Protein AF-0000000080181811 (afdb_homodimer)

Secondary structure (DSSP, 8-state):
-HHHHHHHHHHH-TTT--HHHHHHHHTS-HHHHHHHH-SHHHHHHHHHHHHHHHHHHHHHHT--TTS-HHHHHHHHHHHHHHHHHHTHHHHIIIIIIHHT-GGGHHHHHHHHHHHHHHHHHHHHHH--S---HHHHHHHHHHHHHHHHHHHHHHHTT-S-HHHHHHHHHHHHHHHHH-S---STT-------------/-HHHHHHHHHHH-TTT--HHHHHHHHTS-HHHHHHHH-SHHHHHHHHHHHHHHHHHHHHHHT--TTS-HHHHHHHHHHHHHHHHHHTHHHHIIIIIIHHT-GGGHHHHHHHHHHHHHHHHHHHHHH--S---HHHHHHHHHHHHHHHHHHHHHHHTT-S-HHHHHHHHHHHHHHHHH-S----TT-------------

Foldseek 3Di:
DLVLVLQQCLPQNLVRDDLVNSCVSVVHDSVVVCVVQVHSVSSLVVSQVVLLVVLLVQLVVQQDLVDALLVNLLSSLLSNLVVLLVVLSSLSSNPVRQCVDPVRVVVSVVSLVSQLVVQLVSLVSNAPDDDDSVVSSVLSVVLSVVSSVLSNCSSVPNDDSVVSSVVSSVVSVDVSHDPPPPVPPPVPPPPPPPPVDD/DLVLVLQQCLPQNLVRDDLCNSCVSVVHDSVVVCVVQVHSVSSLVVSQVVLLVVLLVQLVVQQDLVDALLVNLLSSLLSNLVVLLVVLSSLSSNPVRQCVDPSRVVVSVVSLVSQLVVQLVSLVSNAPDDDDSVVSSVLSVVLSVVSSVLSNCSSVPNDDSVVSSVVSSVVSVDVSHDPPPPVPPPVPPPPPPPPPDD

Solvent-accessible surface area (backbone atoms only — not comparable to full-atom values): 21153 Å² total; per-residue (Å²): 97,57,66,36,39,38,48,42,35,40,74,55,29,70,84,72,45,50,66,62,60,33,17,57,69,48,70,48,53,51,68,58,50,35,70,75,36,62,44,70,68,49,40,49,49,50,40,32,52,50,44,46,50,54,48,53,49,54,54,54,71,50,64,48,88,88,48,54,57,67,56,35,53,43,47,39,47,44,52,48,46,50,49,38,64,77,34,27,42,47,46,36,38,44,44,64,50,29,51,24,28,74,91,39,36,63,60,46,50,53,53,49,50,54,51,32,52,53,43,18,53,52,48,57,72,53,43,87,63,91,68,54,71,68,54,31,45,51,51,16,39,26,51,48,21,15,48,50,39,47,47,54,39,36,46,74,63,76,49,56,64,68,61,50,37,56,50,49,42,47,30,50,50,27,15,64,62,42,73,72,74,72,73,67,71,65,61,72,74,71,77,73,70,76,74,74,78,122,97,56,67,35,39,37,48,43,34,40,74,55,29,69,86,72,44,48,67,61,59,34,18,59,68,47,70,48,53,51,68,57,50,35,71,77,36,64,44,70,67,48,40,49,49,51,40,34,53,51,42,47,50,54,48,54,50,56,55,55,71,51,63,50,88,87,49,55,56,67,55,36,52,44,46,39,48,45,52,49,47,50,48,38,63,75,34,27,42,46,46,37,38,43,43,65,50,28,50,24,28,75,90,39,36,62,61,48,49,55,54,49,51,53,51,32,52,53,42,18,53,52,48,57,72,52,43,87,63,93,68,53,71,67,52,33,44,52,50,15,39,26,52,49,21,15,49,51,40,47,47,54,39,36,46,74,64,76,49,56,65,67,62,50,36,55,50,48,42,46,30,50,51,26,16,66,62,43,73,73,75,73,73,67,72,66,63,72,75,72,76,73,70,76,74,76,74,126

Structure (mmCIF, N/CA/C/O backbone):
data_AF-0000000080181811-model_v1
#
loop_
_entity.id
_entity.type
_entity.pdbx_description
1 polymer 'TetR family transcriptional regulator'
#
loop_
_atom_site.group_PDB
_atom_site.id
_atom_site.type_symbol
_atom_site.label_atom_id
_atom_site.label_alt_id
_atom_site.label_comp_id
_atom_site.label_asym_id
_atom_site.label_entity_id
_atom_site.label_seq_id
_atom_site.pdbx_PDB_ins_code
_atom_site.Cartn_x
_atom_site.Cartn_y
_atom_site.Cartn_z
_atom_site.occupancy
_atom_site.B_iso_or_equiv
_atom_site.auth_seq_id
_atom_site.auth_comp_id
_atom_site.auth_asym_id
_atom_site.auth_atom_id
_atom_site.pdbx_PDB_model_num
ATOM 1 N N . MET A 1 1 ? 26.547 -9.977 -10.211 1 91.5 1 MET A N 1
ATOM 2 C CA . MET A 1 1 ? 25.5 -10.969 -10.445 1 91.5 1 MET A CA 1
ATOM 3 C C . MET A 1 1 ? 24.156 -10.477 -9.906 1 91.5 1 MET A C 1
ATOM 5 O O . MET A 1 1 ? 23.172 -10.375 -10.648 1 91.5 1 MET A O 1
ATOM 9 N N . LEU A 1 2 ? 24.156 -10 -8.727 1 95.69 2 LEU A N 1
ATOM 10 C CA . LEU A 1 2 ? 22.891 -9.617 -8.125 1 95.69 2 LEU A CA 1
ATOM 11 C C . LEU A 1 2 ? 22.359 -8.328 -8.742 1 95.69 2 LEU A C 1
ATOM 13 O O . LEU A 1 2 ? 21.141 -8.156 -8.891 1 95.69 2 LEU A O 1
ATOM 17 N N . ASP A 1 3 ? 23.312 -7.461 -9.156 1 96.56 3 ASP A N 1
ATOM 18 C CA . ASP A 1 3 ? 22.875 -6.23 -9.82 1 96.56 3 ASP A CA 1
ATOM 19 C C . ASP A 1 3 ? 22.141 -6.539 -11.125 1 96.56 3 ASP A C 1
ATOM 21 O O . ASP A 1 3 ? 21.094 -5.957 -11.414 1 96.56 3 ASP A O 1
ATOM 25 N N . ALA A 1 4 ? 22.719 -7.406 -11.852 1 96.38 4 ALA A N 1
ATOM 26 C CA . ALA A 1 4 ? 22.094 -7.816 -13.117 1 96.38 4 ALA A CA 1
ATOM 27 C C . ALA A 1 4 ? 20.75 -8.477 -12.883 1 96.38 4 ALA A C 1
ATOM 29 O O . ALA A 1 4 ? 19.797 -8.242 -13.625 1 96.38 4 ALA A O 1
ATOM 30 N N . ALA A 1 5 ? 20.734 -9.312 -11.867 1 96.94 5 ALA A N 1
ATOM 31 C CA . ALA A 1 5 ? 19.484 -10 -11.531 1 96.94 5 ALA A CA 1
ATOM 32 C C . ALA A 1 5 ? 18.391 -9 -11.141 1 96.94 5 ALA A C 1
ATOM 34 O O . ALA A 1 5 ? 17.266 -9.086 -11.625 1 96.94 5 ALA A O 1
ATOM 35 N N . VAL A 1 6 ? 18.781 -8.047 -10.312 1 96.5 6 VAL A N 1
ATOM 36 C CA . VAL A 1 6 ? 17.828 -7.023 -9.875 1 96.5 6 VAL A CA 1
ATOM 37 C C . VAL A 1 6 ? 17.297 -6.258 -11.078 1 96.5 6 VAL A C 1
ATOM 39 O O . VAL A 1 6 ? 16.094 -6.02 -11.188 1 96.5 6 VAL A O 1
ATOM 42 N N . GLN A 1 7 ? 18.156 -5.957 -11.961 1 96.44 7 GLN A N 1
ATOM 43 C CA . GLN A 1 7 ? 17.75 -5.223 -13.156 1 96.44 7 GLN A CA 1
ATOM 44 C C . GLN A 1 7 ? 16.797 -6.051 -14.016 1 96.44 7 GLN A C 1
ATOM 46 O O . GLN A 1 7 ? 15.773 -5.551 -14.469 1 96.44 7 GLN A O 1
ATOM 51 N N . MET A 1 8 ? 17.062 -7.316 -14.227 1 95.56 8 MET A N 1
ATOM 52 C CA . MET A 1 8 ? 16.25 -8.172 -15.07 1 95.56 8 MET A CA 1
ATOM 53 C C . MET A 1 8 ? 14.891 -8.438 -14.43 1 95.56 8 MET A C 1
ATOM 55 O O . MET A 1 8 ? 13.859 -8.383 -15.102 1 95.56 8 MET A O 1
ATOM 59 N N . PHE A 1 9 ? 14.922 -8.695 -13.133 1 93.19 9 PHE A N 1
ATOM 60 C CA . PHE A 1 9 ? 13.672 -8.914 -12.414 1 93.19 9 PHE A CA 1
ATOM 61 C C . PHE A 1 9 ? 12.812 -7.656 -12.438 1 93.19 9 PHE A C 1
ATOM 63 O O . PHE A 1 9 ? 11.586 -7.742 -12.508 1 93.19 9 PHE A O 1
ATOM 70 N N . SER A 1 10 ? 13.469 -6.543 -12.352 1 92.81 10 SER A N 1
ATOM 71 C CA . SER A 1 10 ? 12.719 -5.289 -12.297 1 92.81 10 SER A CA 1
ATOM 72 C C . SER A 1 10 ? 12.07 -4.973 -13.633 1 92.81 10 SER A C 1
ATOM 74 O O . SER A 1 10 ? 10.953 -4.453 -13.688 1 92.81 10 SER A O 1
ATOM 76 N N . VAL A 1 11 ? 12.688 -5.312 -14.766 1 91.25 11 VAL A N 1
ATOM 77 C CA . VAL A 1 11 ? 12.234 -4.949 -16.094 1 91.25 11 VAL A CA 1
ATOM 78 C C . VAL A 1 11 ? 11.242 -5.988 -16.609 1 91.25 11 VAL A C 1
ATOM 80 O O . VAL A 1 11 ? 10.172 -5.637 -17.109 1 91.25 11 VAL A O 1
ATOM 83 N N . ASN A 1 12 ? 11.539 -7.289 -16.359 1 89.56 12 ASN A N 1
ATOM 84 C CA . ASN A 1 12 ? 10.766 -8.359 -16.969 1 89.56 12 ASN A CA 1
ATOM 85 C C . ASN A 1 12 ? 9.742 -8.945 -16 1 89.56 12 ASN A C 1
ATOM 87 O O . ASN A 1 12 ? 8.789 -9.602 -16.422 1 89.56 12 ASN A O 1
ATOM 91 N N . GLY A 1 13 ? 10.039 -8.68 -14.773 1 87.75 13 GLY A N 1
ATOM 92 C CA . GLY A 1 13 ? 9.258 -9.391 -13.773 1 87.75 13 GLY A CA 1
ATOM 93 C C . GLY A 1 13 ? 9.844 -10.742 -13.406 1 87.75 13 GLY A C 1
ATOM 94 O O . GLY A 1 13 ? 10.68 -11.281 -14.141 1 87.75 13 GLY A O 1
ATOM 95 N N . TYR A 1 14 ? 9.383 -11.266 -12.312 1 87.31 14 TYR A N 1
ATOM 96 C CA . TYR A 1 14 ? 9.914 -12.516 -11.781 1 87.31 14 TYR A CA 1
ATOM 97 C C . TYR A 1 14 ? 9.594 -13.68 -12.719 1 87.31 14 TYR A C 1
ATOM 99 O O . TYR A 1 14 ? 10.477 -14.477 -13.055 1 87.31 14 TYR A O 1
ATOM 107 N N . HIS A 1 15 ? 8.359 -13.773 -13.125 1 84.12 15 HIS A N 1
ATOM 108 C CA . HIS A 1 15 ? 7.891 -14.938 -13.867 1 84.12 15 HIS A CA 1
ATOM 109 C C . HIS A 1 15 ? 8.5 -14.984 -15.266 1 84.12 15 HIS A C 1
ATOM 111 O O . HIS A 1 15 ? 8.891 -16.047 -15.742 1 84.12 15 HIS A O 1
ATOM 117 N N . GLU A 1 16 ? 8.703 -13.836 -15.852 1 87.44 16 GLU A N 1
ATOM 118 C CA . GLU A 1 16 ? 9.141 -13.789 -17.25 1 87.44 16 GLU A CA 1
ATOM 119 C C . GLU A 1 16 ? 10.664 -13.781 -17.344 1 87.44 16 GLU A C 1
ATOM 121 O O . GLU A 1 16 ? 11.219 -13.852 -18.438 1 87.44 16 GLU A O 1
ATOM 126 N N . THR A 1 17 ? 11.281 -13.734 -16.219 1 93 17 THR A N 1
ATOM 127 C CA . THR A 1 17 ? 12.742 -13.727 -16.219 1 93 17 THR A CA 1
ATOM 128 C C . THR A 1 17 ? 13.289 -15.141 -16.062 1 93 17 THR A C 1
ATOM 130 O O . THR A 1 17 ? 12.797 -15.906 -15.227 1 93 17 THR A O 1
ATOM 133 N N . SER A 1 18 ? 14.273 -15.5 -16.875 1 95.88 18 SER A N 1
ATOM 134 C CA . SER A 1 18 ? 14.883 -16.828 -16.797 1 95.88 18 SER A CA 1
ATOM 135 C C . SER A 1 18 ? 16.328 -16.734 -16.297 1 95.88 18 SER A C 1
ATOM 137 O O . SER A 1 18 ? 16.938 -15.664 -16.328 1 95.88 18 SER A O 1
ATOM 139 N N . MET A 1 19 ? 16.781 -17.875 -15.891 1 96.69 19 MET A N 1
ATOM 140 C CA . MET A 1 19 ? 18.188 -17.969 -15.477 1 96.69 19 MET A CA 1
ATOM 141 C C . MET A 1 19 ? 19.109 -17.672 -16.656 1 96.69 19 MET A C 1
ATOM 143 O O . MET A 1 19 ? 20.188 -17.094 -16.469 1 96.69 19 MET A O 1
ATOM 147 N N . ASP A 1 20 ? 18.688 -17.969 -17.828 1 96.88 20 ASP A N 1
ATOM 148 C CA . ASP A 1 20 ? 19.453 -17.672 -19.047 1 96.88 20 ASP A CA 1
ATOM 149 C C . ASP A 1 20 ? 19.609 -16.172 -19.25 1 96.88 20 ASP A C 1
ATOM 151 O O . ASP A 1 20 ? 20.703 -15.688 -19.531 1 96.88 20 ASP A O 1
ATOM 155 N N . THR A 1 21 ? 18.547 -15.5 -19.125 1 96.44 21 THR A N 1
ATOM 156 C CA . THR A 1 21 ? 18.516 -14.055 -19.312 1 96.44 21 THR A CA 1
ATOM 157 C C . THR A 1 21 ? 19.438 -13.359 -18.328 1 96.44 21 THR A C 1
ATOM 159 O O . THR A 1 21 ? 20.156 -12.422 -18.688 1 96.44 21 THR A O 1
ATOM 162 N N . ILE A 1 22 ? 19.391 -13.812 -17.094 1 97.38 22 ILE A N 1
ATOM 163 C CA . ILE A 1 22 ? 20.203 -13.195 -16.031 1 97.38 22 ILE A CA 1
ATOM 164 C C . ILE A 1 22 ? 21.672 -13.5 -16.266 1 97.38 22 ILE A C 1
ATOM 166 O O . ILE A 1 22 ? 22.531 -12.617 -16.125 1 97.38 22 ILE A O 1
ATOM 170 N N . ALA A 1 23 ? 21.984 -14.695 -16.594 1 97.56 23 ALA A N 1
ATOM 171 C CA . ALA A 1 23 ? 23.359 -15.078 -16.875 1 97.56 23 ALA A CA 1
ATOM 172 C C . ALA A 1 23 ? 23.953 -14.219 -18 1 97.56 23 ALA A C 1
ATOM 174 O O . ALA A 1 23 ? 25.078 -13.742 -17.891 1 97.56 23 ALA A O 1
ATOM 175 N N . ALA A 1 24 ? 23.203 -14.023 -19.016 1 97.44 24 ALA A N 1
ATOM 176 C CA . ALA A 1 24 ? 23.625 -13.203 -20.156 1 97.44 24 ALA A CA 1
ATOM 177 C C . ALA A 1 24 ? 23.875 -11.758 -19.719 1 97.44 24 ALA A C 1
ATOM 179 O O . ALA A 1 24 ? 24.906 -11.164 -20.078 1 97.44 24 ALA A O 1
ATOM 180 N N . ALA A 1 25 ? 23 -11.234 -18.969 1 96.5 25 ALA A N 1
ATOM 181 C CA . ALA A 1 25 ? 23.109 -9.852 -18.5 1 96.5 25 ALA A CA 1
ATOM 182 C C . ALA A 1 25 ? 24.312 -9.672 -17.594 1 96.5 25 ALA A C 1
ATOM 184 O O . ALA A 1 25 ? 24.953 -8.617 -17.594 1 96.5 25 ALA A O 1
ATOM 185 N N . ALA A 1 26 ? 24.594 -10.711 -16.812 1 96.88 26 ALA A N 1
ATOM 186 C CA . ALA A 1 26 ? 25.703 -10.672 -15.859 1 96.88 26 ALA A CA 1
ATOM 187 C C . ALA A 1 26 ? 27.016 -11.07 -16.531 1 96.88 26 ALA A C 1
ATOM 189 O O . ALA A 1 26 ? 28.078 -11.008 -15.922 1 96.88 26 ALA A O 1
ATOM 190 N N . GLU A 1 27 ? 26.875 -11.484 -17.75 1 97.31 27 GLU A N 1
ATOM 191 C CA . GLU A 1 27 ? 28.031 -11.914 -18.531 1 97.31 27 GLU A CA 1
ATOM 192 C C . GLU A 1 27 ? 28.75 -13.07 -17.844 1 97.31 27 GLU A C 1
ATOM 194 O O . GLU A 1 27 ? 29.984 -13.031 -17.672 1 97.31 27 GLU A O 1
ATOM 199 N N . ILE A 1 28 ? 28.016 -14.047 -17.406 1 96.44 28 ILE A N 1
ATOM 200 C CA . ILE A 1 28 ? 28.531 -15.289 -16.859 1 96.44 28 ILE A CA 1
ATOM 201 C C . ILE A 1 28 ? 27.797 -16.469 -17.469 1 96.44 28 ILE A C 1
ATOM 203 O O . ILE A 1 28 ? 26.781 -16.297 -18.156 1 96.44 28 ILE A O 1
ATOM 207 N N . SER A 1 29 ? 28.359 -17.656 -17.203 1 95.69 29 SER A N 1
ATOM 208 C CA . SER A 1 29 ? 27.688 -18.828 -17.719 1 95.69 29 SER A CA 1
ATOM 209 C C . SER A 1 29 ? 26.5 -19.219 -16.844 1 95.69 29 SER A C 1
ATOM 211 O O . SER A 1 29 ? 26.5 -18.938 -15.641 1 95.69 29 SER A O 1
ATOM 213 N N . LYS A 1 30 ? 25.547 -19.812 -17.406 1 95.62 30 LYS A N 1
ATOM 214 C CA . LYS A 1 30 ? 24.375 -20.281 -16.672 1 95.62 30 LYS A CA 1
ATOM 215 C C . LYS A 1 30 ? 24.766 -21.297 -15.6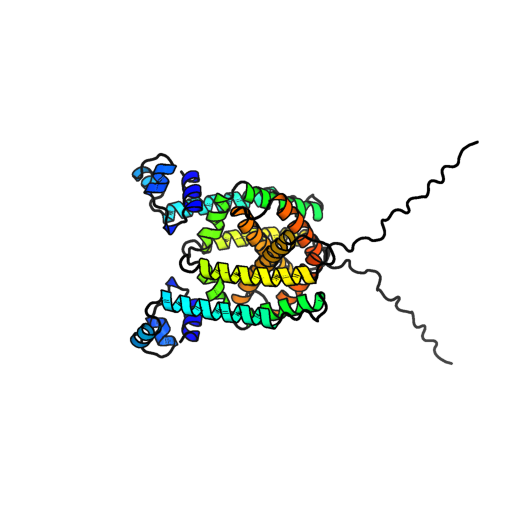02 1 95.62 30 LYS A C 1
ATOM 217 O O . LYS A 1 30 ? 24.297 -21.219 -14.469 1 95.62 30 LYS A O 1
ATOM 222 N N . PRO A 1 31 ? 25.719 -22.203 -15.859 1 95.81 31 PRO A N 1
ATOM 223 C CA . PRO A 1 31 ? 26.156 -23.125 -14.812 1 95.81 31 PRO A CA 1
ATOM 224 C C . PRO A 1 31 ? 26.797 -22.422 -13.625 1 95.81 31 PRO A C 1
ATOM 226 O O . PRO A 1 31 ? 26.594 -22.82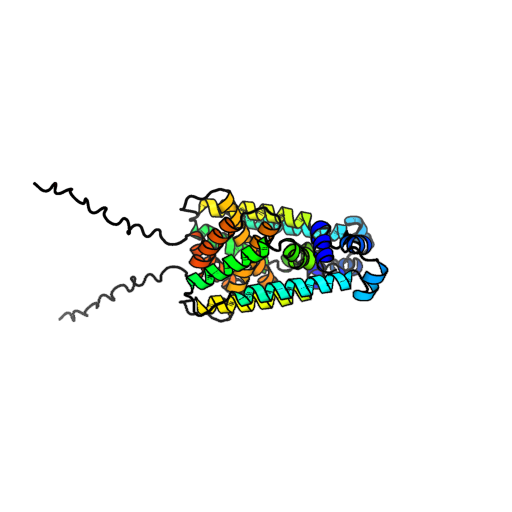8 -12.477 1 95.81 31 PRO A O 1
ATOM 229 N N . MET A 1 32 ? 27.469 -21.438 -13.891 1 95.38 32 MET A N 1
ATOM 230 C CA . MET A 1 32 ? 28.078 -20.672 -12.812 1 95.38 32 MET A CA 1
ATOM 231 C C . MET A 1 32 ? 27.016 -19.984 -11.961 1 95.38 32 MET A C 1
ATOM 233 O O . MET A 1 32 ? 27.141 -19.922 -10.734 1 95.38 32 MET A O 1
ATOM 237 N N . LEU A 1 33 ? 25.984 -19.5 -12.609 1 96.06 33 LEU A N 1
ATOM 238 C CA . LEU A 1 33 ? 24.875 -18.875 -11.891 1 96.06 33 LEU A CA 1
ATOM 239 C C . LEU A 1 33 ? 24.203 -19.875 -10.961 1 96.06 33 LEU A C 1
ATOM 241 O O . LEU A 1 33 ? 23.891 -19.547 -9.812 1 96.06 33 LEU A O 1
ATOM 245 N N . TYR A 1 34 ? 24.078 -21.078 -11.438 1 95.81 34 TYR A N 1
ATOM 246 C CA . TYR A 1 34 ? 23.438 -22.125 -10.648 1 95.81 34 TYR A CA 1
ATOM 247 C C . TYR A 1 34 ? 24.328 -22.562 -9.492 1 95.81 34 TYR A C 1
ATOM 249 O O . TYR A 1 34 ? 23.844 -22.938 -8.43 1 95.81 34 TYR A O 1
ATOM 257 N N . LEU A 1 35 ? 25.609 -22.516 -9.773 1 95.56 35 LEU A N 1
ATOM 258 C CA . LEU A 1 35 ? 26.562 -22.875 -8.727 1 95.56 35 LEU A CA 1
ATOM 259 C C . LEU A 1 35 ? 26.453 -21.922 -7.543 1 95.56 35 LEU A C 1
ATOM 261 O O . LEU A 1 35 ? 26.531 -22.344 -6.387 1 95.56 35 LEU A O 1
ATOM 265 N N . TYR A 1 36 ? 26.188 -20.719 -7.789 1 94.62 36 TYR A N 1
ATOM 266 C CA . TYR A 1 36 ? 26.172 -19.703 -6.734 1 94.62 36 TYR A CA 1
ATOM 267 C C . TYR A 1 36 ? 24.797 -19.641 -6.062 1 94.62 36 TYR A C 1
ATOM 269 O O . TYR A 1 36 ? 24.703 -19.469 -4.848 1 94.62 36 TYR A O 1
ATOM 277 N N . TYR A 1 37 ? 23.609 -19.781 -6.883 1 94.94 37 TYR A N 1
ATOM 278 C CA . TYR A 1 37 ? 22.312 -19.469 -6.301 1 94.94 37 TYR A CA 1
ATOM 279 C C . TYR A 1 37 ? 21.328 -20.609 -6.5 1 94.94 37 TYR A C 1
ATOM 281 O O . TYR A 1 37 ? 20.203 -20.578 -6.004 1 94.94 37 TYR A O 1
ATOM 289 N N . GLY A 1 38 ? 21.734 -21.578 -7.148 1 93.12 38 GLY A N 1
ATOM 290 C CA . GLY A 1 38 ? 20.938 -22.797 -7.238 1 93.12 38 GLY A CA 1
ATOM 291 C C . GLY A 1 38 ? 19.734 -22.656 -8.148 1 93.12 38 GLY A C 1
ATOM 292 O O . GLY A 1 38 ? 19.719 -23.234 -9.242 1 93.12 38 GLY A O 1
ATOM 293 N N . SER A 1 39 ? 18.703 -21.891 -7.727 1 94.75 39 SER A N 1
ATOM 294 C CA . SER A 1 39 ? 17.469 -21.734 -8.469 1 94.75 39 SER A CA 1
ATOM 295 C C . SER A 1 39 ? 17.094 -20.266 -8.641 1 94.75 39 SER A C 1
ATOM 297 O O . SER A 1 39 ? 17.703 -19.391 -8.023 1 94.75 39 SER A O 1
ATOM 299 N N . LYS A 1 40 ? 16.141 -20.062 -9.484 1 94 40 LYS A N 1
ATOM 300 C CA . LYS A 1 40 ? 15.625 -18.703 -9.664 1 94 40 LYS A CA 1
ATOM 301 C C . LYS A 1 40 ? 15.062 -18.156 -8.359 1 94 40 LYS A C 1
ATOM 303 O O . LYS A 1 40 ? 15.242 -16.969 -8.039 1 94 40 LYS A O 1
ATOM 308 N N . GLU A 1 41 ? 14.398 -19.031 -7.633 1 93.06 41 GLU A N 1
ATOM 309 C CA . GLU A 1 41 ? 13.805 -18.625 -6.359 1 93.06 41 GLU A CA 1
ATOM 310 C C . GLU A 1 41 ? 14.883 -18.219 -5.355 1 93.06 41 GLU A C 1
ATOM 312 O O . GLU A 1 41 ? 14.742 -17.219 -4.664 1 93.06 41 GLU A O 1
ATOM 317 N N . ASP A 1 42 ? 15.883 -18.984 -5.32 1 94.94 42 ASP A N 1
ATOM 318 C CA . ASP A 1 42 ? 16.984 -18.672 -4.418 1 94.94 42 ASP A CA 1
ATOM 319 C C . ASP A 1 42 ? 17.672 -17.359 -4.816 1 94.94 42 ASP A C 1
ATOM 321 O O . ASP A 1 42 ? 18.047 -16.562 -3.955 1 94.94 42 ASP A O 1
ATOM 325 N N . LEU A 1 43 ? 17.859 -17.25 -6.105 1 96.12 43 LEU A N 1
ATOM 326 C CA . LEU A 1 43 ? 18.469 -16.031 -6.621 1 96.12 43 LEU A CA 1
ATOM 327 C C . LEU A 1 43 ? 17.609 -14.82 -6.312 1 96.12 43 LEU A C 1
ATOM 329 O O . LEU A 1 43 ? 18.125 -13.789 -5.867 1 96.12 43 LEU A O 1
ATOM 333 N N . PHE A 1 44 ? 16.375 -14.922 -6.523 1 94.81 44 PHE A N 1
ATOM 334 C CA . PHE A 1 44 ? 15.461 -13.82 -6.238 1 94.81 44 PHE A CA 1
ATOM 335 C C . PHE A 1 44 ? 15.469 -13.484 -4.75 1 94.81 44 PHE A C 1
ATOM 337 O O . PHE A 1 44 ? 15.453 -12.312 -4.375 1 94.81 44 PHE A O 1
ATOM 344 N N . GLY A 1 45 ? 15.43 -14.508 -3.945 1 94.19 45 GLY A N 1
ATOM 345 C CA . GLY A 1 45 ? 15.516 -14.297 -2.51 1 94.19 45 GLY A CA 1
ATOM 346 C C . GLY A 1 45 ? 16.766 -13.539 -2.092 1 94.19 45 GLY A C 1
ATOM 347 O O . GLY A 1 45 ? 16.703 -12.656 -1.229 1 94.19 45 GLY A O 1
ATOM 348 N N . ALA A 1 46 ? 17.797 -13.867 -2.676 1 95.56 46 ALA A N 1
ATOM 349 C CA . ALA A 1 46 ? 19.047 -13.164 -2.395 1 95.56 46 ALA A CA 1
ATOM 350 C C . ALA A 1 46 ? 18.969 -11.695 -2.809 1 95.56 46 ALA A C 1
ATOM 352 O O . ALA A 1 46 ? 19.422 -10.812 -2.08 1 95.56 46 ALA A O 1
ATOM 353 N N . CYS A 1 47 ? 18.453 -11.422 -4.016 1 96.19 47 CYS A N 1
ATOM 354 C CA . CYS A 1 47 ? 18.234 -10.055 -4.477 1 96.19 47 CYS A CA 1
ATOM 355 C C . CYS A 1 47 ? 17.344 -9.289 -3.5 1 96.19 47 CYS A C 1
ATOM 357 O O . CYS A 1 47 ? 17.672 -8.164 -3.111 1 96.19 47 CYS A O 1
ATOM 359 N N . LEU A 1 48 ? 16.297 -9.938 -3.066 1 95.25 48 LEU A N 1
ATOM 360 C CA . LEU A 1 48 ? 15.328 -9.32 -2.156 1 95.25 48 LEU A CA 1
ATOM 361 C C . LEU A 1 48 ? 15.992 -8.969 -0.826 1 95.25 48 LEU A C 1
ATOM 363 O O . LEU A 1 48 ? 15.867 -7.84 -0.348 1 95.25 48 LEU A O 1
ATOM 367 N N . ASN A 1 49 ? 16.625 -9.898 -0.282 1 94.88 49 ASN A N 1
ATOM 368 C CA . ASN A 1 49 ? 17.297 -9.688 0.999 1 94.88 49 ASN A CA 1
ATOM 369 C C . ASN A 1 49 ? 18.312 -8.547 0.919 1 94.88 49 ASN A C 1
ATOM 371 O O . ASN A 1 49 ? 18.359 -7.695 1.808 1 94.88 49 ASN A O 1
ATOM 375 N N . ARG A 1 50 ? 19.047 -8.555 -0.091 1 96.25 50 ARG A N 1
ATOM 376 C CA . ARG A 1 50 ? 20.047 -7.508 -0.248 1 96.25 50 ARG A CA 1
ATOM 377 C C . ARG A 1 50 ? 19.391 -6.141 -0.384 1 96.25 50 ARG A C 1
ATOM 379 O O . ARG A 1 50 ? 19.766 -5.191 0.303 1 96.25 50 ARG A O 1
ATOM 386 N N . GLU A 1 51 ? 18.453 -6.02 -1.314 1 96.31 51 GLU A N 1
ATOM 387 C CA . GLU A 1 51 ? 17.797 -4.738 -1.584 1 96.31 51 GLU A CA 1
ATOM 388 C C . GLU A 1 51 ? 17.062 -4.227 -0.355 1 96.31 51 GLU A C 1
ATOM 390 O O . GLU A 1 51 ? 17.094 -3.031 -0.057 1 96.31 51 GLU A O 1
ATOM 395 N N . LEU A 1 52 ? 16.422 -5.129 0.364 1 95 52 LEU A N 1
ATOM 396 C CA . LEU A 1 52 ? 15.703 -4.75 1.572 1 95 52 LEU A CA 1
ATOM 397 C C . LEU A 1 52 ? 16.656 -4.266 2.654 1 95 52 LEU A C 1
ATOM 399 O O . LEU A 1 52 ? 16.406 -3.256 3.311 1 95 52 LEU A O 1
ATOM 403 N N . THR A 1 53 ? 17.703 -4.984 2.814 1 95.38 53 THR A N 1
ATOM 404 C CA . THR A 1 53 ? 18.703 -4.609 3.811 1 95.38 53 THR A CA 1
ATOM 405 C C . THR A 1 53 ? 19.297 -3.242 3.49 1 95.38 53 THR A C 1
ATOM 407 O O . THR A 1 53 ? 19.406 -2.385 4.367 1 95.38 53 THR A O 1
ATOM 410 N N . ARG A 1 54 ? 19.672 -3.035 2.242 1 96 54 ARG A N 1
ATOM 411 C CA . ARG A 1 54 ? 20.219 -1.755 1.807 1 96 54 ARG A CA 1
ATOM 412 C C . ARG A 1 54 ? 19.219 -0.623 2.037 1 96 54 ARG A C 1
ATOM 414 O O . ARG A 1 54 ? 19.609 0.467 2.469 1 96 54 ARG A O 1
ATOM 421 N N . PHE A 1 55 ? 18.047 -0.87 1.763 1 95.56 55 PHE A N 1
ATOM 422 C CA . PHE A 1 55 ? 17 0.125 1.932 1 95.56 55 PHE A CA 1
ATOM 423 C C . PHE A 1 55 ? 16.828 0.488 3.4 1 95.56 55 PHE A C 1
ATOM 425 O O . PHE A 1 55 ? 16.797 1.668 3.754 1 95.56 55 PHE A O 1
ATOM 432 N N . ILE A 1 56 ? 16.719 -0.487 4.262 1 94.19 56 ILE A N 1
ATOM 433 C CA . ILE A 1 56 ? 16.516 -0.28 5.691 1 94.19 56 ILE A CA 1
ATOM 434 C C . ILE A 1 56 ? 17.703 0.497 6.273 1 94.19 56 ILE A C 1
ATOM 436 O O . ILE A 1 56 ? 17.516 1.429 7.059 1 94.19 56 ILE A O 1
ATOM 440 N N . GLU A 1 57 ? 18.859 0.155 5.812 1 94.62 57 GLU A N 1
ATOM 441 C CA . GLU A 1 57 ? 20.047 0.841 6.285 1 94.62 57 GLU A CA 1
ATOM 442 C C . GLU A 1 57 ? 20.078 2.293 5.816 1 94.62 57 GLU A C 1
ATOM 444 O O . GLU A 1 57 ? 20.5 3.182 6.559 1 94.62 57 GLU A O 1
ATOM 449 N N . ALA A 1 58 ? 19.641 2.496 4.617 1 93.25 58 ALA A N 1
ATOM 450 C CA . ALA A 1 58 ? 19.594 3.854 4.078 1 93.25 58 ALA A CA 1
ATOM 451 C C . ALA A 1 58 ? 18.609 4.719 4.863 1 93.25 58 ALA A C 1
ATOM 453 O O . ALA A 1 58 ? 18.906 5.879 5.172 1 93.25 58 ALA A O 1
ATOM 454 N N . VAL A 1 59 ? 17.469 4.195 5.211 1 90.06 59 VAL A N 1
ATOM 455 C CA . VAL A 1 59 ? 16.453 4.914 5.977 1 90.06 59 VAL A CA 1
ATOM 456 C C . VAL A 1 59 ? 16.969 5.203 7.383 1 90.06 59 VAL A C 1
ATOM 458 O O . VAL A 1 59 ? 16.828 6.32 7.887 1 90.06 59 VAL A O 1
ATOM 461 N N . ARG A 1 60 ? 17.562 4.25 7.953 1 91.88 60 ARG A N 1
ATOM 462 C CA . ARG A 1 60 ? 18.078 4.383 9.312 1 91.88 60 ARG A CA 1
ATOM 463 C C . ARG A 1 60 ? 19.172 5.438 9.383 1 91.88 60 ARG A C 1
ATOM 465 O O . ARG A 1 60 ? 19.266 6.188 10.359 1 91.88 60 ARG A O 1
ATOM 472 N N . ALA A 1 61 ? 20.031 5.488 8.375 1 91.31 61 ALA A N 1
ATOM 473 C CA . ALA A 1 61 ? 21.203 6.355 8.352 1 91.31 61 ALA A CA 1
ATOM 474 C C . ALA A 1 61 ? 20.797 7.828 8.375 1 91.31 61 ALA A C 1
ATOM 476 O O . ALA A 1 61 ? 21.562 8.68 8.844 1 91.31 61 ALA A O 1
ATOM 477 N N . ASP A 1 62 ? 19.609 8.125 7.992 1 87.69 62 ASP A N 1
ATOM 478 C CA . ASP A 1 62 ? 19.219 9.523 7.84 1 87.69 62 ASP A CA 1
ATOM 479 C C . ASP A 1 62 ? 18.328 9.977 9 1 87.69 62 ASP A C 1
ATOM 481 O O . ASP A 1 62 ? 17.891 11.125 9.031 1 87.69 62 ASP A O 1
ATOM 485 N N . ILE A 1 63 ? 18.078 9.109 9.898 1 89.94 63 ILE A N 1
ATOM 486 C CA . ILE A 1 63 ? 17.328 9.469 11.102 1 89.94 63 ILE A CA 1
ATOM 487 C C . ILE A 1 63 ? 18.281 10.078 12.125 1 89.94 63 ILE A C 1
ATOM 489 O O . ILE A 1 63 ? 19.188 9.398 12.617 1 89.94 63 ILE A O 1
ATOM 493 N N . ASP A 1 64 ? 18.172 11.367 12.289 1 90.69 64 ASP A N 1
ATOM 494 C CA . ASP A 1 64 ? 18.969 12.117 13.25 1 90.69 64 ASP A CA 1
ATOM 495 C C . ASP A 1 64 ? 18.078 12.828 14.266 1 90.69 64 ASP A C 1
ATOM 497 O O . ASP A 1 64 ? 17.594 13.93 14.016 1 90.69 64 ASP A O 1
ATOM 501 N N . PHE A 1 65 ? 17.969 12.312 15.539 1 87.69 65 PHE A N 1
ATOM 502 C CA . PHE A 1 65 ? 17.031 12.789 16.547 1 87.69 65 PHE A CA 1
ATOM 503 C C . PHE A 1 65 ? 17.531 14.062 17.203 1 87.69 65 PHE A C 1
ATOM 505 O O . PHE A 1 65 ? 16.844 14.656 18.047 1 87.69 65 PHE A O 1
ATOM 512 N N . THR A 1 66 ? 18.688 14.531 16.797 1 90.12 66 THR A N 1
ATOM 513 C CA . THR A 1 66 ? 19.203 15.789 17.328 1 90.12 66 THR A CA 1
ATOM 514 C C . THR A 1 66 ? 18.641 16.969 16.531 1 90.12 66 THR A C 1
ATOM 516 O O . THR A 1 66 ? 18.75 18.125 16.969 1 90.12 66 THR A O 1
ATOM 519 N N . LYS A 1 67 ? 17.984 16.734 15.445 1 90.94 67 LYS A N 1
ATOM 520 C CA . LYS A 1 67 ? 17.359 17.781 14.633 1 90.94 67 LYS A CA 1
ATOM 521 C C . LYS A 1 67 ? 15.977 18.141 15.156 1 90.94 67 LYS A C 1
ATOM 523 O O . LYS A 1 67 ? 15.391 17.391 15.945 1 90.94 67 LYS A O 1
ATOM 528 N N . SER A 1 68 ? 15.5 19.344 14.734 1 90.31 68 SER A N 1
ATOM 529 C CA . SER A 1 68 ? 14.117 19.688 15.055 1 90.31 68 SER A CA 1
ATOM 530 C C . SER A 1 68 ? 13.141 18.688 14.43 1 90.31 68 SER A C 1
ATOM 532 O O . SER A 1 68 ? 13.453 18.062 13.422 1 90.31 68 SER A O 1
ATOM 534 N N . PRO A 1 69 ? 11.992 18.547 15.016 1 86.75 69 PRO A N 1
ATOM 535 C CA . PRO A 1 69 ? 11.008 17.594 14.469 1 86.75 69 PRO A CA 1
ATOM 536 C C . PRO A 1 69 ? 10.695 17.859 12.992 1 86.75 69 PRO A C 1
ATOM 538 O O . PRO A 1 69 ? 10.555 16.922 12.211 1 86.75 69 PRO A O 1
ATOM 541 N N . ARG A 1 70 ? 10.594 19.047 12.664 1 89.25 70 ARG A N 1
ATOM 542 C CA . ARG A 1 70 ? 10.289 19.375 11.273 1 89.25 70 ARG A CA 1
ATOM 543 C C . ARG A 1 70 ? 11.453 19 10.367 1 89.25 70 ARG A C 1
ATOM 545 O O . ARG A 1 70 ? 11.25 18.453 9.281 1 89.25 70 ARG A O 1
ATOM 552 N N . ASP A 1 71 ? 12.672 19.344 10.742 1 92.81 71 ASP A N 1
ATOM 553 C CA . ASP A 1 71 ? 13.852 19 9.953 1 92.81 71 ASP A CA 1
ATOM 554 C C . ASP A 1 71 ? 14.031 17.484 9.875 1 92.81 71 ASP A C 1
ATOM 556 O O . ASP A 1 71 ? 14.445 16.953 8.844 1 92.81 71 ASP A O 1
ATOM 560 N N . LEU A 1 72 ? 13.758 16.844 10.969 1 92.44 72 LEU A N 1
ATOM 561 C CA . LEU A 1 72 ? 13.828 15.383 10.992 1 92.44 72 LEU A CA 1
ATOM 562 C C . LEU A 1 72 ? 12.875 14.773 9.969 1 92.44 72 LEU A C 1
ATOM 564 O O . LEU A 1 72 ? 13.266 13.914 9.18 1 92.44 72 LEU A O 1
ATOM 568 N N . LEU A 1 73 ? 11.641 15.242 9.984 1 91.5 73 LEU A N 1
ATOM 569 C CA . LEU A 1 73 ? 10.641 14.766 9.039 1 91.5 73 LEU A CA 1
ATOM 570 C C . LEU A 1 73 ? 11.07 15.055 7.605 1 91.5 73 LEU A C 1
ATOM 572 O O . LEU A 1 73 ? 11.023 14.164 6.75 1 91.5 73 LEU A O 1
ATOM 576 N N . ARG A 1 74 ? 11.5 16.266 7.367 1 94.12 74 ARG A N 1
ATOM 577 C CA . ARG A 1 74 ? 11.922 16.672 6.035 1 94.12 74 ARG A CA 1
ATOM 578 C C . ARG A 1 74 ? 13.086 15.82 5.539 1 94.12 74 ARG A C 1
ATOM 580 O O . ARG A 1 74 ? 13.031 15.273 4.438 1 94.12 74 ARG A O 1
ATOM 587 N N . ASN A 1 75 ? 14.062 15.68 6.332 1 94.25 75 ASN A N 1
ATOM 588 C CA . ASN A 1 75 ? 15.25 14.938 5.938 1 94.25 75 ASN A CA 1
ATOM 589 C C . ASN A 1 75 ? 14.93 13.469 5.668 1 94.25 75 ASN A C 1
ATOM 591 O O . ASN A 1 75 ? 15.445 12.875 4.715 1 94.25 75 ASN A O 1
ATOM 595 N N . THR A 1 76 ? 14.125 12.891 6.496 1 93.81 76 THR A N 1
ATOM 596 C CA . THR A 1 76 ? 13.742 11.5 6.336 1 93.81 76 THR A CA 1
ATOM 597 C C . THR A 1 76 ? 12.984 11.297 5.027 1 93.81 76 THR A C 1
ATOM 599 O O . THR A 1 76 ? 13.281 10.375 4.266 1 93.81 76 THR A O 1
ATOM 602 N N . ILE A 1 77 ? 12.055 12.164 4.715 1 95.75 77 ILE A N 1
ATOM 603 C CA . ILE A 1 77 ? 11.234 12.047 3.516 1 95.75 77 ILE A CA 1
ATOM 604 C C . ILE A 1 77 ? 12.094 12.273 2.275 1 95.75 77 ILE A C 1
ATOM 606 O O . ILE A 1 77 ? 12.016 11.508 1.312 1 95.75 77 ILE A O 1
ATOM 610 N N . VAL A 1 78 ? 12.922 13.273 2.271 1 96 78 VAL A N 1
ATOM 611 C CA . VAL A 1 78 ? 13.789 13.586 1.137 1 96 78 VAL A CA 1
ATOM 612 C C . VAL A 1 78 ? 14.742 12.43 0.88 1 96 78 VAL A C 1
ATOM 614 O O . VAL A 1 78 ? 14.891 11.977 -0.259 1 96 78 VAL A O 1
ATOM 617 N N . SER A 1 79 ? 15.359 11.984 1.905 1 95 79 SER A N 1
ATOM 618 C CA . SER A 1 79 ? 16.297 10.875 1.766 1 95 79 SER A CA 1
ATOM 619 C C . SER A 1 79 ? 15.602 9.625 1.239 1 95 79 SER A C 1
ATOM 621 O O . SER A 1 79 ? 16.141 8.93 0.37 1 95 79 SER A O 1
ATOM 623 N N . PHE A 1 80 ? 14.492 9.328 1.79 1 96.12 80 PHE A N 1
ATOM 624 C CA . PHE A 1 80 ? 13.688 8.195 1.365 1 96.12 80 PHE A CA 1
ATOM 625 C C . PHE A 1 80 ? 13.359 8.281 -0.12 1 96.12 80 PHE A C 1
ATOM 627 O O . PHE A 1 80 ? 13.648 7.359 -0.883 1 96.12 80 PHE A O 1
ATOM 634 N N . LEU A 1 81 ? 12.812 9.359 -0.538 1 97 81 LEU A N 1
ATOM 635 C CA . LEU A 1 81 ? 12.375 9.508 -1.921 1 97 81 LEU A CA 1
ATOM 636 C C . LEU A 1 81 ? 13.562 9.57 -2.869 1 97 81 LEU A C 1
ATOM 638 O O . LEU A 1 81 ? 13.516 9.016 -3.971 1 97 81 LEU A O 1
ATOM 642 N N . ARG A 1 82 ? 14.609 10.18 -2.496 1 96.44 82 ARG A N 1
ATOM 643 C CA . ARG A 1 82 ? 15.805 10.227 -3.328 1 96.44 82 ARG A CA 1
ATOM 644 C C . ARG A 1 82 ? 16.422 8.836 -3.475 1 96.44 82 ARG A C 1
ATOM 646 O O . ARG A 1 82 ? 16.969 8.5 -4.531 1 96.44 82 ARG A O 1
ATOM 653 N N . TYR A 1 83 ? 16.391 8.117 -2.396 1 97.12 83 TYR A N 1
ATOM 654 C CA . TYR A 1 83 ? 16.875 6.746 -2.482 1 97.12 83 TYR A CA 1
ATOM 655 C C . TYR A 1 83 ? 16.094 5.953 -3.514 1 97.12 83 TYR A C 1
ATOM 657 O O . TYR A 1 83 ? 16.672 5.238 -4.336 1 97.12 83 TYR A O 1
ATOM 665 N N . ILE A 1 84 ? 14.82 6.047 -3.4 1 96.69 84 ILE A N 1
ATOM 666 C CA . ILE A 1 84 ? 13.953 5.324 -4.332 1 96.69 84 ILE A CA 1
ATOM 667 C C . ILE A 1 84 ? 14.234 5.789 -5.758 1 96.69 84 ILE A C 1
ATOM 669 O O . ILE A 1 84 ? 14.336 4.973 -6.676 1 96.69 84 ILE A O 1
ATOM 673 N N . ASP A 1 85 ? 14.344 7.074 -5.926 1 97 85 ASP A N 1
ATOM 674 C CA . ASP A 1 85 ? 14.586 7.641 -7.25 1 97 85 ASP A CA 1
ATOM 675 C C . ASP A 1 85 ? 15.898 7.133 -7.832 1 97 85 ASP A C 1
ATOM 677 O O . ASP A 1 85 ? 16 6.891 -9.039 1 97 85 ASP A O 1
ATOM 681 N N . ALA A 1 86 ? 16.906 6.957 -7.02 1 96.25 86 ALA A N 1
ATOM 682 C CA . ALA A 1 86 ? 18.219 6.508 -7.441 1 96.25 86 ALA A CA 1
ATOM 683 C C . ALA A 1 86 ? 18.266 4.992 -7.613 1 96.25 86 ALA A C 1
ATOM 685 O O . ALA A 1 86 ? 19.172 4.457 -8.25 1 96.25 86 ALA A O 1
ATOM 686 N N . ASN A 1 87 ? 17.328 4.324 -6.973 1 96.69 87 ASN A N 1
ATOM 687 C CA . ASN A 1 87 ? 17.328 2.865 -6.965 1 96.69 87 ASN A CA 1
ATOM 688 C C . ASN A 1 87 ? 15.953 2.311 -7.34 1 96.69 87 ASN A C 1
ATOM 690 O O . ASN A 1 87 ? 15.398 1.475 -6.621 1 96.69 87 ASN A O 1
ATOM 694 N N . ARG A 1 88 ? 15.422 2.697 -8.438 1 95.31 88 ARG A N 1
ATOM 695 C CA . ARG A 1 88 ? 14.062 2.363 -8.844 1 95.31 88 ARG A CA 1
ATOM 696 C C . ARG A 1 88 ? 13.906 0.863 -9.062 1 95.31 88 ARG A C 1
ATOM 698 O O . ARG A 1 88 ? 12.906 0.27 -8.648 1 95.31 88 ARG A O 1
ATOM 705 N N . ALA A 1 89 ? 14.922 0.262 -9.641 1 94.88 89 ALA A N 1
ATOM 706 C CA . ALA A 1 89 ? 14.875 -1.18 -9.875 1 94.88 89 ALA A CA 1
ATOM 707 C C . ALA A 1 89 ? 14.805 -1.946 -8.562 1 94.88 89 ALA A C 1
ATOM 709 O O . ALA A 1 89 ? 14.109 -2.961 -8.461 1 94.88 89 ALA A O 1
ATOM 710 N N . SER A 1 90 ? 15.516 -1.437 -7.59 1 95.12 90 SER A N 1
ATOM 711 C CA . SER A 1 90 ? 15.508 -2.043 -6.266 1 95.12 90 SER A CA 1
ATOM 712 C C . SER A 1 90 ? 14.109 -2.023 -5.66 1 95.12 90 SER A C 1
ATOM 714 O O . SER A 1 90 ? 13.641 -3.029 -5.121 1 95.12 90 SER A O 1
ATOM 716 N N . TRP A 1 91 ? 13.414 -0.936 -5.773 1 94.44 91 TRP A N 1
ATOM 717 C CA . TRP A 1 91 ? 12.062 -0.813 -5.238 1 94.44 91 TRP A CA 1
ATOM 718 C C . TRP A 1 91 ? 11.109 -1.781 -5.934 1 94.44 91 TRP A C 1
ATOM 720 O O . TRP A 1 91 ? 10.297 -2.441 -5.281 1 94.44 91 TRP A O 1
ATOM 730 N N . ILE A 1 92 ? 11.25 -1.843 -7.184 1 91.44 92 ILE A N 1
ATOM 731 C CA . ILE A 1 92 ? 10.383 -2.713 -7.965 1 91.44 92 ILE A CA 1
ATOM 732 C C . ILE A 1 92 ? 10.562 -4.16 -7.516 1 91.44 92 ILE A C 1
ATOM 734 O O . ILE A 1 92 ? 9.578 -4.879 -7.309 1 91.44 92 ILE A O 1
ATOM 738 N N . VAL A 1 93 ? 11.734 -4.555 -7.254 1 91.06 93 VAL A N 1
ATOM 739 C CA . VAL A 1 93 ? 12.016 -5.93 -6.863 1 91.06 93 VAL A CA 1
ATOM 740 C C . VAL A 1 93 ? 11.586 -6.156 -5.414 1 91.06 93 VAL A C 1
ATOM 742 O O . VAL A 1 93 ? 10.93 -7.148 -5.105 1 91.06 93 VAL A O 1
ATOM 745 N N . MET A 1 94 ? 11.898 -5.223 -4.531 1 89.69 94 MET A N 1
ATOM 746 C CA . MET A 1 94 ? 11.711 -5.492 -3.109 1 89.69 94 MET A CA 1
ATOM 747 C C . MET A 1 94 ? 10.266 -5.23 -2.691 1 89.69 94 MET A C 1
ATOM 749 O O . MET A 1 94 ? 9.836 -5.672 -1.627 1 89.69 94 MET A O 1
ATOM 753 N N . TYR A 1 95 ? 9.508 -4.508 -3.529 1 85.94 95 TYR A N 1
ATOM 754 C CA . TYR A 1 95 ? 8.148 -4.152 -3.139 1 85.94 95 TYR A CA 1
ATOM 755 C C . TYR A 1 95 ? 7.133 -4.668 -4.156 1 85.94 95 TYR A C 1
ATOM 757 O O . TYR A 1 95 ? 6.492 -5.699 -3.934 1 85.94 95 TYR A O 1
ATOM 765 N N . THR A 1 96 ? 7.133 -4.234 -5.352 1 76.56 96 THR A N 1
ATOM 766 C CA . THR A 1 96 ? 6.113 -4.527 -6.352 1 76.56 96 THR A CA 1
ATOM 767 C C . THR A 1 96 ? 6.137 -6.008 -6.727 1 76.56 96 THR A C 1
ATOM 769 O O . THR A 1 96 ? 5.094 -6.668 -6.738 1 76.56 96 THR A O 1
ATOM 772 N N . GLN A 1 97 ? 7.289 -6.531 -6.949 1 74 97 GLN A N 1
ATOM 773 C CA . GLN A 1 97 ? 7.398 -7.926 -7.367 1 74 97 GLN A CA 1
ATOM 774 C C . GLN A 1 97 ? 7.312 -8.867 -6.172 1 74 97 GLN A C 1
ATOM 776 O O . GLN A 1 97 ? 6.664 -9.914 -6.242 1 74 97 GLN A O 1
ATOM 781 N N . ALA A 1 98 ? 7.957 -8.469 -5.16 1 73.31 98 ALA A N 1
ATOM 782 C CA . ALA A 1 98 ? 8.031 -9.359 -4.004 1 73.31 98 ALA A CA 1
ATOM 783 C C . ALA A 1 98 ? 6.664 -9.516 -3.346 1 73.31 98 ALA A C 1
ATOM 785 O O . ALA A 1 98 ? 6.297 -10.617 -2.912 1 73.31 98 ALA A O 1
ATOM 786 N N . ILE A 1 99 ? 5.922 -8.492 -3.4 1 69.12 99 ILE A N 1
ATOM 787 C CA . ILE A 1 99 ? 4.609 -8.562 -2.766 1 69.12 99 ILE A CA 1
ATOM 788 C C . ILE A 1 99 ? 3.68 -9.438 -3.607 1 69.12 99 ILE A C 1
ATOM 790 O O . ILE A 1 99 ? 2.723 -10.016 -3.088 1 69.12 99 ILE A O 1
ATOM 794 N N . SER A 1 100 ? 4.027 -9.578 -4.824 1 67.94 100 SER A N 1
ATOM 795 C CA . SER A 1 100 ? 3.219 -10.375 -5.746 1 67.94 100 SER A CA 1
ATOM 796 C C . SER A 1 100 ? 3.572 -11.852 -5.656 1 67.94 100 SER A C 1
ATOM 798 O O . SER A 1 100 ? 3.043 -12.672 -6.414 1 67.94 100 SER A O 1
ATOM 800 N N . SER A 1 101 ? 4.512 -12.141 -4.773 1 70.69 101 SER A N 1
ATOM 801 C CA . SER A 1 101 ? 4.918 -13.531 -4.617 1 70.69 101 SER A CA 1
ATOM 802 C C . SER A 1 101 ? 4.672 -14.023 -3.193 1 70.69 101 SER A C 1
ATOM 804 O O . SER A 1 101 ? 5.172 -13.438 -2.232 1 70.69 101 SER A O 1
ATOM 806 N N . GLN A 1 102 ? 3.924 -15.086 -3.045 1 72.5 102 GLN A N 1
ATOM 807 C CA . GLN A 1 102 ? 3.645 -15.664 -1.736 1 72.5 102 GLN A CA 1
ATOM 808 C C . GLN A 1 102 ? 4.926 -16.172 -1.073 1 72.5 102 GLN A C 1
ATOM 810 O O . GLN A 1 102 ? 5.066 -16.094 0.149 1 72.5 102 GLN A O 1
ATOM 815 N N . ALA A 1 103 ? 5.824 -16.609 -1.944 1 75.5 103 ALA A N 1
ATOM 816 C CA . ALA A 1 103 ? 7.059 -17.203 -1.446 1 75.5 103 ALA A CA 1
ATOM 817 C C . ALA A 1 103 ? 7.887 -16.203 -0.662 1 75.5 103 ALA A C 1
ATOM 819 O O . ALA A 1 103 ? 8.641 -16.562 0.24 1 75.5 103 ALA A O 1
ATOM 820 N N . PHE A 1 104 ? 7.605 -14.977 -0.921 1 85.12 104 PHE A N 1
ATOM 821 C CA . PHE A 1 104 ? 8.484 -13.977 -0.328 1 85.12 104 PHE A CA 1
ATOM 822 C C . PHE A 1 104 ? 7.688 -13 0.53 1 85.12 104 PHE A C 1
ATOM 824 O O . PHE A 1 104 ? 8.242 -12.031 1.052 1 85.12 104 PHE A O 1
ATOM 831 N N . ALA A 1 105 ? 6.453 -13.273 0.671 1 77.56 105 ALA A N 1
ATOM 832 C CA . ALA A 1 105 ? 5.539 -12.367 1.365 1 77.56 105 ALA A CA 1
ATOM 833 C C . ALA A 1 105 ? 5.984 -12.133 2.807 1 77.56 105 ALA A C 1
ATOM 835 O O . ALA A 1 105 ? 5.91 -11.016 3.312 1 77.56 105 ALA A O 1
ATOM 836 N N . HIS A 1 1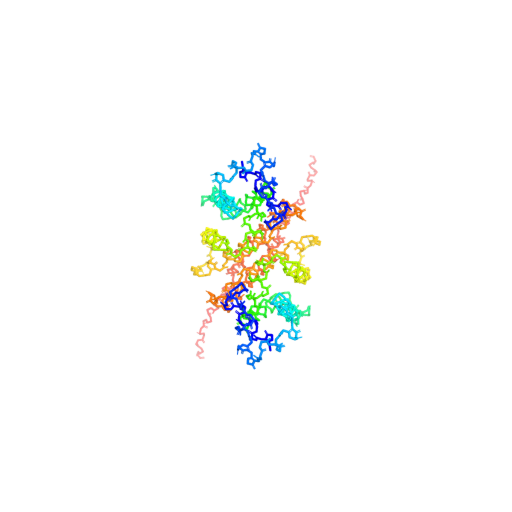06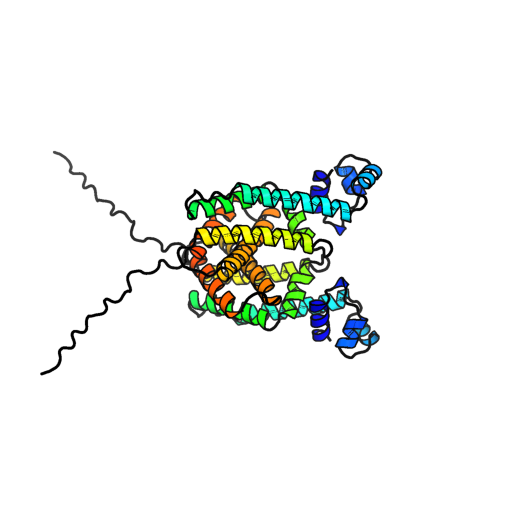 ? 6.473 -13.141 3.396 1 83.56 106 HIS A N 1
ATOM 837 C CA . HIS A 1 106 ? 6.891 -13.055 4.793 1 83.56 106 HIS A CA 1
ATOM 838 C C . HIS A 1 106 ? 8.094 -12.141 4.949 1 83.56 106 HIS A C 1
ATOM 840 O O . HIS A 1 106 ? 8.141 -11.312 5.867 1 83.56 106 HIS A O 1
ATOM 846 N N . THR A 1 107 ? 9.023 -12.242 4.047 1 87.75 107 THR A N 1
ATOM 847 C CA . THR A 1 107 ? 10.227 -11.422 4.094 1 87.75 107 THR A CA 1
ATOM 848 C C . THR A 1 107 ? 9.883 -9.953 3.918 1 87.75 107 THR A C 1
ATOM 850 O O . THR A 1 107 ? 10.383 -9.102 4.656 1 87.75 107 THR A O 1
ATOM 853 N N . VAL A 1 108 ? 9.062 -9.641 3.062 1 88 108 VAL A N 1
ATOM 854 C CA . VAL A 1 108 ? 8.648 -8.273 2.795 1 88 108 VAL A CA 1
ATOM 855 C C . VAL A 1 108 ? 7.906 -7.711 4.008 1 88 108 VAL A C 1
ATOM 857 O O . VAL A 1 108 ? 8.141 -6.57 4.414 1 88 108 VAL A O 1
ATOM 860 N N . ARG A 1 109 ? 7.102 -8.57 4.602 1 87.38 109 ARG A N 1
ATOM 861 C CA . ARG A 1 109 ? 6.324 -8.156 5.766 1 87.38 109 ARG A CA 1
ATOM 862 C C . ARG A 1 109 ? 7.238 -7.82 6.938 1 87.38 109 ARG A C 1
ATOM 864 O O . ARG A 1 109 ? 7.027 -6.824 7.633 1 87.38 109 ARG A O 1
ATOM 871 N N . GLU A 1 110 ? 8.203 -8.594 7.105 1 90.69 110 GLU A N 1
ATOM 872 C CA . GLU A 1 110 ? 9.148 -8.367 8.195 1 90.69 110 GLU A CA 1
ATOM 873 C C . GLU A 1 110 ? 9.922 -7.066 7.992 1 90.69 110 GLU A C 1
ATOM 875 O O . GLU A 1 110 ? 10.148 -6.316 8.945 1 90.69 110 GLU A O 1
ATOM 880 N N . GLY A 1 111 ? 10.375 -6.875 6.812 1 92.69 111 GLY A N 1
ATOM 881 C CA . GLY A 1 111 ? 11.031 -5.617 6.5 1 92.69 111 GLY A CA 1
ATOM 882 C C . GLY A 1 111 ? 10.141 -4.406 6.703 1 92.69 111 GLY A C 1
ATOM 883 O O . GLY A 1 111 ? 10.578 -3.393 7.25 1 92.69 111 GLY A O 1
ATOM 884 N N . ARG A 1 112 ? 8.953 -4.582 6.293 1 93.06 112 ARG A N 1
ATOM 885 C CA . ARG A 1 112 ? 7.977 -3.504 6.434 1 93.06 112 ARG A CA 1
ATOM 886 C C . ARG A 1 112 ? 7.73 -3.176 7.902 1 93.06 112 ARG A C 1
ATOM 888 O O . ARG A 1 112 ? 7.629 -2.004 8.273 1 93.06 112 ARG A O 1
ATOM 895 N N . GLU A 1 113 ? 7.672 -4.168 8.727 1 94.31 113 GLU A N 1
ATOM 896 C CA . GLU A 1 113 ? 7.469 -3.961 10.156 1 94.31 113 GLU A CA 1
ATOM 897 C C . GLU A 1 113 ? 8.641 -3.207 10.781 1 94.31 113 GLU A C 1
ATOM 899 O O . GLU A 1 113 ? 8.453 -2.377 11.672 1 94.31 113 GLU A O 1
ATOM 904 N N . GLN A 1 114 ? 9.812 -3.506 10.305 1 94.56 114 GLN A N 1
ATOM 905 C CA . GLN A 1 114 ? 10.977 -2.771 10.781 1 94.56 114 GLN A CA 1
ATOM 906 C C . GLN A 1 114 ? 10.875 -1.292 10.43 1 94.56 114 GLN A C 1
ATOM 908 O O . GLN A 1 114 ? 11.195 -0.428 11.25 1 94.56 114 GLN A O 1
ATOM 913 N N . ILE A 1 115 ? 10.422 -1.029 9.266 1 95.38 115 ILE A N 1
ATOM 914 C CA . ILE A 1 115 ? 10.266 0.345 8.805 1 95.38 115 ILE A CA 1
ATOM 915 C C . ILE A 1 115 ? 9.188 1.046 9.625 1 95.38 115 ILE A C 1
ATOM 917 O O . ILE A 1 115 ? 9.367 2.188 10.055 1 95.38 115 ILE A O 1
ATOM 921 N N . ILE A 1 116 ? 8.133 0.394 9.867 1 96 116 ILE A N 1
ATOM 922 C CA . ILE A 1 116 ? 7.02 0.956 10.625 1 96 116 ILE A CA 1
ATOM 923 C C . ILE A 1 116 ? 7.48 1.288 12.039 1 96 116 ILE A C 1
ATOM 925 O O . ILE A 1 116 ? 7.152 2.352 12.57 1 96 116 ILE A O 1
ATOM 929 N N . GLU A 1 117 ? 8.25 0.405 12.594 1 94.88 117 GLU A N 1
ATOM 930 C CA . GLU A 1 117 ? 8.773 0.649 13.938 1 94.88 117 GLU A CA 1
ATOM 931 C C . GLU A 1 117 ? 9.664 1.886 13.969 1 94.88 117 GLU A C 1
ATOM 933 O O . GLU A 1 117 ? 9.586 2.693 14.898 1 94.88 117 GLU A O 1
ATOM 938 N N . MET A 1 118 ? 10.469 2.029 13.008 1 93.56 118 MET A N 1
ATOM 939 C CA . MET A 1 118 ? 11.336 3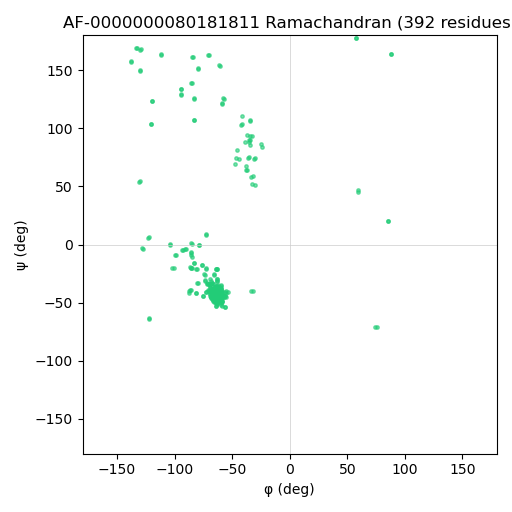.197 12.914 1 93.56 118 MET A CA 1
ATOM 940 C C . MET A 1 118 ? 10.516 4.477 12.766 1 93.56 118 MET A C 1
ATOM 942 O O . MET A 1 118 ? 10.789 5.473 13.438 1 93.56 118 MET A O 1
ATOM 946 N N . VAL A 1 119 ? 9.531 4.453 11.961 1 94.62 119 VAL A N 1
ATOM 947 C CA . VAL A 1 119 ? 8.68 5.613 11.719 1 94.62 119 VAL A CA 1
ATOM 948 C C . VAL A 1 119 ? 7.867 5.938 12.969 1 94.62 119 VAL A C 1
ATOM 950 O O . VAL A 1 119 ? 7.66 7.105 13.297 1 94.62 119 VAL A O 1
ATOM 953 N N . ALA A 1 120 ? 7.414 4.887 13.672 1 93.94 120 ALA A N 1
ATOM 954 C CA . ALA A 1 120 ? 6.703 5.102 14.93 1 93.94 120 ALA A CA 1
ATOM 955 C C . ALA A 1 120 ? 7.582 5.844 15.93 1 93.94 120 ALA A C 1
ATOM 957 O O . ALA A 1 120 ? 7.102 6.707 16.672 1 93.94 120 ALA A O 1
ATOM 958 N N . GLY A 1 121 ? 8.812 5.465 15.953 1 90.44 121 GLY A N 1
ATOM 959 C CA . GLY A 1 121 ? 9.758 6.18 16.797 1 90.44 121 GLY A CA 1
ATOM 960 C C . GLY A 1 121 ? 9.891 7.648 16.438 1 90.44 121 GLY A C 1
ATOM 961 O O . GLY A 1 121 ? 9.945 8.508 17.312 1 90.44 121 GLY A O 1
ATOM 962 N N . LEU A 1 122 ? 9.883 7.945 15.164 1 90.12 122 LEU A N 1
ATOM 963 C CA . LEU A 1 122 ? 9.977 9.32 14.688 1 90.12 122 LEU A CA 1
ATOM 964 C C . LEU A 1 122 ? 8.727 10.117 15.078 1 90.12 122 LEU A C 1
ATOM 966 O O . LEU A 1 122 ? 8.828 11.266 15.516 1 90.12 122 LEU A O 1
ATOM 970 N N . VAL A 1 123 ? 7.574 9.484 14.914 1 90.25 123 VAL A N 1
ATOM 971 C CA . VAL A 1 123 ? 6.301 10.117 15.242 1 90.25 123 VAL A CA 1
ATOM 972 C C . VAL A 1 123 ? 6.25 10.422 16.734 1 90.25 123 VAL A C 1
ATOM 974 O O . VAL A 1 123 ? 5.812 11.5 17.141 1 90.25 123 VAL A O 1
ATOM 977 N N . ARG A 1 124 ? 6.676 9.523 17.5 1 87.69 124 ARG A N 1
ATOM 978 C CA . ARG A 1 124 ? 6.703 9.688 18.953 1 87.69 124 ARG A CA 1
ATOM 979 C C . ARG A 1 124 ? 7.582 10.859 19.359 1 87.69 124 ARG A C 1
ATOM 981 O O . ARG A 1 124 ? 7.246 11.609 20.281 1 87.69 124 ARG A O 1
ATOM 988 N N . SER A 1 125 ? 8.617 11.047 18.719 1 81.94 125 SER A N 1
ATOM 989 C CA . SER A 1 125 ? 9.578 12.094 19.047 1 81.94 125 SER A CA 1
ATOM 990 C C . SER A 1 125 ? 9.055 13.469 18.641 1 81.94 125 SER A C 1
ATOM 992 O O . SER A 1 125 ? 9.43 14.477 19.234 1 81.94 125 SER A O 1
ATOM 994 N N . GLY A 1 126 ? 8.141 13.5 17.625 1 74 126 GLY A N 1
ATOM 995 C CA . GLY A 1 126 ? 7.668 14.773 17.125 1 74 126 GLY A CA 1
ATOM 996 C C . GLY A 1 126 ? 6.32 15.18 17.688 1 74 126 GLY A C 1
ATOM 997 O O . GLY A 1 126 ? 5.84 16.281 17.422 1 74 126 GLY A O 1
ATOM 998 N N . SER A 1 127 ? 5.73 14.273 18.359 1 71.81 127 SER A N 1
ATOM 999 C CA . SER A 1 127 ? 4.367 14.562 18.797 1 71.81 127 SER A CA 1
ATOM 1000 C C . SER A 1 127 ? 4.359 15.383 20.078 1 71.81 127 SER A C 1
ATOM 1002 O O . SER A 1 127 ? 5.098 15.078 21.016 1 71.81 127 SER A O 1
ATOM 1004 N N . ARG A 1 128 ? 3.656 16.484 19.938 1 67.5 128 ARG A N 1
ATOM 1005 C CA . ARG A 1 128 ? 3.475 17.312 21.125 1 67.5 128 ARG A CA 1
ATOM 1006 C C . ARG A 1 128 ? 2.285 16.828 21.953 1 67.5 128 ARG A C 1
ATOM 1008 O O . ARG A 1 128 ? 2.174 17.156 23.141 1 67.5 128 ARG A O 1
ATOM 1015 N N . THR A 1 129 ? 1.42 16.094 21.344 1 70.12 129 THR A N 1
ATOM 1016 C CA . THR A 1 129 ? 0.226 15.586 22 1 70.12 129 THR A CA 1
ATOM 1017 C C . THR A 1 129 ? 0.466 14.172 22.547 1 70.12 129 THR A C 1
ATOM 1019 O O . THR A 1 129 ? 1.057 13.336 21.859 1 70.12 129 THR A O 1
ATOM 1022 N N . PRO A 1 130 ? 0.139 14.062 23.75 1 79.75 130 PRO A N 1
ATOM 1023 C CA . PRO A 1 130 ? 0.28 12.711 24.312 1 79.75 130 PRO A CA 1
ATOM 1024 C C . PRO A 1 130 ? -0.559 11.68 23.562 1 79.75 130 PRO A C 1
ATOM 1026 O O . PRO A 1 130 ? -1.754 11.891 23.344 1 79.75 130 PRO A O 1
ATOM 1029 N N . ARG A 1 131 ? 0.062 10.711 23.047 1 84.62 131 ARG A N 1
ATOM 1030 C CA . ARG A 1 131 ? -0.587 9.594 22.375 1 84.62 131 ARG A CA 1
ATOM 1031 C C . ARG A 1 131 ? -0.068 8.258 22.906 1 84.62 131 ARG A C 1
ATOM 1033 O O . ARG A 1 131 ? 1.057 8.18 23.406 1 84.62 131 ARG A O 1
ATOM 1040 N N . SER A 1 132 ? -0.946 7.328 22.844 1 89.56 132 SER A N 1
ATOM 1041 C CA . SER A 1 132 ? -0.537 5.98 23.234 1 89.56 132 SER A CA 1
ATOM 1042 C C . SER A 1 132 ? 0.407 5.375 22.203 1 89.56 132 SER A C 1
ATOM 1044 O O . SER A 1 132 ? 0.5 5.863 21.078 1 89.56 132 SER A O 1
ATOM 1046 N N . ASP A 1 133 ? 1.096 4.344 22.594 1 90 133 ASP A N 1
ATOM 1047 C CA . ASP A 1 133 ? 1.972 3.621 21.688 1 90 133 ASP A CA 1
ATOM 1048 C C . ASP A 1 133 ? 1.187 3.062 20.5 1 90 133 ASP A C 1
ATOM 1050 O O . ASP A 1 133 ? 1.68 3.053 19.359 1 90 133 ASP A O 1
ATOM 1054 N N . ALA A 1 134 ? -0.012 2.658 20.766 1 90.94 134 ALA A N 1
ATOM 1055 C CA . ALA A 1 134 ? -0.871 2.111 19.719 1 90.94 134 ALA A CA 1
ATOM 1056 C C . ALA A 1 134 ? -1.226 3.176 18.688 1 90.94 134 ALA A C 1
ATOM 1058 O O . ALA A 1 134 ? -1.271 2.896 17.484 1 90.94 134 ALA A O 1
ATOM 1059 N N . GLU A 1 135 ? -1.4 4.328 19.172 1 91.81 135 GLU A N 1
ATOM 1060 C CA . GLU A 1 135 ? -1.719 5.434 18.281 1 91.81 135 GLU A CA 1
ATOM 1061 C C . GLU A 1 135 ? -0.517 5.805 17.406 1 91.81 135 GLU A C 1
ATOM 1063 O O . GLU A 1 135 ? -0.661 6.051 16.219 1 91.81 135 GLU A O 1
ATOM 1068 N N . HIS A 1 136 ? 0.672 5.785 18.031 1 92.62 136 HIS A N 1
ATOM 1069 C CA . HIS A 1 136 ? 1.884 6.055 17.266 1 92.62 136 HIS A CA 1
ATOM 1070 C C . HIS A 1 136 ? 2.098 5.004 16.188 1 92.62 136 HIS A C 1
ATOM 1072 O O . HIS A 1 136 ? 2.484 5.332 15.055 1 92.62 136 HIS A O 1
ATOM 1078 N N . GLN A 1 137 ? 1.795 3.799 16.531 1 94.19 137 GLN A N 1
ATOM 1079 C CA . GLN A 1 137 ? 1.95 2.705 15.578 1 94.19 137 GLN A CA 1
ATOM 1080 C C . GLN A 1 137 ? 0.977 2.846 14.414 1 94.19 137 GLN A C 1
ATOM 1082 O O . GLN A 1 137 ? 1.345 2.619 13.258 1 94.19 137 GLN A O 1
ATOM 1087 N N . MET A 1 138 ? -0.223 3.195 14.703 1 94.31 138 MET A N 1
ATOM 1088 C CA . MET A 1 138 ? -1.229 3.357 13.664 1 94.31 138 MET A CA 1
ATOM 1089 C C . MET A 1 138 ? -0.863 4.504 12.727 1 94.31 138 MET A C 1
ATOM 1091 O O . MET A 1 138 ? -1.018 4.391 11.508 1 94.31 138 MET A O 1
ATOM 1095 N N . MET A 1 139 ? -0.365 5.559 13.312 1 94.12 139 MET A N 1
ATOM 1096 C CA . MET A 1 139 ? 0.069 6.688 12.492 1 94.12 139 MET A CA 1
ATOM 1097 C C . MET A 1 139 ? 1.234 6.289 11.594 1 94.12 139 MET A C 1
ATOM 1099 O O . MET A 1 139 ? 1.271 6.66 10.422 1 94.12 139 MET A O 1
ATOM 1103 N N . ALA A 1 140 ? 2.139 5.527 12.172 1 95.94 140 ALA A N 1
ATOM 1104 C CA . ALA A 1 140 ? 3.277 5.043 11.391 1 95.94 140 ALA A CA 1
ATOM 1105 C C . ALA A 1 140 ? 2.818 4.168 10.234 1 95.94 140 ALA A C 1
ATOM 1107 O O . ALA A 1 140 ? 3.342 4.277 9.117 1 95.94 140 ALA A O 1
ATOM 1108 N N . VAL A 1 141 ? 1.83 3.344 10.469 1 96.88 141 VAL A N 1
ATOM 1109 C CA . VAL A 1 141 ? 1.273 2.479 9.43 1 96.88 141 VAL A CA 1
ATOM 1110 C C . VAL A 1 141 ? 0.716 3.33 8.297 1 96.88 141 VAL A C 1
ATOM 1112 O O . VAL A 1 141 ? 1.005 3.074 7.121 1 96.88 141 VAL A O 1
ATOM 1115 N N . ALA A 1 142 ? -0.036 4.32 8.656 1 96.75 142 ALA A N 1
ATOM 1116 C CA . ALA A 1 142 ? -0.625 5.203 7.656 1 96.75 142 ALA A CA 1
ATOM 1117 C C . ALA A 1 142 ? 0.456 5.926 6.859 1 96.75 142 ALA A C 1
ATOM 1119 O O . ALA A 1 142 ? 0.398 5.977 5.625 1 96.75 142 ALA A O 1
ATOM 1120 N N . LEU A 1 143 ? 1.473 6.438 7.527 1 96.56 143 LEU A N 1
ATOM 1121 C CA . LEU A 1 143 ? 2.541 7.195 6.883 1 96.56 143 LEU A CA 1
ATOM 1122 C C . LEU A 1 143 ? 3.367 6.297 5.969 1 96.56 143 LEU A C 1
ATOM 1124 O O . LEU A 1 143 ? 3.715 6.688 4.855 1 96.56 143 LEU A O 1
ATOM 1128 N N . VAL A 1 144 ? 3.676 5.137 6.434 1 97.06 144 VAL A N 1
ATOM 1129 C CA . VAL A 1 144 ? 4.438 4.184 5.633 1 97.06 144 VAL A CA 1
ATOM 1130 C C . VAL A 1 144 ? 3.631 3.781 4.398 1 97.06 144 VAL A C 1
ATOM 1132 O O . VAL A 1 144 ? 4.172 3.709 3.293 1 97.06 144 VAL A O 1
ATOM 1135 N N . GLY A 1 145 ? 2.324 3.52 4.59 1 96.94 145 GLY A N 1
ATOM 1136 C CA . GLY A 1 145 ? 1.471 3.229 3.449 1 96.94 145 GLY A CA 1
ATOM 1137 C C . GLY A 1 145 ? 1.465 4.332 2.41 1 96.94 145 GLY A C 1
ATOM 1138 O O . GLY A 1 145 ? 1.579 4.066 1.212 1 96.94 145 GLY A O 1
ATOM 1139 N N . ALA A 1 146 ? 1.351 5.543 2.84 1 97.44 146 ALA A N 1
ATOM 1140 C CA . ALA A 1 146 ? 1.423 6.695 1.943 1 97.44 146 ALA A CA 1
ATOM 1141 C C . ALA A 1 146 ? 2.766 6.742 1.219 1 97.44 146 ALA A C 1
ATOM 1143 O O . ALA A 1 146 ? 2.814 6.965 0.007 1 97.44 146 ALA A O 1
ATOM 1144 N N . GLY A 1 147 ? 3.818 6.551 1.968 1 97 147 GLY A N 1
ATOM 1145 C CA . GLY A 1 147 ? 5.148 6.535 1.384 1 97 147 GLY A CA 1
ATOM 1146 C C . GLY A 1 147 ? 5.332 5.449 0.341 1 97 147 GLY A C 1
ATOM 1147 O O . GLY A 1 147 ? 5.961 5.676 -0.693 1 97 147 GLY A O 1
ATOM 1148 N N . GLU A 1 148 ? 4.82 4.285 0.676 1 95.94 148 GLU A N 1
ATOM 1149 C CA . GLU A 1 148 ? 4.902 3.174 -0.268 1 95.94 148 GLU A CA 1
ATOM 1150 C C . GLU A 1 148 ? 4.203 3.514 -1.581 1 95.94 148 GLU A C 1
ATOM 1152 O O . GLU A 1 148 ? 4.727 3.229 -2.66 1 95.94 148 GLU A O 1
ATOM 1157 N N . ALA A 1 149 ? 3.037 4.055 -1.495 1 95.56 149 ALA A N 1
ATOM 1158 C CA . ALA A 1 149 ? 2.295 4.43 -2.695 1 95.56 149 ALA A CA 1
ATOM 1159 C C . ALA A 1 149 ? 3.064 5.457 -3.518 1 95.56 149 ALA A C 1
ATOM 1161 O O . ALA A 1 149 ? 3.172 5.332 -4.738 1 95.56 149 ALA A O 1
ATOM 1162 N N . MET A 1 150 ? 3.672 6.43 -2.867 1 96.5 150 MET A N 1
ATOM 1163 C CA . MET A 1 150 ? 4.445 7.465 -3.541 1 96.5 150 MET A CA 1
ATOM 1164 C C . MET A 1 150 ? 5.707 6.883 -4.168 1 96.5 150 MET A C 1
ATOM 1166 O O . MET A 1 150 ? 6.074 7.242 -5.289 1 96.5 150 MET A O 1
ATOM 1170 N N . ALA A 1 151 ? 6.312 6.051 -3.43 1 96.19 151 ALA A N 1
ATOM 1171 C CA . ALA A 1 151 ? 7.52 5.395 -3.92 1 96.19 151 ALA A CA 1
ATOM 1172 C C . ALA A 1 151 ? 7.234 4.59 -5.184 1 96.19 151 ALA A C 1
ATOM 1174 O O . ALA A 1 151 ? 8.039 4.59 -6.121 1 96.19 151 ALA A O 1
ATOM 1175 N N . THR A 1 152 ? 6.141 3.945 -5.203 1 93.94 152 THR A N 1
ATOM 1176 C CA . THR A 1 152 ? 5.762 3.154 -6.367 1 93.94 152 THR A CA 1
ATOM 1177 C C . THR A 1 152 ? 5.543 4.051 -7.582 1 93.94 152 THR A C 1
ATOM 1179 O O . THR A 1 152 ? 6.012 3.744 -8.68 1 93.94 152 THR A O 1
ATOM 1182 N N . ARG A 1 153 ? 4.902 5.172 -7.359 1 94.19 153 ARG A N 1
ATOM 1183 C CA . ARG A 1 153 ? 4.723 6.113 -8.461 1 94.19 153 ARG A CA 1
ATOM 1184 C C . ARG A 1 153 ? 6.062 6.676 -8.922 1 94.19 153 ARG A C 1
ATOM 1186 O O . ARG A 1 153 ? 6.273 6.879 -10.125 1 94.19 153 ARG A O 1
ATOM 1193 N N . LEU A 1 154 ? 6.887 6.91 -8.008 1 94.69 154 LEU A N 1
ATOM 1194 C CA . LEU A 1 154 ? 8.211 7.434 -8.328 1 94.69 154 LEU A CA 1
ATOM 1195 C C . LEU A 1 154 ? 9.031 6.41 -9.109 1 94.69 154 LEU A C 1
ATOM 1197 O O . LEU A 1 154 ? 9.719 6.762 -10.07 1 94.69 154 LEU A O 1
ATOM 1201 N N . SER A 1 155 ? 8.953 5.207 -8.742 1 93.81 155 SER A N 1
ATOM 1202 C CA . SER A 1 155 ? 9.75 4.141 -9.336 1 93.81 155 SER A CA 1
ATOM 1203 C C . SER A 1 155 ? 9.367 3.914 -10.797 1 93.81 155 SER A C 1
ATOM 1205 O O . SER A 1 155 ? 10.188 3.465 -11.594 1 93.81 155 SER A O 1
ATOM 1207 N N . THR A 1 156 ? 8.133 4.227 -11.219 1 90.56 156 THR A N 1
ATOM 1208 C CA . THR A 1 156 ? 7.68 4.039 -12.594 1 90.56 156 THR A CA 1
ATOM 1209 C C . THR A 1 156 ? 7.895 5.312 -13.406 1 90.56 156 THR A C 1
ATOM 1211 O O . THR A 1 156 ? 7.645 5.332 -14.617 1 90.56 156 THR A O 1
ATOM 1214 N N . GLY A 1 157 ? 8.344 6.336 -12.719 1 89.62 157 GLY A N 1
ATOM 1215 C CA . GLY A 1 157 ? 8.664 7.574 -13.414 1 89.62 157 GLY A CA 1
ATOM 1216 C C . GLY A 1 157 ? 7.461 8.477 -13.609 1 89.62 157 GLY A C 1
ATOM 1217 O O . GLY A 1 157 ? 7.496 9.406 -14.422 1 89.62 157 GLY A O 1
ATOM 1218 N N . ASP A 1 158 ? 6.441 8.289 -12.836 1 89.44 158 ASP A N 1
ATOM 1219 C CA . ASP A 1 158 ? 5.18 9 -13.023 1 89.44 158 ASP A CA 1
ATOM 1220 C C . ASP A 1 158 ? 5.195 10.352 -12.32 1 89.44 158 ASP A C 1
ATOM 1222 O O . ASP A 1 158 ? 4.371 11.219 -12.609 1 89.44 158 ASP A O 1
ATOM 1226 N N . ILE A 1 159 ? 6.129 10.453 -11.352 1 91.81 159 ILE A N 1
ATOM 1227 C CA . ILE A 1 159 ? 6.16 11.719 -10.609 1 91.81 159 ILE A CA 1
ATOM 1228 C C . ILE A 1 159 ? 7.609 12.156 -10.414 1 91.81 159 ILE A C 1
ATOM 1230 O O . ILE A 1 159 ? 8.531 11.344 -10.469 1 91.81 159 ILE A O 1
ATOM 1234 N N . ASP A 1 160 ? 7.73 13.492 -10.195 1 94.94 160 ASP A N 1
ATOM 1235 C CA . ASP A 1 160 ? 9.039 14.094 -9.922 1 94.94 160 ASP A CA 1
ATOM 1236 C C . ASP A 1 160 ? 9.383 13.992 -8.438 1 94.94 160 ASP A C 1
ATOM 1238 O O . ASP A 1 160 ? 8.531 14.227 -7.578 1 94.94 160 ASP A O 1
ATOM 1242 N N . VAL A 1 161 ? 10.664 13.672 -8.18 1 96.44 161 VAL A N 1
ATOM 1243 C CA . VAL A 1 161 ? 11.102 13.383 -6.816 1 96.44 161 VAL A CA 1
ATOM 1244 C C . VAL A 1 161 ? 10.961 14.633 -5.949 1 96.44 161 VAL A C 1
ATOM 1246 O O . VAL A 1 161 ? 10.555 14.547 -4.789 1 96.44 161 VAL A O 1
ATOM 1249 N N . ASP A 1 162 ? 11.273 15.797 -6.449 1 96.12 162 ASP A N 1
ATOM 1250 C CA . ASP A 1 162 ? 11.219 17.031 -5.66 1 96.12 162 ASP A CA 1
ATOM 1251 C C . ASP A 1 162 ? 9.781 17.438 -5.375 1 96.12 162 ASP A C 1
ATOM 1253 O O . ASP A 1 162 ? 9.453 17.859 -4.262 1 96.12 162 ASP A O 1
ATOM 1257 N N . ASP A 1 163 ? 8.945 17.266 -6.348 1 94.94 163 ASP A N 1
ATOM 1258 C CA . ASP A 1 163 ? 7.523 17.562 -6.164 1 94.94 163 ASP A CA 1
ATOM 1259 C C . ASP A 1 163 ? 6.902 16.625 -5.129 1 94.94 163 ASP A C 1
ATOM 1261 O O . ASP A 1 163 ? 6.117 17.062 -4.281 1 94.94 163 ASP A O 1
ATOM 1265 N N . ALA A 1 164 ? 7.262 15.383 -5.246 1 96.12 164 ALA A N 1
ATOM 1266 C CA . ALA A 1 164 ? 6.754 14.383 -4.309 1 96.12 164 ALA A CA 1
ATOM 1267 C C . ALA A 1 164 ? 7.18 14.703 -2.879 1 96.12 164 ALA A C 1
ATOM 1269 O O . ALA A 1 164 ? 6.371 14.625 -1.952 1 96.12 164 ALA A O 1
ATOM 1270 N N . ALA A 1 165 ? 8.453 15.062 -2.76 1 96.5 165 ALA A N 1
ATOM 1271 C CA . ALA A 1 165 ? 8.984 15.359 -1.432 1 96.5 165 ALA A CA 1
ATOM 1272 C C . ALA A 1 165 ? 8.266 16.562 -0.809 1 96.5 165 ALA A C 1
ATOM 1274 O O . ALA A 1 165 ? 7.855 16.516 0.353 1 96.5 165 ALA A O 1
ATOM 1275 N N . GLU A 1 166 ? 8.148 17.594 -1.558 1 94.38 166 GLU A N 1
ATOM 1276 C CA . GLU A 1 166 ? 7.504 18.812 -1.055 1 94.38 166 GLU A CA 1
ATOM 1277 C C . GLU A 1 166 ? 6.066 18.531 -0.619 1 94.38 166 GLU A C 1
ATOM 1279 O O . GLU A 1 166 ? 5.648 18.953 0.46 1 94.38 166 GLU A O 1
ATOM 1284 N N . LEU A 1 167 ? 5.418 17.812 -1.392 1 93 167 LEU A N 1
ATOM 1285 C CA . LEU A 1 167 ? 4.023 17.5 -1.101 1 93 167 LEU A CA 1
ATOM 1286 C C . LEU A 1 167 ? 3.91 16.609 0.135 1 93 167 LEU A C 1
ATOM 1288 O O . LEU A 1 167 ? 3.061 16.844 0.997 1 93 167 LEU A O 1
ATOM 1292 N N . MET A 1 168 ? 4.676 15.594 0.218 1 95.44 168 MET A N 1
ATOM 1293 C CA . MET A 1 168 ? 4.633 14.656 1.339 1 95.44 168 MET A CA 1
ATOM 1294 C C . MET A 1 168 ? 5.008 15.359 2.643 1 95.44 168 MET A C 1
ATOM 1296 O O . MET A 1 168 ? 4.402 15.102 3.684 1 95.44 168 MET A O 1
ATOM 1300 N N . ILE A 1 169 ? 6.016 16.25 2.549 1 94.31 169 ILE A N 1
ATOM 1301 C CA . ILE A 1 169 ? 6.445 16.969 3.74 1 94.31 169 ILE A CA 1
ATOM 1302 C C . ILE A 1 169 ? 5.297 17.828 4.266 1 94.31 169 ILE A C 1
ATOM 1304 O O . ILE A 1 169 ? 5.008 17.828 5.465 1 94.31 169 ILE A O 1
ATOM 1308 N N . GLY A 1 170 ? 4.66 18.578 3.4 1 90.44 170 GLY A N 1
ATOM 1309 C CA . GLY A 1 170 ? 3.525 19.391 3.811 1 90.44 170 GLY A CA 1
ATOM 1310 C C . GLY A 1 170 ? 2.389 18.578 4.398 1 90.44 170 GLY A C 1
ATOM 1311 O O . GLY A 1 170 ? 1.878 18.891 5.473 1 90.44 170 GLY A O 1
ATOM 1312 N N . LEU A 1 171 ? 2.037 17.516 3.736 1 90.56 171 LEU A N 1
ATOM 1313 C CA . LEU A 1 171 ? 0.939 16.641 4.152 1 90.56 171 LEU A CA 1
ATOM 1314 C C . LEU A 1 171 ? 1.23 16.016 5.508 1 90.56 171 LEU A C 1
ATOM 1316 O O . LEU A 1 171 ? 0.394 16.047 6.414 1 90.56 171 LEU A O 1
ATOM 1320 N N . PHE A 1 172 ? 2.408 15.438 5.672 1 92.75 172 PHE A N 1
ATOM 1321 C CA . PHE A 1 172 ? 2.746 14.719 6.895 1 92.75 172 PHE A CA 1
ATOM 1322 C C . PHE A 1 172 ? 2.973 15.68 8.047 1 92.75 172 PHE A C 1
ATOM 1324 O O . PHE A 1 172 ? 2.568 15.406 9.18 1 92.75 172 PHE A O 1
ATOM 1331 N N . TRP A 1 173 ? 3.656 16.797 7.746 1 89.75 173 TRP A N 1
ATOM 1332 C CA . TRP A 1 173 ? 3.926 17.781 8.805 1 89.75 173 TRP A CA 1
ATOM 1333 C C . TRP A 1 173 ? 2.629 18.281 9.422 1 89.75 173 TRP A C 1
ATOM 1335 O O . TRP A 1 173 ? 2.455 18.219 10.641 1 89.75 173 TRP A O 1
ATOM 1345 N N . HIS A 1 174 ? 1.73 18.734 8.609 1 86.38 174 HIS A N 1
ATOM 1346 C CA . HIS A 1 174 ? 0.471 19.266 9.117 1 86.38 174 HIS A CA 1
ATOM 1347 C C . HIS A 1 174 ? -0.402 18.156 9.703 1 86.38 174 HIS A C 1
ATOM 1349 O O . HIS A 1 174 ? -1.108 18.375 10.688 1 86.38 174 HIS A O 1
ATOM 1355 N N . GLY A 1 175 ? -0.354 17.016 9.156 1 87.12 175 GLY A N 1
ATOM 1356 C CA . GLY A 1 175 ? -1.1 15.891 9.695 1 87.12 175 GLY A CA 1
ATOM 1357 C C . GLY A 1 175 ? -0.632 15.469 11.078 1 87.12 175 GLY A C 1
ATOM 1358 O O . GLY A 1 175 ? -1.448 15.148 11.945 1 87.12 175 GLY A O 1
ATOM 1359 N N . LEU A 1 176 ? 0.642 15.508 11.258 1 85.94 176 LEU A N 1
ATOM 1360 C CA . LEU A 1 176 ? 1.229 15.055 12.516 1 85.94 176 LEU A CA 1
ATOM 1361 C C . LEU A 1 176 ? 1.105 16.141 13.586 1 85.94 176 LEU A C 1
ATOM 1363 O O . LEU A 1 176 ? 0.972 15.82 14.773 1 85.94 176 LEU A O 1
ATOM 1367 N N . ARG A 1 177 ? 1.166 17.375 13.234 1 81.56 177 ARG A N 1
ATOM 1368 C CA . ARG A 1 177 ? 1.111 18.469 14.195 1 81.56 177 ARG A CA 1
ATOM 1369 C C . ARG A 1 177 ? -0.313 18.688 14.688 1 81.56 177 ARG A C 1
ATOM 1371 O O . ARG A 1 177 ? -0.518 19.156 15.812 1 81.56 177 ARG A O 1
ATOM 1378 N N . GLY A 1 178 ? -1.281 18.188 13.984 1 70.94 178 GLY A N 1
ATOM 1379 C CA . GLY A 1 178 ? -2.656 18.453 14.375 1 70.94 178 GLY A CA 1
ATOM 1380 C C . GLY A 1 178 ? -2.982 19.938 14.438 1 70.94 178 GLY A C 1
ATOM 1381 O O . GLY A 1 178 ? -2.168 20.766 14.039 1 70.94 178 GLY A O 1
ATOM 1382 N N . ALA A 1 179 ? -4.363 20.406 14.773 1 53.41 179 ALA A N 1
ATOM 1383 C CA . ALA A 1 179 ? -4.746 21.797 14.961 1 53.41 179 ALA A CA 1
ATOM 1384 C C . ALA A 1 179 ? -3.916 22.453 16.062 1 53.41 179 ALA A C 1
ATOM 1386 O O . ALA A 1 179 ? -3.547 21.797 17.047 1 53.41 179 ALA A O 1
ATOM 1387 N N . PRO A 1 180 ? -3.246 23.609 15.758 1 44.81 180 PRO A N 1
ATOM 1388 C CA . PRO A 1 180 ? -2.678 24.281 16.922 1 44.81 180 PRO A CA 1
ATOM 1389 C C . PRO A 1 180 ? -3.619 24.297 18.125 1 44.81 180 PRO A C 1
ATOM 1391 O O . PRO A 1 180 ? -4.84 24.328 17.953 1 44.81 180 PRO A O 1
ATOM 1394 N N . GLN A 1 181 ? -3.432 23.5 19.094 1 41.38 181 GLN A N 1
ATOM 1395 C CA . GLN A 1 181 ? -4.23 23.734 20.297 1 41.38 181 GLN A CA 1
ATOM 1396 C C . GLN A 1 181 ? -4.68 25.203 20.375 1 41.38 181 GLN A C 1
ATOM 1398 O O . GLN A 1 181 ? -3.85 26.109 20.375 1 41.38 181 GLN A O 1
ATOM 1403 N N . ASP A 1 182 ? -5.711 25.594 19.766 1 37.97 182 ASP A N 1
ATOM 1404 C CA . ASP A 1 182 ? -6.293 26.859 20.203 1 37.97 182 ASP A CA 1
ATOM 1405 C C . ASP A 1 182 ? -6.148 27.031 21.703 1 37.97 182 ASP A C 1
ATOM 1407 O O . ASP A 1 182 ? -6.73 26.281 22.484 1 37.97 182 ASP A O 1
ATOM 1411 N N . ARG A 1 183 ? -4.988 27.359 22.328 1 36.94 183 ARG A N 1
ATOM 1412 C CA . ARG A 1 183 ? -4.844 27.844 23.703 1 36.94 183 ARG A CA 1
ATOM 1413 C C . ARG A 1 183 ? -6.043 28.703 24.109 1 36.94 183 ARG A C 1
ATOM 1415 O O . ARG A 1 183 ? -6.176 29.078 25.266 1 36.94 183 ARG A O 1
ATOM 1422 N N . ASP A 1 184 ? -6.539 29.547 23.203 1 35.72 184 ASP A N 1
ATOM 1423 C CA . ASP A 1 184 ? -7.312 30.625 23.797 1 35.72 184 ASP A CA 1
ATOM 1424 C C . ASP A 1 184 ? -8.609 30.109 24.422 1 35.72 184 ASP A C 1
ATOM 1426 O O . ASP A 1 184 ? -9.391 30.875 24.969 1 35.72 184 ASP A O 1
ATOM 1430 N N . GLY A 1 185 ? -9.211 29 23.844 1 35.5 185 GLY A N 1
ATOM 1431 C CA . GLY A 1 185 ? -10.586 29.078 24.312 1 35.5 185 GLY A CA 1
ATOM 1432 C C . GLY A 1 185 ? -10.742 28.734 25.781 1 35.5 185 GLY A C 1
ATOM 1433 O O . GLY A 1 185 ? -11.555 27.891 26.141 1 35.5 185 GLY A O 1
ATOM 1434 N N . ALA A 1 186 ? -9.633 28.578 26.516 1 35.75 186 ALA A N 1
ATOM 1435 C CA . ALA A 1 186 ? -10.047 28.688 27.906 1 35.75 186 ALA A CA 1
ATOM 1436 C C . ALA A 1 186 ? -11.016 29.844 28.109 1 35.75 186 ALA A C 1
ATOM 1438 O O . ALA A 1 186 ? -10.648 31.016 27.953 1 35.75 186 ALA A O 1
ATOM 1439 N N . LEU A 1 187 ? -12.266 29.672 27.656 1 34.5 187 LEU A N 1
ATOM 1440 C CA . LEU A 1 187 ? -13.25 30.641 28.125 1 34.5 187 LEU A CA 1
ATOM 1441 C C . LEU A 1 187 ? -12.945 31.078 29.562 1 34.5 187 LEU A C 1
ATOM 1443 O O . LEU A 1 187 ? -12.57 30.266 30.391 1 34.5 187 LEU A O 1
ATOM 1447 N N . PRO A 1 188 ? -12.453 32.281 29.688 1 34.31 188 PRO A N 1
ATOM 1448 C CA . PRO A 1 188 ? -12.32 32.781 31.062 1 34.31 188 PRO A CA 1
ATOM 1449 C C . PRO A 1 188 ? -13.445 32.281 31.984 1 34.31 188 PRO A C 1
ATOM 1451 O O . PRO A 1 188 ? -14.602 32.219 31.562 1 34.31 188 PRO A O 1
ATOM 1454 N N . GLU A 1 189 ? -13.258 31.141 32.625 1 35.84 189 GLU A N 1
ATOM 1455 C CA . GLU A 1 189 ? -14.203 30.875 33.688 1 35.84 189 GLU A CA 1
ATOM 1456 C C . GLU A 1 189 ? -14.703 32.188 34.344 1 35.84 189 GLU A C 1
ATOM 1458 O O . GLU A 1 189 ? -13.906 32.969 34.844 1 35.84 189 GLU A O 1
ATOM 1463 N N . VAL A 1 190 ? -15.594 32.938 33.594 1 34.34 190 VAL A N 1
ATOM 1464 C CA . VAL A 1 190 ? -16.281 34 34.281 1 34.34 190 VAL A CA 1
ATOM 1465 C C . VAL A 1 190 ? -16.578 33.625 35.719 1 34.34 190 VAL A C 1
ATOM 1467 O O . VAL A 1 190 ? -17.141 32.531 35.969 1 34.34 190 VAL A O 1
ATOM 1470 N N . ASP A 1 191 ? -15.633 33.844 36.594 1 36.62 191 ASP A N 1
ATOM 1471 C CA . ASP A 1 191 ? -15.852 33.875 38.062 1 36.62 191 ASP A CA 1
ATOM 1472 C C . ASP A 1 191 ? -17.25 34.344 38.406 1 36.62 191 ASP A C 1
ATOM 1474 O O . ASP A 1 191 ? -17.578 35.531 38.219 1 36.62 191 ASP A O 1
ATOM 1478 N N . GLY A 1 192 ? -18.344 33.719 37.781 1 34.59 192 GLY A N 1
ATOM 1479 C CA . GLY A 1 192 ? -19.672 34.031 38.281 1 34.59 192 GLY A CA 1
ATOM 1480 C C . GLY A 1 192 ? -19.719 34.188 39.781 1 34.59 1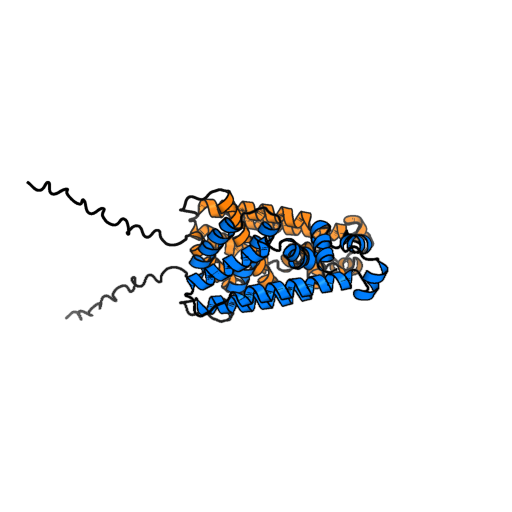92 GLY A C 1
ATOM 1481 O O . GLY A 1 192 ? -19.562 33.219 40.531 1 34.59 192 GLY A O 1
ATOM 1482 N N . HIS A 1 193 ? -18.984 35.25 40.344 1 34.28 193 HIS A N 1
ATOM 1483 C CA . HIS A 1 193 ? -19.234 35.719 41.688 1 34.28 193 HIS A CA 1
ATOM 1484 C C . HIS A 1 193 ? -20.703 35.594 42.062 1 34.28 193 HIS A C 1
ATOM 1486 O O . HIS A 1 193 ? -21.578 36.062 41.344 1 34.28 193 HIS A O 1
ATOM 1492 N N . ASN A 1 194 ? -21.031 34.469 42.688 1 33.69 194 ASN A N 1
ATOM 1493 C CA . ASN A 1 194 ? -22.25 34.125 43.438 1 33.69 194 ASN A CA 1
ATOM 1494 C C . ASN A 1 194 ? -22.797 35.344 44.156 1 33.69 194 ASN A C 1
ATOM 1496 O O . ASN A 1 194 ? -22.219 35.812 45.156 1 33.69 194 ASN A O 1
ATOM 1500 N N . VAL A 1 195 ? -23.141 36.469 43.438 1 34.53 195 VAL A N 1
ATOM 1501 C CA . VAL A 1 195 ? -23.875 37.5 44.156 1 34.53 195 VAL A CA 1
ATOM 1502 C C . VAL A 1 195 ? -25.031 36.875 44.938 1 34.53 195 VAL A C 1
ATOM 1504 O O . VAL A 1 195 ? -25.938 36.312 44.344 1 34.53 195 VAL A O 1
ATOM 1507 N N . ALA A 1 196 ? -24.625 36.125 45.969 1 33.19 196 ALA A N 1
ATOM 1508 C CA . ALA A 1 196 ? -25.625 35.812 46.969 1 33.19 196 ALA A CA 1
ATOM 1509 C C . ALA A 1 196 ? -26.547 37 47.25 1 33.19 196 ALA A C 1
ATOM 1511 O O . ALA A 1 196 ? -26.094 38.062 47.625 1 33.19 196 ALA A O 1
ATOM 1512 N N . ALA A 1 197 ? -27.641 37.062 46.438 1 31.94 197 ALA A N 1
ATOM 1513 C CA . ALA A 1 197 ? -28.859 37.844 46.688 1 31.94 197 ALA A CA 1
ATOM 1514 C C . ALA A 1 197 ? -29.219 37.844 48.156 1 31.94 197 ALA A C 1
ATOM 1516 O O . ALA A 1 197 ? -29.453 36.812 48.75 1 31.94 197 ALA A O 1
ATOM 1517 N N . GLY A 1 198 ? -28.766 38.875 48.844 1 26.34 198 GLY A N 1
ATOM 1518 C CA . GLY A 1 198 ? -29.609 39.406 49.906 1 26.34 198 GLY A CA 1
ATOM 1519 C C . GLY A 1 198 ? -31.016 39.719 49.438 1 26.34 198 GLY A C 1
ATOM 1520 O O . GLY A 1 198 ? -31.234 40 48.25 1 26.34 198 GLY A O 1
ATOM 1521 N N . MET B 1 1 ? -22.219 -19.188 -3.939 1 91.38 1 MET B N 1
ATOM 1522 C CA . MET B 1 1 ? -20.969 -19.75 -4.445 1 91.38 1 MET B CA 1
ATOM 1523 C C . MET B 1 1 ? -19.812 -18.781 -4.277 1 91.38 1 MET B C 1
ATOM 1525 O O . MET B 1 1 ? -18.812 -19.094 -3.635 1 91.38 1 MET B O 1
ATOM 1529 N N . LEU B 1 2 ? -20.031 -17.578 -4.656 1 95.62 2 LEU B N 1
ATOM 1530 C CA . LEU B 1 2 ? -18.922 -16.641 -4.613 1 95.62 2 LEU B CA 1
ATOM 1531 C C . LEU B 1 2 ? -18.609 -16.234 -3.178 1 95.62 2 LEU B C 1
ATOM 1533 O O . LEU B 1 2 ? -17.438 -16 -2.832 1 95.62 2 LEU B O 1
ATOM 1537 N N . ASP B 1 3 ? -19.672 -16.219 -2.332 1 96.44 3 ASP B N 1
ATOM 1538 C CA . ASP B 1 3 ? -19.438 -15.906 -0.924 1 96.44 3 ASP B CA 1
ATOM 1539 C C . ASP B 1 3 ? -18.531 -16.953 -0.276 1 96.44 3 ASP B C 1
ATOM 1541 O O . ASP B 1 3 ? -17.609 -16.625 0.459 1 96.44 3 ASP B O 1
ATOM 1545 N N . ALA B 1 4 ? -18.828 -18.156 -0.557 1 96.25 4 ALA B N 1
ATOM 1546 C CA . ALA B 1 4 ? -18.031 -19.25 -0.025 1 96.25 4 ALA B CA 1
ATOM 1547 C C . ALA B 1 4 ? -16.609 -19.188 -0.553 1 96.25 4 ALA B C 1
ATOM 1549 O O . ALA B 1 4 ? -15.648 -19.438 0.191 1 96.25 4 ALA B O 1
ATOM 1550 N N . ALA B 1 5 ? -16.516 -18.906 -1.825 1 96.88 5 ALA B N 1
ATOM 1551 C CA . ALA B 1 5 ? -15.195 -18.812 -2.443 1 96.88 5 ALA B CA 1
ATOM 1552 C C . ALA B 1 5 ? -14.375 -17.688 -1.809 1 96.88 5 ALA B C 1
ATOM 1554 O O . ALA B 1 5 ? -13.203 -17.891 -1.466 1 96.88 5 ALA B O 1
ATOM 1555 N N . VAL B 1 6 ? -15.023 -16.547 -1.62 1 96.5 6 VAL B N 1
ATOM 1556 C CA . VAL B 1 6 ? -14.344 -15.406 -1.013 1 96.5 6 VAL B CA 1
ATOM 1557 C C . VAL B 1 6 ? -13.867 -15.773 0.39 1 96.5 6 VAL B C 1
ATOM 1559 O O . VAL B 1 6 ? -12.734 -15.469 0.763 1 96.5 6 VAL B O 1
ATOM 1562 N N . GLN B 1 7 ? -14.68 -16.438 1.094 1 96.38 7 GLN B N 1
ATOM 1563 C CA . GLN B 1 7 ? -14.32 -16.844 2.449 1 96.38 7 GLN B CA 1
ATOM 1564 C C . GLN B 1 7 ? -13.148 -17.812 2.441 1 96.38 7 GLN B C 1
ATOM 1566 O O . GLN B 1 7 ? -12.203 -17.656 3.217 1 96.38 7 GLN B O 1
ATOM 1571 N N . MET B 1 8 ? -13.141 -18.797 1.561 1 95.5 8 MET B N 1
ATOM 1572 C CA . MET B 1 8 ? -12.078 -19.797 1.511 1 95.5 8 MET B CA 1
ATOM 1573 C C . MET B 1 8 ? -10.766 -19.188 1.036 1 95.5 8 MET B C 1
ATOM 1575 O O . MET B 1 8 ? -9.711 -19.469 1.601 1 95.5 8 MET B O 1
ATOM 1579 N N . PHE B 1 9 ? -10.859 -18.344 0.026 1 93.12 9 PHE B N 1
ATOM 1580 C CA . PHE B 1 9 ? -9.672 -17.672 -0.467 1 93.12 9 PHE B CA 1
ATOM 1581 C C . PHE B 1 9 ? -9.086 -16.75 0.605 1 93.12 9 PHE B C 1
ATOM 1583 O O . PHE B 1 9 ? -7.863 -16.609 0.708 1 93.12 9 PHE B O 1
ATOM 1590 N N . SER B 1 10 ? -9.953 -16.141 1.338 1 92.81 10 SER B N 1
ATOM 1591 C CA . SER B 1 10 ? -9.484 -15.203 2.346 1 92.81 10 SER B CA 1
ATOM 1592 C C . SER B 1 10 ? -8.789 -15.914 3.496 1 92.81 10 SER B C 1
ATOM 1594 O O . SER B 1 10 ? -7.801 -15.422 4.035 1 92.81 10 SER B O 1
ATOM 1596 N N . VAL B 1 11 ? -9.219 -17.125 3.887 1 91.25 11 VAL B N 1
ATOM 1597 C CA . VAL B 1 11 ? -8.727 -17.844 5.051 1 91.25 11 VAL B CA 1
ATOM 1598 C C . VAL B 1 11 ? -7.492 -18.672 4.668 1 91.25 11 VAL B C 1
ATOM 1600 O O . VAL B 1 11 ? -6.473 -18.625 5.363 1 91.25 11 VAL B O 1
ATOM 1603 N N . ASN B 1 12 ? -7.535 -19.297 3.465 1 89.38 12 ASN B N 1
ATOM 1604 C CA . ASN B 1 12 ? -6.504 -20.266 3.104 1 89.38 12 ASN B CA 1
ATOM 1605 C C . ASN B 1 12 ? -5.48 -19.656 2.146 1 89.38 12 ASN B C 1
ATOM 1607 O O . ASN B 1 12 ? -4.375 -20.188 2.004 1 89.38 12 ASN B O 1
ATOM 1611 N N . GLY B 1 13 ? -5.941 -18.609 1.544 1 87.62 13 GLY B N 1
ATOM 1612 C CA . GLY B 1 13 ? -5.129 -18.109 0.446 1 87.62 13 GLY B CA 1
ATOM 1613 C C . GLY B 1 13 ? -5.465 -18.75 -0.886 1 87.62 13 GLY B C 1
ATOM 1614 O O . GLY B 1 13 ? -6.094 -19.812 -0.928 1 87.62 13 GLY B O 1
ATOM 1615 N N . TYR B 1 14 ? -5.02 -18.125 -1.936 1 87.25 14 TYR B N 1
ATOM 1616 C CA . TYR B 1 14 ? -5.328 -18.578 -3.287 1 87.25 14 TYR B CA 1
ATOM 1617 C C . TYR B 1 14 ? -4.691 -19.938 -3.564 1 87.25 14 TYR B C 1
ATOM 1619 O O . TYR B 1 14 ? -5.355 -20.844 -4.055 1 87.25 14 TYR B O 1
ATOM 1627 N N . HIS B 1 15 ? -3.416 -20.031 -3.258 1 84.12 15 HIS B N 1
ATOM 1628 C CA . HIS B 1 15 ? -2.654 -21.219 -3.645 1 84.12 15 HIS B CA 1
ATOM 1629 C C . HIS B 1 15 ? -3.105 -22.453 -2.859 1 84.12 15 HIS B C 1
ATOM 1631 O O . HIS B 1 15 ? -3.221 -23.531 -3.422 1 84.12 15 HIS B O 1
ATOM 1637 N N . GLU B 1 16 ? -3.49 -22.266 -1.632 1 87.38 16 GLU B N 1
ATOM 1638 C CA . GLU B 1 16 ? -3.795 -23.406 -0.763 1 87.38 16 GLU B CA 1
ATOM 1639 C C . GLU B 1 16 ? -5.27 -23.781 -0.846 1 87.38 16 GLU B C 1
ATOM 1641 O O . GLU B 1 16 ? -5.691 -24.781 -0.266 1 87.38 16 GLU B O 1
ATOM 1646 N N . THR B 1 17 ? -5.984 -23.016 -1.575 1 92.94 17 THR B N 1
ATOM 1647 C CA . THR B 1 17 ? -7.406 -23.297 -1.716 1 92.94 17 THR B CA 1
ATOM 1648 C C . THR B 1 17 ? -7.668 -24.141 -2.969 1 92.94 17 THR B C 1
ATOM 1650 O O . THR B 1 17 ? -7.109 -23.859 -4.031 1 92.94 17 THR B O 1
ATOM 1653 N N . SER B 1 18 ? -8.484 -25.188 -2.834 1 95.88 18 SER B N 1
ATOM 1654 C CA . SER B 1 18 ? -8.82 -26.031 -3.973 1 95.88 18 SER B CA 1
ATOM 1655 C C . SER B 1 18 ? -10.289 -25.891 -4.359 1 95.88 18 SER B C 1
ATOM 1657 O O . SER B 1 18 ? -11.102 -25.406 -3.57 1 95.88 18 SER B O 1
ATOM 1659 N N . MET B 1 19 ? -10.539 -26.359 -5.555 1 96.69 19 MET B N 1
ATOM 1660 C CA . MET B 1 19 ? -11.922 -26.375 -6.02 1 96.69 19 MET B CA 1
ATOM 1661 C C . MET B 1 19 ? -12.773 -27.297 -5.152 1 96.69 19 MET B C 1
ATOM 1663 O O . MET B 1 19 ? -13.953 -27.016 -4.914 1 96.69 19 MET B O 1
ATOM 1667 N N . ASP B 1 20 ? -12.195 -28.312 -4.598 1 96.88 20 ASP B N 1
ATOM 1668 C CA . ASP B 1 20 ? -12.883 -29.234 -3.697 1 96.88 20 ASP B CA 1
ATOM 1669 C C . ASP B 1 20 ? -13.312 -28.516 -2.412 1 96.88 20 ASP B C 1
ATOM 1671 O O . ASP B 1 20 ? -14.453 -28.672 -1.969 1 96.88 20 ASP B O 1
ATOM 1675 N N . THR B 1 21 ? -12.422 -27.797 -1.87 1 96.38 21 THR B N 1
ATOM 1676 C CA . THR B 1 21 ? -12.664 -27.078 -0.626 1 96.38 21 THR B CA 1
ATOM 1677 C C . THR B 1 21 ? -13.805 -26.078 -0.798 1 96.38 21 THR B C 1
ATOM 1679 O O . THR B 1 21 ? -14.656 -25.938 0.082 1 96.38 21 THR B O 1
ATOM 1682 N N . ILE B 1 22 ? -13.781 -25.375 -1.916 1 97.31 22 ILE B N 1
ATOM 1683 C CA . ILE B 1 22 ? -14.789 -24.359 -2.178 1 97.31 22 ILE B CA 1
ATOM 1684 C C . ILE B 1 22 ? -16.156 -25.016 -2.408 1 97.31 22 ILE B C 1
ATOM 1686 O O . ILE B 1 22 ? -17.172 -24.547 -1.899 1 97.31 22 ILE B O 1
ATOM 1690 N N . ALA B 1 23 ? -16.172 -26.031 -3.172 1 97.56 23 ALA B N 1
ATOM 1691 C CA . ALA B 1 23 ? -17.406 -26.766 -3.428 1 97.56 23 ALA B CA 1
ATOM 1692 C C . ALA B 1 23 ? -18.047 -27.25 -2.125 1 97.56 23 ALA B C 1
ATOM 1694 O O . ALA B 1 23 ? -19.266 -27.109 -1.93 1 97.56 23 ALA B O 1
ATOM 1695 N N . ALA B 1 24 ? -17.281 -27.766 -1.254 1 97.38 24 ALA B N 1
ATOM 1696 C CA . ALA B 1 24 ? -17.734 -28.234 0.048 1 97.38 24 ALA B CA 1
ATOM 1697 C C . ALA B 1 24 ? -18.312 -27.094 0.874 1 97.38 24 ALA B C 1
ATOM 1699 O O . ALA B 1 24 ? -19.406 -27.219 1.451 1 97.38 24 ALA B O 1
ATOM 1700 N N . ALA B 1 25 ? -17.641 -26.016 0.899 1 96.44 25 ALA B N 1
ATOM 1701 C CA . ALA B 1 25 ? -18.078 -24.859 1.674 1 96.44 25 ALA B CA 1
ATOM 1702 C C . ALA B 1 25 ? -19.375 -24.281 1.124 1 96.44 25 ALA B C 1
ATOM 1704 O O . ALA B 1 25 ? -20.219 -23.781 1.882 1 96.44 25 ALA B O 1
ATOM 1705 N N . ALA B 1 26 ? -19.516 -24.359 -0.187 1 96.81 26 ALA B N 1
ATOM 1706 C CA . ALA B 1 26 ? -20.688 -23.828 -0.862 1 96.81 26 ALA B CA 1
ATOM 1707 C C . ALA B 1 26 ? -21.812 -24.859 -0.877 1 96.81 26 ALA B C 1
ATOM 1709 O O . ALA B 1 26 ? -22.938 -24.562 -1.316 1 96.81 26 ALA B O 1
ATOM 1710 N N . GLU B 1 27 ? -21.5 -26.016 -0.442 1 97.25 27 GLU B N 1
ATOM 1711 C CA . GLU B 1 27 ? -22.469 -27.109 -0.405 1 97.25 27 GLU B CA 1
ATOM 1712 C C . GLU B 1 27 ? -23 -27.422 -1.799 1 97.25 27 GLU B C 1
ATOM 1714 O O . GLU B 1 27 ? -24.219 -27.516 -1.992 1 97.25 27 GLU B O 1
ATOM 1719 N N . ILE B 1 28 ? -22.125 -27.5 -2.758 1 96.44 28 ILE B N 1
ATOM 1720 C CA . ILE B 1 28 ? -22.438 -27.922 -4.117 1 96.44 28 ILE B CA 1
ATOM 1721 C C . ILE B 1 28 ? -21.406 -28.969 -4.578 1 96.44 28 ILE B C 1
ATOM 1723 O O . ILE B 1 28 ? -20.391 -29.188 -3.91 1 96.44 28 ILE B O 1
ATOM 1727 N N . SER B 1 29 ? -21.734 -29.578 -5.703 1 95.62 29 SER B N 1
ATOM 1728 C CA . SER B 1 29 ? -20.797 -30.547 -6.23 1 95.62 29 SER B CA 1
ATOM 1729 C C . SER B 1 29 ? -19.641 -29.859 -6.969 1 95.62 29 SER B C 1
ATOM 1731 O O . SER B 1 29 ? -19.812 -28.766 -7.5 1 95.62 29 SER B O 1
ATOM 1733 N N . LYS B 1 30 ? -18.531 -30.469 -6.965 1 95.62 30 LYS B N 1
ATOM 1734 C CA . LYS B 1 30 ? -17.375 -29.953 -7.672 1 95.62 30 LYS B CA 1
ATOM 1735 C C . LYS B 1 30 ? -17.656 -29.797 -9.164 1 95.62 30 LYS B C 1
ATOM 1737 O O . LYS B 1 30 ? -17.328 -28.781 -9.766 1 95.62 30 LYS B O 1
ATOM 1742 N N . PRO B 1 31 ? -18.375 -30.734 -9.797 1 95.81 31 PRO B N 1
ATOM 1743 C CA . PRO B 1 31 ? -18.703 -30.578 -11.211 1 95.81 31 PRO B CA 1
ATOM 1744 C C . PRO B 1 31 ? -19.594 -29.359 -11.469 1 95.81 31 PRO B C 1
ATOM 1746 O O . PRO B 1 31 ? -19.422 -28.672 -12.484 1 95.81 31 PRO B O 1
ATOM 1749 N N . MET B 1 32 ? -20.438 -29.109 -10.617 1 95.31 32 MET B N 1
ATOM 1750 C CA . MET B 1 32 ? -21.281 -27.922 -10.75 1 95.31 32 MET B CA 1
ATOM 1751 C C . MET B 1 32 ? -20.469 -26.641 -10.656 1 95.31 32 MET B C 1
ATOM 1753 O O . MET B 1 32 ? -20.719 -25.688 -11.375 1 95.31 32 MET B O 1
ATOM 1757 N N . LEU B 1 33 ? -19.516 -26.656 -9.766 1 96 33 LEU B N 1
ATOM 1758 C CA . LEU B 1 33 ? -18.625 -25.5 -9.617 1 96 33 LEU B CA 1
ATOM 1759 C C . LEU B 1 33 ? -17.859 -25.234 -10.906 1 96 33 LEU B C 1
ATOM 1761 O O . LEU B 1 33 ? -17.734 -24.094 -11.344 1 96 33 LEU B O 1
ATOM 1765 N N . TYR B 1 34 ? -17.438 -26.297 -11.523 1 95.81 34 TYR B N 1
ATOM 1766 C CA . TYR B 1 34 ? -16.672 -26.188 -12.773 1 95.81 34 TYR B CA 1
ATOM 1767 C C . TYR B 1 34 ? -17.578 -25.75 -13.914 1 95.81 34 TYR B C 1
ATOM 1769 O O . TYR B 1 34 ? -17.125 -25.047 -14.828 1 95.81 34 TYR B O 1
ATOM 1777 N N . LEU B 1 35 ? -18.797 -26.188 -13.82 1 95.5 35 LEU B N 1
ATOM 1778 C CA . LEU B 1 35 ? -19.766 -25.781 -14.852 1 95.5 35 LEU B CA 1
ATOM 1779 C C . LEU B 1 35 ? -19.969 -24.266 -14.836 1 95.5 35 LEU B C 1
ATOM 1781 O O . LEU B 1 35 ? -20.078 -23.656 -15.898 1 95.5 35 LEU B O 1
ATOM 1785 N N . TYR B 1 36 ? -19.938 -23.688 -13.727 1 94.62 36 TYR B N 1
ATOM 1786 C CA . TYR B 1 36 ? -20.219 -22.266 -13.602 1 94.62 36 TYR B CA 1
ATOM 1787 C C . TYR B 1 36 ? -18.969 -21.438 -13.844 1 94.62 36 TYR B C 1
ATOM 1789 O O . TYR B 1 36 ? -19.031 -20.375 -14.461 1 94.62 36 TYR B O 1
ATOM 1797 N N . TYR B 1 37 ? -17.688 -21.906 -13.328 1 94.94 37 TYR B N 1
ATOM 1798 C CA . TYR B 1 37 ? -16.547 -21 -13.32 1 94.94 37 TYR B CA 1
ATOM 1799 C C . TYR B 1 37 ? -15.344 -21.641 -14 1 94.94 37 TYR B C 1
ATOM 1801 O O . TYR B 1 37 ? -14.305 -21 -14.164 1 94.94 37 TYR B O 1
ATOM 1809 N N . GLY B 1 38 ? -15.461 -22.812 -14.383 1 93.12 38 GLY B N 1
ATOM 1810 C CA . GLY B 1 38 ? -14.438 -23.438 -15.195 1 93.12 38 GLY B CA 1
ATOM 1811 C C . GLY B 1 38 ? -13.203 -23.828 -14.398 1 93.12 38 GLY B C 1
ATOM 1812 O O . GLY B 1 38 ? -12.961 -25 -14.148 1 93.12 38 GLY B O 1
ATOM 1813 N N . SER B 1 39 ? -12.391 -22.828 -13.953 1 94.69 39 SER B N 1
ATOM 1814 C CA . SER B 1 39 ? -11.141 -23.062 -13.25 1 94.69 39 SER B CA 1
ATOM 1815 C C . SER B 1 39 ? -11.062 -22.234 -11.969 1 94.69 39 SER B C 1
ATOM 1817 O O . SER B 1 39 ? -11.898 -21.359 -11.742 1 94.69 39 SER B O 1
ATOM 1819 N N . LYS B 1 40 ? -10.109 -22.578 -11.18 1 94.06 40 LYS B N 1
ATOM 1820 C CA . LYS B 1 40 ? -9.867 -21.797 -9.969 1 94.06 40 LYS B CA 1
ATOM 1821 C C . LYS B 1 40 ? -9.547 -20.344 -10.305 1 94.06 40 LYS B C 1
ATOM 1823 O O . LYS B 1 40 ? -10 -19.438 -9.609 1 94.06 40 LYS B O 1
ATOM 1828 N N . GLU B 1 41 ? -8.789 -20.188 -11.383 1 93.06 41 GLU B N 1
ATOM 1829 C CA . GLU B 1 41 ? -8.414 -18.844 -11.812 1 93.06 41 GLU B CA 1
ATOM 1830 C C . GLU B 1 41 ? -9.641 -18.031 -12.234 1 93.06 41 GLU B C 1
ATOM 1832 O O . GLU B 1 41 ? -9.781 -16.859 -11.867 1 93.06 41 GLU B O 1
ATOM 1837 N N . ASP B 1 42 ? -10.469 -18.656 -12.922 1 95 42 ASP B N 1
ATOM 1838 C CA . ASP B 1 42 ? -11.695 -18 -13.359 1 95 42 ASP B CA 1
ATOM 1839 C C . ASP B 1 42 ? -12.594 -17.656 -12.172 1 95 42 ASP B C 1
ATOM 1841 O O . ASP B 1 42 ? -13.203 -16.594 -12.125 1 95 42 ASP B O 1
ATOM 1845 N N . LEU B 1 43 ? -12.664 -18.625 -11.289 1 96.12 43 LEU B N 1
ATOM 1846 C CA . LEU B 1 43 ? -13.461 -18.422 -10.086 1 96.12 43 LEU B CA 1
ATOM 1847 C C . LEU B 1 43 ? -12.898 -17.281 -9.242 1 96.12 43 LEU B C 1
ATOM 1849 O O . LEU B 1 43 ? -13.648 -16.406 -8.781 1 96.12 43 LEU B O 1
ATOM 1853 N N . PHE B 1 44 ? -11.664 -17.25 -9.078 1 94.44 44 PHE B N 1
ATOM 1854 C CA . PHE B 1 44 ? -11.023 -16.188 -8.312 1 94.44 44 PHE B CA 1
ATOM 1855 C C . PHE B 1 44 ? -11.242 -14.828 -8.977 1 94.44 44 PHE B C 1
ATOM 1857 O O . PHE B 1 44 ? -11.523 -13.836 -8.305 1 94.44 44 PHE B O 1
ATOM 1864 N N . GLY B 1 45 ? -11.062 -14.82 -10.273 1 94.25 45 GLY B N 1
ATOM 1865 C CA . GLY B 1 45 ? -11.336 -13.602 -11.016 1 94.25 45 GLY B CA 1
ATOM 1866 C C . GLY B 1 45 ? -12.742 -13.078 -10.812 1 94.25 45 GLY B C 1
ATOM 1867 O O . GLY B 1 45 ? -12.945 -11.867 -10.672 1 94.25 45 GLY B O 1
ATOM 1868 N N . ALA B 1 46 ? -13.641 -13.93 -10.797 1 95.56 46 ALA B N 1
ATOM 1869 C CA . ALA B 1 46 ? -15.023 -13.547 -10.555 1 95.56 46 ALA B CA 1
ATOM 1870 C C . ALA B 1 46 ? -15.203 -12.969 -9.156 1 95.56 46 ALA B C 1
ATOM 1872 O O . ALA B 1 46 ? -15.891 -11.969 -8.977 1 95.56 46 ALA B O 1
ATOM 1873 N N . CYS B 1 47 ? -14.641 -13.633 -8.133 1 96.19 47 CYS B N 1
ATOM 1874 C CA . CYS B 1 47 ? -14.656 -13.125 -6.766 1 96.19 47 CYS B CA 1
ATOM 1875 C C . CYS B 1 47 ? -14.047 -11.727 -6.699 1 96.19 47 CYS B C 1
ATOM 1877 O O . CYS B 1 47 ? -14.625 -10.82 -6.109 1 96.19 47 CYS B O 1
ATOM 1879 N N . LEU B 1 48 ? -12.93 -11.57 -7.375 1 95.25 48 LEU B N 1
ATOM 1880 C CA . LEU B 1 48 ? -12.203 -10.305 -7.375 1 95.25 48 LEU B CA 1
ATOM 1881 C C . LEU B 1 48 ? -13.047 -9.195 -8 1 95.25 48 LEU B C 1
ATOM 1883 O O . LEU B 1 48 ? -13.203 -8.117 -7.414 1 95.25 48 LEU B O 1
ATOM 1887 N N . ASN B 1 49 ? -13.547 -9.461 -9.125 1 94.81 49 ASN B N 1
ATOM 1888 C CA . ASN B 1 49 ? -14.359 -8.477 -9.82 1 94.81 49 ASN B CA 1
ATOM 1889 C C . ASN B 1 49 ? -15.57 -8.055 -8.992 1 94.81 49 ASN B C 1
ATOM 1891 O O . ASN B 1 49 ? -15.883 -6.871 -8.891 1 94.81 49 ASN B O 1
ATOM 1895 N N . ARG B 1 50 ? -16.172 -9 -8.438 1 96.19 50 ARG B N 1
ATOM 1896 C CA . ARG B 1 50 ? -17.344 -8.695 -7.621 1 96.19 50 ARG B CA 1
ATOM 1897 C C . ARG B 1 50 ? -16.969 -7.844 -6.414 1 96.19 50 ARG B C 1
ATOM 1899 O O . ARG B 1 50 ? -17.609 -6.82 -6.145 1 96.19 50 ARG B O 1
ATOM 1906 N N . GLU B 1 51 ? -16 -8.297 -5.641 1 96.25 51 GLU B N 1
ATOM 1907 C CA . GLU B 1 51 ? -15.602 -7.605 -4.418 1 96.25 51 GLU B CA 1
ATOM 1908 C C . GLU B 1 51 ? -15.109 -6.191 -4.719 1 96.25 51 GLU B C 1
ATOM 1910 O O . GLU B 1 51 ? -15.406 -5.254 -3.982 1 96.25 51 GLU B O 1
ATOM 1915 N N . LEU B 1 52 ? -14.375 -6.051 -5.816 1 94.81 52 LEU B N 1
ATOM 1916 C CA . LEU B 1 52 ? -13.867 -4.742 -6.211 1 94.81 52 LEU B CA 1
ATOM 1917 C C . LEU B 1 52 ? -15.008 -3.812 -6.602 1 94.81 52 LEU B C 1
ATOM 1919 O O . LEU B 1 52 ? -15.031 -2.645 -6.203 1 94.81 52 LEU B O 1
ATOM 1923 N N . THR B 1 53 ? -15.898 -4.336 -7.352 1 95.25 53 THR B N 1
ATOM 1924 C CA . THR B 1 53 ? -17.047 -3.543 -7.781 1 95.25 53 THR B CA 1
ATOM 1925 C C . THR B 1 53 ? -17.875 -3.096 -6.582 1 95.25 53 THR B C 1
ATOM 1927 O O . THR B 1 53 ? -18.25 -1.926 -6.48 1 95.25 53 THR B O 1
ATOM 1930 N N . ARG B 1 54 ? -18.141 -4.008 -5.68 1 95.88 54 ARG B N 1
ATOM 1931 C CA . ARG B 1 54 ? -18.906 -3.691 -4.473 1 95.88 54 ARG B CA 1
ATOM 1932 C C . ARG B 1 54 ? -18.188 -2.631 -3.643 1 95.88 54 ARG B C 1
ATOM 1934 O O . ARG B 1 54 ? -18.812 -1.721 -3.105 1 95.88 54 ARG B O 1
ATOM 1941 N N . PHE B 1 55 ? -16.969 -2.75 -3.539 1 95.38 55 PHE B N 1
ATOM 1942 C CA . PHE B 1 55 ? -16.156 -1.808 -2.773 1 95.38 55 PHE B CA 1
ATOM 1943 C C . PHE B 1 55 ? -16.219 -0.417 -3.396 1 95.38 55 PHE B C 1
ATOM 1945 O O . PHE B 1 55 ? -16.453 0.572 -2.699 1 95.38 55 PHE B O 1
ATOM 1952 N N . ILE B 1 56 ? -15.992 -0.316 -4.68 1 94 56 ILE B N 1
ATOM 1953 C CA . ILE B 1 56 ? -15.977 0.956 -5.395 1 94 56 ILE B CA 1
ATOM 1954 C C . ILE B 1 56 ? -17.344 1.631 -5.273 1 94 56 ILE B C 1
ATOM 1956 O O . ILE B 1 56 ? -17.422 2.836 -5.023 1 94 56 ILE B O 1
ATOM 1960 N N . GLU B 1 57 ? -18.359 0.831 -5.367 1 94.56 57 GLU B N 1
ATOM 1961 C CA . GLU B 1 57 ? -19.719 1.363 -5.246 1 94.56 57 GLU B CA 1
ATOM 1962 C C . GLU B 1 57 ? -19.984 1.869 -3.834 1 94.56 57 GLU B C 1
ATOM 1964 O O . GLU B 1 57 ? -20.656 2.889 -3.652 1 94.56 57 GLU B O 1
ATOM 1969 N N . ALA B 1 58 ? -19.484 1.158 -2.883 1 93.12 58 ALA B N 1
ATOM 1970 C CA . ALA B 1 58 ? -19.656 1.565 -1.49 1 93.12 58 ALA B CA 1
ATOM 1971 C C . ALA B 1 58 ? -18.953 2.893 -1.215 1 93.12 58 ALA B C 1
ATOM 1973 O O . ALA B 1 58 ? -19.516 3.764 -0.54 1 93.12 58 ALA B O 1
ATOM 1974 N N . VAL B 1 59 ? -17.766 3.08 -1.729 1 89.88 59 VAL B N 1
ATOM 1975 C CA . VAL B 1 59 ? -17 4.312 -1.553 1 89.88 59 VAL B CA 1
ATOM 1976 C C . VAL B 1 59 ? -17.703 5.465 -2.26 1 89.88 59 VAL B C 1
ATOM 1978 O O . VAL B 1 59 ? -17.859 6.551 -1.697 1 89.88 59 VAL B O 1
ATOM 1981 N N . ARG B 1 60 ? -18.141 5.211 -3.404 1 91.75 60 ARG B N 1
ATOM 1982 C CA . ARG B 1 60 ? -18.812 6.234 -4.203 1 91.75 60 ARG B CA 1
ATOM 1983 C C . ARG B 1 60 ? -20.094 6.695 -3.539 1 91.75 60 ARG B C 1
ATOM 1985 O O . ARG B 1 60 ? -20.438 7.883 -3.584 1 91.75 60 ARG B O 1
ATOM 1992 N N . ALA B 1 61 ? -20.828 5.777 -2.957 1 91.38 61 ALA B N 1
ATOM 1993 C CA . ALA B 1 61 ? -22.156 6.039 -2.391 1 91.38 61 ALA B CA 1
ATOM 1994 C C . ALA B 1 61 ? -22.062 7.02 -1.227 1 91.38 61 ALA B C 1
ATOM 1996 O O . ALA B 1 61 ? -23.031 7.734 -0.933 1 91.38 61 ALA B O 1
ATOM 1997 N N . ASP B 1 62 ? -20.922 7.152 -0.641 1 87.69 62 ASP B N 1
ATOM 1998 C CA . ASP B 1 62 ? -20.812 7.953 0.573 1 87.69 62 ASP B CA 1
ATOM 1999 C C . ASP B 1 62 ? -20.172 9.305 0.281 1 87.69 62 ASP B C 1
ATOM 2001 O O . ASP B 1 62 ? -19.984 10.117 1.189 1 87.69 62 ASP B O 1
ATOM 2005 N N . ILE B 1 63 ? -19.828 9.531 -0.928 1 89.88 63 ILE B N 1
ATOM 2006 C CA . ILE B 1 63 ? -19.297 10.828 -1.33 1 89.88 63 ILE B CA 1
ATOM 2007 C C . ILE B 1 63 ? -20.453 11.789 -1.601 1 89.88 63 ILE B C 1
ATOM 2009 O O . ILE B 1 63 ? -21.25 11.57 -2.514 1 89.88 63 ILE B O 1
ATOM 2013 N N . ASP B 1 64 ? -20.625 12.719 -0.699 1 90.75 64 ASP B N 1
ATOM 2014 C CA . ASP B 1 64 ? -21.656 13.758 -0.799 1 90.75 64 ASP B CA 1
ATOM 2015 C C . ASP B 1 64 ? -21.031 15.148 -0.8 1 90.75 64 ASP B C 1
ATOM 2017 O O . ASP B 1 64 ? -20.75 15.711 0.26 1 90.75 64 ASP B O 1
ATOM 2021 N N . PHE B 1 65 ? -20.938 15.836 -1.982 1 87.75 65 PHE B N 1
ATOM 2022 C CA . PHE B 1 65 ? -20.219 17.094 -2.152 1 87.75 65 PHE B CA 1
ATOM 2023 C C . PHE B 1 65 ? -21.031 18.266 -1.625 1 87.75 65 PHE B C 1
ATOM 2025 O O . PHE B 1 65 ? -20.562 19.406 -1.626 1 87.75 65 PHE B O 1
ATOM 2032 N N . THR B 1 66 ? -22.203 18 -1.129 1 90.12 66 THR B N 1
ATOM 2033 C CA . THR B 1 66 ? -23.016 19.062 -0.535 1 90.12 66 THR B CA 1
ATOM 2034 C C . THR B 1 66 ? -22.625 19.281 0.926 1 90.12 66 THR B C 1
ATOM 2036 O O . THR B 1 66 ? -23 20.281 1.53 1 90.12 66 THR B O 1
ATOM 2039 N N . LYS B 1 67 ? -21.844 18.422 1.499 1 91.06 67 LYS B N 1
ATOM 2040 C CA . LYS B 1 67 ? -21.375 18.547 2.875 1 91.06 67 LYS B CA 1
ATOM 2041 C C . LYS B 1 67 ? -20.141 19.438 2.959 1 91.06 67 LYS B C 1
ATOM 2043 O O . LYS B 1 67 ? -19.5 19.719 1.944 1 91.06 67 LYS B O 1
ATOM 2048 N N . SER B 1 68 ? -19.875 19.938 4.195 1 90.31 68 SER B N 1
ATOM 2049 C CA . SER B 1 68 ? -18.641 20.672 4.398 1 90.31 68 SER B CA 1
ATOM 2050 C C . SER B 1 68 ? -17.422 19.781 4.109 1 90.31 68 SER B C 1
ATOM 2052 O O . SER B 1 68 ? -17.5 18.562 4.23 1 90.31 68 SER B O 1
ATOM 2054 N N . PRO B 1 69 ? -16.328 20.375 3.736 1 86.75 69 PRO B N 1
ATOM 2055 C CA . PRO B 1 69 ? -15.125 19.594 3.445 1 86.75 69 PRO B CA 1
ATOM 2056 C C . PRO B 1 69 ? -14.727 18.672 4.598 1 86.75 69 PRO B C 1
ATOM 2058 O O . PRO B 1 69 ? -14.32 17.531 4.371 1 86.75 69 PRO B O 1
ATOM 2061 N N . ARG B 1 70 ? -14.828 19.156 5.738 1 89.25 70 ARG B N 1
ATOM 2062 C CA . ARG B 1 70 ? -14.469 18.344 6.895 1 89.25 70 ARG B CA 1
ATOM 2063 C C . ARG B 1 70 ? -15.438 17.172 7.062 1 89.25 70 ARG B C 1
ATOM 2065 O O . ARG B 1 70 ? -15.016 16.047 7.332 1 89.25 70 ARG B O 1
ATOM 2072 N N . ASP B 1 71 ? -16.719 17.422 6.965 1 92.75 71 ASP B N 1
ATOM 2073 C CA . ASP B 1 71 ? -17.734 16.359 7.074 1 92.75 71 ASP B CA 1
ATOM 2074 C C . ASP B 1 71 ? -17.594 15.359 5.934 1 92.75 71 ASP B C 1
ATOM 2076 O O . ASP B 1 71 ? -17.781 14.156 6.133 1 92.75 71 ASP B O 1
ATOM 2080 N N . LEU B 1 72 ? -17.297 15.875 4.789 1 92.38 72 LEU B N 1
ATOM 2081 C CA . LEU B 1 72 ? -17.078 15 3.641 1 92.38 72 LEU B CA 1
ATOM 2082 C C . LEU B 1 72 ? -15.922 14.047 3.902 1 92.38 72 LEU B C 1
ATOM 2084 O O . LEU B 1 72 ? -16.047 12.836 3.693 1 92.38 72 LEU B O 1
ATOM 2088 N N . LEU B 1 73 ? -14.82 14.586 4.371 1 91.44 73 LEU B N 1
ATOM 2089 C CA . LEU B 1 73 ? -13.648 13.773 4.695 1 91.44 73 LEU B CA 1
ATOM 2090 C C . LEU B 1 73 ? -13.984 12.75 5.773 1 91.44 73 LEU B C 1
ATOM 2092 O O . LEU B 1 73 ? -13.68 11.562 5.625 1 91.44 73 LEU B O 1
ATOM 2096 N N . ARG B 1 74 ? -14.625 13.211 6.812 1 94.12 74 ARG B N 1
ATOM 2097 C CA . ARG B 1 74 ? -14.992 12.344 7.93 1 94.12 74 ARG B CA 1
ATOM 2098 C C . ARG B 1 74 ? -15.898 11.211 7.465 1 94.12 74 ARG B C 1
ATOM 2100 O O . ARG B 1 74 ? -15.625 10.039 7.738 1 94.12 74 ARG B O 1
ATOM 2107 N N . ASN B 1 75 ? -16.906 11.531 6.766 1 94.25 75 ASN B N 1
ATOM 2108 C CA . ASN B 1 75 ? -17.875 10.539 6.32 1 94.25 75 ASN B CA 1
ATOM 2109 C C . ASN B 1 75 ? -17.234 9.516 5.387 1 94.25 75 ASN B C 1
ATOM 2111 O O . ASN B 1 75 ? -17.516 8.32 5.477 1 94.25 75 ASN B O 1
ATOM 2115 N N . THR B 1 76 ? -16.422 9.969 4.5 1 93.69 76 THR B N 1
ATOM 2116 C CA . THR B 1 76 ? -15.734 9.086 3.562 1 93.69 76 THR B CA 1
ATOM 2117 C C . THR B 1 76 ? -14.828 8.102 4.301 1 93.69 76 THR B C 1
ATOM 2119 O O . THR B 1 76 ? -14.859 6.902 4.039 1 93.69 76 THR B O 1
ATOM 2122 N N . ILE B 1 77 ? -14.078 8.578 5.262 1 95.62 77 ILE B N 1
ATOM 2123 C CA . ILE B 1 77 ? -13.133 7.754 6.004 1 95.62 77 ILE B CA 1
ATOM 2124 C C . ILE B 1 77 ? -13.891 6.754 6.871 1 95.62 77 ILE B C 1
ATOM 2126 O O . ILE B 1 77 ? -13.562 5.562 6.891 1 95.62 77 ILE B O 1
ATOM 2130 N N . VAL B 1 78 ? -14.898 7.18 7.566 1 95.94 78 VAL B N 1
ATOM 2131 C CA . VAL B 1 78 ? -15.688 6.312 8.43 1 95.94 78 VAL B CA 1
ATOM 2132 C C . VAL B 1 78 ? -16.359 5.219 7.602 1 95.94 78 VAL B C 1
ATOM 2134 O O . VAL B 1 78 ? -16.297 4.039 7.953 1 95.94 78 VAL B O 1
ATOM 2137 N N . SER B 1 79 ? -16.969 5.613 6.559 1 94.88 79 SER B N 1
ATOM 2138 C CA . SER B 1 79 ? -17.641 4.648 5.695 1 94.88 79 SER B CA 1
ATOM 2139 C C . SER B 1 79 ? -16.656 3.631 5.129 1 94.88 79 SER B C 1
ATOM 2141 O O . SER B 1 79 ? -16.953 2.434 5.082 1 94.88 79 SER B O 1
ATOM 2143 N N . PHE B 1 80 ? -15.57 4.117 4.664 1 96 80 PHE B N 1
ATOM 2144 C CA . PHE B 1 80 ? -14.508 3.273 4.129 1 96 80 PHE B CA 1
ATOM 2145 C C . PHE B 1 80 ? -14.062 2.248 5.164 1 96 80 PHE B C 1
ATOM 2147 O O . PHE B 1 80 ? -14.07 1.044 4.898 1 96 80 PHE B O 1
ATOM 2154 N N . LEU B 1 81 ? -13.711 2.684 6.312 1 96.94 81 LEU B N 1
ATOM 2155 C CA . LEU B 1 81 ? -13.172 1.796 7.34 1 96.94 81 LEU B CA 1
ATOM 2156 C C . LEU B 1 81 ? -14.25 0.855 7.863 1 96.94 81 LEU B C 1
ATOM 2158 O O . LEU B 1 81 ? -13.984 -0.316 8.133 1 96.94 81 LEU B O 1
ATOM 2162 N N . ARG B 1 82 ? -15.438 1.296 7.988 1 96.31 82 ARG B N 1
ATOM 2163 C CA . ARG B 1 82 ? -16.531 0.435 8.43 1 96.31 82 ARG B CA 1
ATOM 2164 C C . ARG B 1 82 ? -16.828 -0.639 7.391 1 96.31 82 ARG B C 1
ATOM 2166 O O . ARG B 1 82 ? -17.188 -1.769 7.742 1 96.31 82 ARG B O 1
ATOM 2173 N N . TYR B 1 83 ? -16.766 -0.243 6.156 1 97.06 83 TYR B N 1
ATOM 2174 C CA . TYR B 1 83 ? -16.953 -1.234 5.105 1 97.06 83 TYR B CA 1
ATOM 2175 C C . TYR B 1 83 ? -15.914 -2.348 5.215 1 97.06 83 TYR B C 1
ATOM 2177 O O . TYR B 1 83 ? -16.25 -3.529 5.125 1 97.06 83 TYR B O 1
ATOM 2185 N N . ILE B 1 84 ? -14.703 -1.938 5.344 1 96.62 84 ILE B N 1
ATOM 2186 C CA . ILE B 1 84 ? -13.625 -2.914 5.453 1 96.62 84 ILE B CA 1
ATOM 2187 C C . ILE B 1 84 ? -13.852 -3.795 6.684 1 96.62 84 ILE B C 1
ATOM 2189 O O . ILE B 1 84 ? -13.695 -5.016 6.613 1 96.62 84 ILE B O 1
ATOM 2193 N N . ASP B 1 85 ? -14.203 -3.178 7.766 1 96.94 85 ASP B N 1
ATOM 2194 C CA . ASP B 1 85 ? -14.422 -3.91 9.008 1 96.94 85 ASP B CA 1
ATOM 2195 C C . ASP B 1 85 ? -15.539 -4.934 8.852 1 96.94 85 ASP B C 1
ATOM 2197 O O . ASP B 1 85 ? -15.469 -6.031 9.414 1 96.94 85 ASP B O 1
ATOM 2201 N N . ALA B 1 86 ? -16.562 -4.613 8.117 1 96.12 86 ALA B N 1
ATOM 2202 C CA . ALA B 1 86 ? -17.719 -5.48 7.906 1 96.12 86 ALA B CA 1
ATOM 2203 C C . ALA B 1 86 ? -17.438 -6.531 6.836 1 96.12 86 ALA B C 1
ATOM 2205 O O . ALA B 1 86 ? -18.156 -7.527 6.73 1 96.12 86 ALA B O 1
ATOM 2206 N N . ASN B 1 87 ? -16.453 -6.254 6.008 1 96.56 87 ASN B N 1
ATOM 2207 C CA . ASN B 1 87 ? -16.156 -7.121 4.875 1 96.56 87 ASN B CA 1
ATOM 2208 C C . ASN B 1 87 ? -14.664 -7.465 4.812 1 96.56 87 ASN B C 1
ATOM 2210 O O . ASN B 1 87 ? -14.023 -7.297 3.771 1 96.56 87 ASN B O 1
ATOM 2214 N N . ARG B 1 88 ? -14.117 -7.973 5.863 1 95.25 88 ARG B N 1
ATOM 2215 C CA . ARG B 1 88 ? -12.68 -8.203 5.992 1 95.25 88 ARG B CA 1
ATOM 2216 C C . ARG B 1 88 ? -12.203 -9.242 4.98 1 95.25 88 ARG B C 1
ATOM 2218 O O . ARG B 1 88 ? -11.148 -9.078 4.363 1 95.25 88 ARG B O 1
ATOM 2225 N N . ALA B 1 89 ? -13.008 -10.258 4.777 1 94.75 89 ALA B N 1
ATOM 2226 C CA . ALA B 1 89 ? -12.648 -11.297 3.811 1 94.75 89 ALA B CA 1
ATOM 2227 C C . ALA B 1 89 ? -12.547 -10.727 2.4 1 94.75 89 ALA B C 1
ATOM 2229 O O . ALA B 1 89 ? -11.68 -11.117 1.621 1 94.75 89 ALA B O 1
ATOM 2230 N N . SER B 1 90 ? -13.438 -9.812 2.115 1 95 90 SER B N 1
ATOM 2231 C CA . SER B 1 90 ? -13.438 -9.148 0.815 1 95 90 SER B CA 1
ATOM 2232 C C . SER B 1 90 ? -12.133 -8.383 0.589 1 95 90 SER B C 1
ATOM 2234 O O . SER B 1 90 ? -11.531 -8.477 -0.482 1 95 90 SER B O 1
ATOM 2236 N N . TRP B 1 91 ? -11.672 -7.676 1.573 1 94.31 91 TRP B N 1
ATOM 2237 C CA . TRP B 1 91 ? -10.438 -6.914 1.465 1 94.31 91 TRP B CA 1
ATOM 2238 C C . TRP B 1 91 ? -9.242 -7.84 1.246 1 94.31 91 TRP B C 1
ATOM 2240 O O . TRP B 1 91 ? -8.383 -7.566 0.408 1 94.31 91 TRP B O 1
ATOM 2250 N N . ILE B 1 92 ? -9.25 -8.867 1.974 1 91.31 92 ILE B N 1
ATOM 2251 C CA . ILE B 1 92 ? -8.148 -9.82 1.877 1 91.31 92 ILE B CA 1
ATOM 2252 C C . ILE B 1 92 ? -8.07 -10.375 0.458 1 91.31 92 ILE B C 1
ATOM 2254 O O . ILE B 1 92 ? -6.988 -10.453 -0.129 1 91.31 92 ILE B O 1
ATOM 2258 N N . VAL B 1 93 ? -9.156 -10.648 -0.13 1 90.94 93 VAL B N 1
ATOM 2259 C CA . VAL B 1 93 ? -9.188 -11.227 -1.468 1 90.94 93 VAL B CA 1
ATOM 2260 C C . VAL B 1 93 ? -8.867 -10.156 -2.506 1 90.94 93 VAL B C 1
ATOM 2262 O O . VAL B 1 93 ? -8.047 -10.375 -3.4 1 90.94 93 VAL B O 1
ATOM 2265 N N . MET B 1 94 ? -9.438 -8.984 -2.373 1 89.69 94 MET B N 1
ATOM 2266 C CA . MET B 1 94 ? -9.344 -8 -3.451 1 89.69 94 MET B CA 1
ATOM 2267 C C . MET B 1 94 ? -8.031 -7.23 -3.367 1 89.69 94 MET B C 1
ATOM 2269 O O . MET B 1 94 ? -7.617 -6.59 -4.336 1 89.69 94 MET B O 1
ATOM 2273 N N . TYR B 1 95 ? -7.359 -7.301 -2.205 1 85.88 95 TYR B N 1
ATOM 2274 C CA . TYR B 1 95 ? -6.145 -6.508 -2.043 1 85.88 95 TYR B CA 1
ATOM 2275 C C . TYR B 1 95 ? -4.957 -7.398 -1.705 1 85.88 95 TYR B C 1
ATOM 2277 O O . TYR B 1 95 ? -4.145 -7.715 -2.578 1 85.88 95 TYR B O 1
ATOM 2285 N N . THR B 1 96 ? -4.941 -8.062 -0.626 1 76.62 96 THR B N 1
ATOM 2286 C CA . THR B 1 96 ? -3.787 -8.805 -0.128 1 76.62 96 THR B CA 1
ATOM 2287 C C . THR B 1 96 ? -3.473 -9.984 -1.039 1 76.62 96 THR B C 1
ATOM 2289 O O . THR B 1 96 ? -2.324 -10.18 -1.439 1 76.62 96 THR B O 1
ATOM 2292 N N . GLN B 1 97 ? -4.465 -10.703 -1.415 1 74.19 97 GLN B N 1
ATOM 2293 C CA . GLN B 1 97 ? -4.25 -11.883 -2.244 1 74.19 97 GLN B CA 1
ATOM 2294 C C . GLN B 1 97 ? -4.094 -11.508 -3.713 1 74.19 97 GLN B C 1
ATOM 2296 O O . GLN B 1 97 ? -3.24 -12.055 -4.414 1 74.19 97 GLN B O 1
ATOM 2301 N N . ALA B 1 98 ? -4.898 -10.617 -4.109 1 73.75 98 ALA B N 1
ATOM 2302 C CA . ALA B 1 98 ? -4.902 -10.273 -5.527 1 73.75 98 ALA B CA 1
ATOM 2303 C C . ALA B 1 98 ? -3.6 -9.578 -5.926 1 73.75 98 ALA B C 1
ATOM 2305 O O . ALA B 1 98 ? -3.068 -9.82 -7.012 1 73.75 98 ALA B O 1
ATOM 2306 N N . ILE B 1 99 ? -3.074 -8.844 -5.023 1 69.88 99 ILE B N 1
ATOM 2307 C CA . ILE B 1 99 ? -1.843 -8.133 -5.344 1 69.88 99 ILE B CA 1
ATOM 2308 C C . ILE B 1 99 ? -0.68 -9.125 -5.41 1 69.88 99 ILE B C 1
ATOM 2310 O O . ILE B 1 99 ? 0.317 -8.875 -6.094 1 69.88 99 ILE B O 1
ATOM 2314 N N . SER B 1 100 ? -0.871 -10.227 -4.809 1 68.06 100 SER B N 1
ATOM 2315 C CA . SER B 1 100 ? 0.167 -11.25 -4.773 1 68.06 100 SER B CA 1
ATOM 2316 C C . SER B 1 100 ? 0.107 -12.141 -6.012 1 68.06 100 SER B C 1
ATOM 2318 O O . SER B 1 100 ? 0.859 -13.109 -6.121 1 68.06 100 SER B O 1
ATOM 2320 N N . SER B 1 101 ? -0.837 -11.812 -6.879 1 71.06 101 SER B N 1
ATOM 2321 C CA . SER B 1 101 ? -0.972 -12.609 -8.094 1 71.06 101 SER B CA 1
ATOM 2322 C C . SER B 1 101 ? -0.771 -11.758 -9.344 1 71.06 101 SER B C 1
ATOM 2324 O O . SER B 1 101 ? -1.474 -10.758 -9.539 1 71.06 101 SER B O 1
ATOM 2326 N N . GLN B 1 102 ? 0.155 -12.133 -10.172 1 72.5 102 GLN B N 1
ATOM 2327 C CA . GLN B 1 102 ? 0.419 -11.414 -11.414 1 72.5 102 GLN B CA 1
ATOM 2328 C C . GLN B 1 102 ? -0.791 -11.461 -12.344 1 72.5 102 GLN B C 1
ATOM 2330 O O . GLN B 1 102 ? -1.06 -10.5 -13.062 1 72.5 102 G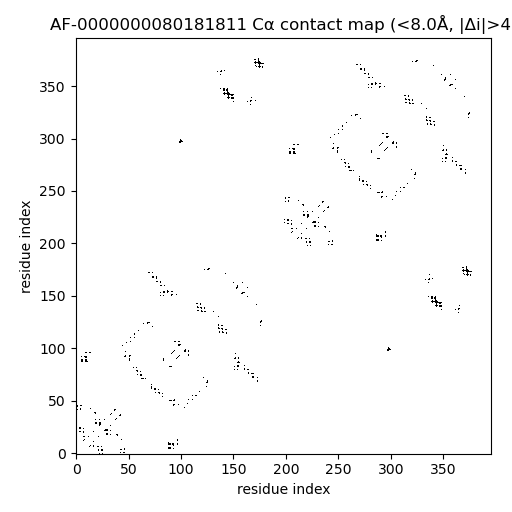LN B O 1
ATOM 2335 N N . ALA B 1 103 ? -1.501 -12.578 -12.227 1 75.44 103 ALA B N 1
ATOM 2336 C CA . ALA B 1 103 ? -2.629 -12.805 -13.125 1 75.44 103 ALA B CA 1
ATOM 2337 C C . ALA B 1 103 ? -3.719 -11.758 -12.906 1 75.44 103 ALA B C 1
ATOM 2339 O O . ALA B 1 103 ? -4.465 -11.438 -13.836 1 75.44 103 ALA B O 1
ATOM 2340 N N . PHE B 1 104 ? -3.666 -11.18 -11.773 1 85.19 104 PHE B N 1
ATOM 2341 C CA . PHE B 1 104 ? -4.781 -10.305 -11.461 1 85.19 104 PHE B CA 1
ATOM 2342 C C . PHE B 1 104 ? -4.293 -8.891 -11.164 1 85.19 104 PHE B C 1
ATOM 2344 O O . PHE B 1 104 ? -5.078 -8.016 -10.797 1 85.19 104 PHE B O 1
ATOM 2351 N N . ALA B 1 105 ? -3.043 -8.68 -11.359 1 77.69 105 ALA B N 1
ATOM 2352 C CA . ALA B 1 105 ? -2.402 -7.414 -11.008 1 77.69 105 ALA B CA 1
ATOM 2353 C C . ALA B 1 105 ? -3.035 -6.254 -11.773 1 77.69 105 ALA B C 1
ATOM 2355 O O . ALA B 1 105 ? -3.236 -5.172 -11.211 1 77.69 105 ALA B O 1
ATOM 2356 N N . HIS B 1 106 ? -3.369 -6.504 -12.953 1 83.56 106 HIS B N 1
ATOM 2357 C CA . HIS B 1 106 ? -3.936 -5.457 -13.797 1 83.56 106 HIS B CA 1
ATOM 2358 C C . HIS B 1 106 ? -5.309 -5.027 -13.297 1 83.56 106 HIS B C 1
ATOM 2360 O O . HIS B 1 106 ? -5.609 -3.834 -13.234 1 83.56 106 HIS B O 1
ATOM 2366 N N . THR B 1 107 ? -6.105 -5.98 -12.914 1 87.62 107 THR B N 1
ATOM 2367 C CA . THR B 1 107 ? -7.449 -5.691 -12.422 1 87.62 107 THR B CA 1
ATOM 2368 C C . THR B 1 107 ? -7.387 -4.871 -11.133 1 87.62 107 THR B C 1
ATOM 2370 O O . THR B 1 107 ? -8.117 -3.893 -10.984 1 87.62 107 THR B O 1
ATOM 2373 N N . VAL B 1 108 ? -6.562 -5.184 -10.281 1 88 108 VAL B N 1
ATOM 2374 C CA . VAL B 1 108 ? -6.398 -4.48 -9.016 1 88 108 VAL B CA 1
ATOM 2375 C C . VAL B 1 108 ? -5.914 -3.057 -9.266 1 88 108 VAL B C 1
ATOM 2377 O O . VAL B 1 108 ? -6.41 -2.104 -8.664 1 88 108 VAL B O 1
ATOM 2380 N N . ARG B 1 109 ? -5.008 -2.949 -10.234 1 87.44 109 ARG B N 1
ATOM 2381 C CA . ARG B 1 109 ? -4.457 -1.642 -10.57 1 87.44 109 ARG B CA 1
ATOM 2382 C C . ARG B 1 109 ? -5.535 -0.72 -11.133 1 87.44 109 ARG B C 1
ATOM 2384 O O . ARG B 1 109 ? -5.598 0.459 -10.773 1 87.44 109 ARG B O 1
ATOM 2391 N N . GLU B 1 110 ? -6.34 -1.253 -11.922 1 90.69 110 GLU B N 1
ATOM 2392 C CA . GLU B 1 110 ? -7.414 -0.466 -12.516 1 90.69 110 GLU B CA 1
ATOM 2393 C C . GLU B 1 110 ? -8.406 -0.002 -11.453 1 90.69 110 GLU B C 1
ATOM 2395 O O . GLU B 1 110 ? -8.875 1.14 -11.492 1 90.69 110 GLU B O 1
ATOM 2400 N N . GLY B 1 111 ? -8.773 -0.89 -10.609 1 92.62 111 GLY B N 1
ATOM 2401 C CA . GLY B 1 111 ? -9.633 -0.509 -9.5 1 92.62 111 GLY B CA 1
ATOM 2402 C C . GLY B 1 111 ? -9.031 0.555 -8.609 1 92.62 111 GLY B C 1
ATOM 2403 O O . GLY B 1 111 ? -9.711 1.503 -8.211 1 92.62 111 GLY B O 1
ATOM 2404 N N . ARG B 1 112 ? -7.789 0.378 -8.367 1 93 112 ARG B N 1
ATOM 2405 C CA . ARG B 1 112 ? -7.07 1.332 -7.531 1 93 112 ARG B CA 1
ATOM 2406 C C . ARG B 1 112 ? -7.047 2.715 -8.172 1 93 112 ARG B C 1
ATOM 2408 O O . ARG B 1 112 ? -7.219 3.727 -7.488 1 93 112 ARG B O 1
ATOM 2415 N N . GLU B 1 113 ? -6.867 2.768 -9.461 1 94.31 113 GLU B N 1
ATOM 2416 C CA . GLU B 1 113 ? -6.855 4.039 -10.172 1 94.31 113 GLU B CA 1
ATOM 2417 C C . GLU B 1 113 ? -8.211 4.734 -10.086 1 94.31 113 GLU B C 1
ATOM 2419 O O . GLU B 1 113 ? -8.281 5.961 -9.984 1 94.31 113 GLU B O 1
ATOM 2424 N N . GLN B 1 114 ? -9.242 3.947 -10.125 1 94.56 114 GLN B N 1
ATOM 2425 C CA . GLN B 1 114 ? -10.578 4.52 -9.969 1 94.56 114 GLN B CA 1
ATOM 2426 C C . GLN B 1 114 ? -10.75 5.152 -8.594 1 94.56 114 GLN B C 1
ATOM 2428 O O . GLN B 1 114 ? -11.312 6.242 -8.469 1 94.56 114 GLN B O 1
ATOM 2433 N N . ILE B 1 115 ? -10.242 4.512 -7.621 1 95.25 115 ILE B N 1
ATOM 2434 C CA . ILE B 1 115 ? -10.312 5.012 -6.254 1 95.25 115 ILE B CA 1
ATOM 2435 C C . ILE B 1 115 ? -9.492 6.289 -6.125 1 95.25 115 ILE B C 1
ATOM 2437 O O . ILE B 1 115 ? -9.938 7.27 -5.531 1 95.25 115 ILE B O 1
ATOM 2441 N N . ILE B 1 116 ? -8.352 6.293 -6.68 1 95.94 116 ILE B N 1
ATOM 2442 C CA . ILE B 1 116 ? -7.461 7.441 -6.613 1 95.94 116 ILE B CA 1
ATOM 2443 C C . ILE B 1 116 ? -8.117 8.641 -7.289 1 95.94 116 ILE B C 1
ATOM 2445 O O . ILE B 1 116 ? -8.062 9.766 -6.77 1 95.94 116 ILE B O 1
ATOM 2449 N N . GLU B 1 117 ? -8.742 8.383 -8.398 1 94.88 117 GLU B N 1
ATOM 2450 C CA . GLU B 1 117 ? -9.438 9.461 -9.102 1 94.88 117 GLU B CA 1
ATOM 2451 C C . GLU B 1 117 ? -10.555 10.047 -8.25 1 94.88 117 GLU B C 1
ATOM 2453 O O . GLU B 1 117 ? -10.734 11.266 -8.195 1 94.88 117 GLU B O 1
ATOM 2458 N N . MET B 1 118 ? -11.281 9.227 -7.613 1 93.44 118 MET B N 1
ATOM 2459 C CA . MET B 1 118 ? -12.352 9.68 -6.738 1 93.44 118 MET B CA 1
ATOM 2460 C C . MET B 1 118 ? -11.797 10.5 -5.574 1 93.44 118 MET B C 1
ATOM 2462 O O . MET B 1 118 ? -12.336 11.562 -5.246 1 93.44 118 MET B O 1
ATOM 2466 N N . VAL B 1 119 ? -10.75 10.062 -4.992 1 94.62 119 VAL B N 1
ATOM 2467 C CA . VAL B 1 119 ? -10.133 10.742 -3.854 1 94.62 119 VAL B CA 1
ATOM 2468 C C . VAL B 1 119 ? -9.531 12.07 -4.309 1 94.62 119 VAL B C 1
ATOM 2470 O O . VAL B 1 119 ? -9.602 13.07 -3.59 1 94.62 119 VAL B O 1
ATOM 2473 N N . ALA B 1 120 ? -8.945 12.078 -5.516 1 93.94 120 ALA B N 1
ATOM 2474 C CA . ALA B 1 120 ? -8.422 13.32 -6.07 1 93.94 120 ALA B CA 1
ATOM 2475 C C . ALA B 1 120 ? -9.523 14.367 -6.211 1 93.94 120 ALA B C 1
ATOM 2477 O O . ALA B 1 120 ? -9.305 15.555 -5.957 1 93.94 120 ALA B O 1
ATOM 2478 N N . GLY B 1 121 ? -10.656 13.898 -6.641 1 90.44 121 GLY B N 1
ATOM 2479 C CA . GLY B 1 121 ? -11.805 14.789 -6.711 1 90.44 121 GLY B CA 1
ATOM 2480 C C . GLY B 1 121 ? -12.195 15.359 -5.363 1 90.44 121 GLY B C 1
ATOM 2481 O O . GLY B 1 121 ? -12.516 16.547 -5.254 1 90.44 121 GLY B O 1
ATOM 2482 N N . LEU B 1 122 ? -12.133 14.562 -4.332 1 90.12 122 LEU B N 1
ATOM 2483 C CA . LEU B 1 122 ? -12.453 15 -2.979 1 90.12 122 LEU B CA 1
ATOM 2484 C C . LEU B 1 122 ? -11.438 16.031 -2.486 1 90.12 122 LEU B C 1
ATOM 2486 O O . LEU B 1 122 ? -11.812 17.031 -1.882 1 90.12 122 LEU B O 1
ATOM 2490 N N . VAL B 1 123 ? -10.172 15.76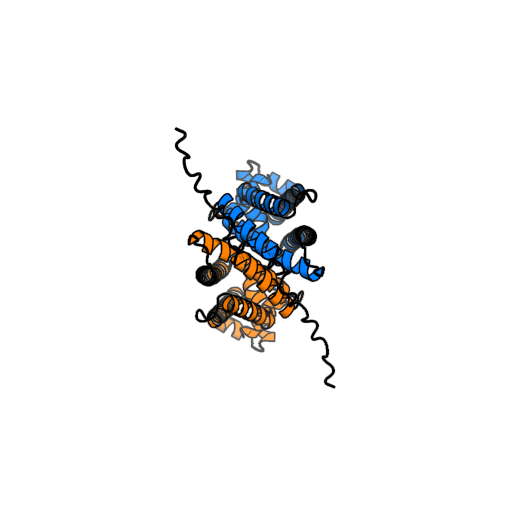6 -2.758 1 90.25 123 VAL B N 1
ATOM 2491 C CA . VAL B 1 123 ? -9.094 16.672 -2.354 1 90.25 123 VAL B CA 1
ATOM 2492 C C . VAL B 1 123 ? -9.258 18.016 -3.045 1 90.25 123 VAL B C 1
ATOM 2494 O O . VAL B 1 123 ? -9.094 19.062 -2.42 1 90.25 123 VAL B O 1
ATOM 2497 N N . ARG B 1 124 ? -9.555 17.969 -4.262 1 87.75 124 ARG B N 1
ATOM 2498 C CA . ARG B 1 124 ? -9.758 19.172 -5.051 1 87.75 124 ARG B CA 1
ATOM 2499 C C . ARG B 1 124 ? -10.898 20.016 -4.484 1 87.75 124 ARG B C 1
ATOM 2501 O O . ARG B 1 124 ? -10.812 21.25 -4.453 1 87.75 124 ARG B O 1
ATOM 2508 N N . SER B 1 125 ? -11.883 19.422 -4.043 1 82 125 SER B N 1
ATOM 2509 C CA . SER B 1 125 ? -13.062 20.094 -3.537 1 82 125 SER B CA 1
ATOM 2510 C C . SER B 1 125 ? -12.797 20.734 -2.172 1 82 125 SER B C 1
ATOM 2512 O O . SER B 1 125 ? -13.445 21.703 -1.798 1 82 125 SER B O 1
ATOM 2514 N N . GLY B 1 126 ? -11.812 20.156 -1.42 1 74.06 126 GLY B N 1
ATOM 2515 C CA . GLY B 1 126 ? -11.57 20.625 -0.066 1 74.06 126 GLY B CA 1
ATOM 2516 C C . GLY B 1 126 ? -10.391 21.578 0.031 1 74.06 126 GLY B C 1
ATOM 2517 O O . GLY B 1 126 ? -10.133 22.141 1.097 1 74.06 126 GLY B O 1
ATOM 2518 N N . SER B 1 127 ? -9.695 21.672 -1.023 1 71.88 127 SER B N 1
ATOM 2519 C CA . SER B 1 127 ? -8.469 22.453 -0.933 1 71.88 127 SER B CA 1
ATOM 2520 C C . SER B 1 127 ? -8.75 23.938 -1.113 1 71.88 127 SER B C 1
ATOM 2522 O O . SER B 1 127 ? -9.492 24.328 -2.016 1 71.88 127 SER B O 1
ATOM 2524 N N . ARG B 1 128 ? -8.273 24.641 -0.108 1 67.56 128 ARG B N 1
ATOM 2525 C CA . ARG B 1 128 ? -8.391 26.094 -0.198 1 67.56 128 ARG B CA 1
ATOM 2526 C C . ARG B 1 128 ? -7.219 26.688 -0.975 1 67.56 128 ARG B C 1
ATOM 2528 O O . ARG B 1 128 ? -7.301 27.812 -1.47 1 67.56 128 ARG B O 1
ATOM 2535 N N . THR B 1 129 ? -6.16 25.953 -1.074 1 70.5 129 THR B N 1
ATOM 2536 C CA . THR B 1 129 ? -4.961 26.406 -1.771 1 70.5 129 THR B CA 1
ATOM 2537 C C . THR B 1 129 ? -4.961 25.922 -3.217 1 70.5 129 THR B C 1
ATOM 2539 O O . THR B 1 129 ? -5.281 24.766 -3.488 1 70.5 129 THR B O 1
ATOM 2542 N N . PRO B 1 130 ? -4.742 26.844 -4.039 1 79.75 130 PRO B N 1
ATOM 2543 C CA . PRO B 1 130 ? -4.66 26.438 -5.441 1 79.75 130 PRO B CA 1
ATOM 2544 C C . PRO B 1 130 ? -3.551 25.406 -5.688 1 79.75 130 PRO B C 1
ATOM 2546 O O . PRO B 1 130 ? -2.408 25.625 -5.273 1 79.75 130 PRO B O 1
ATOM 2549 N N . ARG B 1 131 ? -3.92 24.312 -6.18 1 84.81 131 ARG B N 1
ATOM 2550 C CA . ARG B 1 131 ? -2.99 23.25 -6.559 1 84.81 131 ARG B CA 1
ATOM 2551 C C . ARG B 1 131 ? -3.275 22.75 -7.973 1 84.81 131 ARG B C 1
ATOM 2553 O O . ARG B 1 131 ? -4.402 22.859 -8.461 1 84.81 131 ARG B O 1
ATOM 2560 N N . SER B 1 132 ? -2.205 22.328 -8.57 1 89.56 132 SER B N 1
ATOM 2561 C CA . SER B 1 132 ? -2.367 21.734 -9.891 1 89.56 132 SER B CA 1
ATOM 2562 C C . SER B 1 132 ? -3.061 20.375 -9.805 1 89.56 132 SER B C 1
ATOM 2564 O O . SER B 1 132 ? -3.141 19.781 -8.734 1 89.56 132 SER B O 1
ATOM 2566 N N . ASP B 1 133 ? -3.566 19.922 -10.93 1 90.06 133 ASP B N 1
ATOM 2567 C CA . ASP B 1 133 ? -4.184 18.594 -10.992 1 90.06 133 ASP B CA 1
ATOM 2568 C C . ASP B 1 133 ? -3.186 17.516 -10.609 1 90.06 133 ASP B C 1
ATOM 2570 O O . ASP B 1 133 ? -3.553 16.531 -9.953 1 90.06 133 ASP B O 1
ATOM 2574 N N . ALA B 1 134 ? -1.948 17.719 -10.969 1 90.94 134 ALA B N 1
ATOM 2575 C CA . ALA B 1 134 ? -0.896 16.766 -10.648 1 90.94 134 ALA B CA 1
ATOM 2576 C C . ALA B 1 134 ? -0.666 16.672 -9.141 1 90.94 134 ALA B C 1
ATOM 2578 O O . ALA B 1 134 ? -0.448 15.594 -8.602 1 90.94 134 ALA B O 1
ATOM 2579 N N . GLU B 1 135 ? -0.783 17.781 -8.547 1 91.81 135 GLU B N 1
ATOM 2580 C CA . GLU B 1 135 ? -0.608 17.812 -7.094 1 91.81 135 GLU B CA 1
ATOM 2581 C C . GLU B 1 135 ? -1.77 17.125 -6.383 1 91.81 135 GLU B C 1
ATOM 2583 O O . GLU B 1 135 ? -1.562 16.391 -5.422 1 91.81 135 GLU B O 1
ATOM 2588 N N . HIS B 1 136 ? -2.984 17.359 -6.902 1 92.62 136 HIS B N 1
ATOM 2589 C CA . HIS B 1 136 ? -4.145 16.688 -6.332 1 92.62 136 HIS B CA 1
ATOM 2590 C C . HIS B 1 136 ? -4.035 15.172 -6.488 1 92.62 136 HIS B C 1
ATOM 2592 O O . HIS B 1 136 ? -4.363 14.422 -5.562 1 92.62 136 HIS B O 1
ATOM 2598 N N . GLN B 1 137 ? -3.537 14.766 -7.605 1 94.19 137 GLN B N 1
ATOM 2599 C CA . GLN B 1 137 ? -3.373 13.344 -7.871 1 94.19 137 GLN B CA 1
ATOM 2600 C C . GLN B 1 137 ? -2.336 12.727 -6.938 1 94.19 137 GLN B C 1
ATOM 2602 O O . GLN B 1 137 ? -2.535 11.625 -6.422 1 94.19 137 GLN B O 1
ATOM 2607 N N . MET B 1 138 ? -1.27 13.414 -6.738 1 94.31 138 MET B N 1
ATOM 2608 C CA . MET B 1 138 ? -0.218 12.914 -5.859 1 94.31 138 MET B CA 1
ATOM 2609 C C . MET B 1 138 ? -0.716 12.797 -4.422 1 94.31 138 MET B C 1
ATOM 2611 O O . MET B 1 138 ? -0.421 11.82 -3.73 1 94.31 138 MET B O 1
ATOM 2615 N N . MET B 1 139 ? -1.469 13.781 -4.02 1 94.06 139 MET B N 1
ATOM 2616 C CA . MET B 1 139 ? -2.039 13.734 -2.676 1 94.06 139 MET B CA 1
ATOM 2617 C C . MET B 1 139 ? -3.006 12.562 -2.533 1 94.06 139 MET B C 1
ATOM 2619 O O . MET B 1 139 ? -3 11.867 -1.517 1 94.06 139 MET B O 1
ATOM 2623 N N . ALA B 1 140 ? -3.787 12.375 -3.574 1 95.88 140 ALA B N 1
ATOM 2624 C CA . ALA B 1 140 ? -4.723 11.25 -3.572 1 95.88 140 ALA B CA 1
ATOM 2625 C C . ALA B 1 140 ? -3.982 9.922 -3.475 1 95.88 140 ALA B C 1
ATOM 2627 O O . ALA B 1 140 ? -4.406 9.023 -2.746 1 95.88 140 ALA B O 1
ATOM 2628 N N . VAL B 1 141 ? -2.877 9.805 -4.164 1 96.88 141 VAL B N 1
ATOM 2629 C CA . VAL B 1 141 ? -2.057 8.602 -4.129 1 96.88 141 VAL B CA 1
ATOM 2630 C C . VAL B 1 141 ? -1.573 8.344 -2.705 1 96.88 141 VAL B C 1
ATOM 2632 O O . VAL B 1 141 ? -1.687 7.227 -2.197 1 96.88 141 VAL B O 1
ATOM 2635 N N . ALA B 1 142 ? -1.079 9.375 -2.09 1 96.81 142 ALA B N 1
ATOM 2636 C CA . ALA B 1 142 ? -0.585 9.25 -0.722 1 96.81 142 ALA B CA 1
ATOM 2637 C C . ALA B 1 142 ? -1.708 8.844 0.231 1 96.81 142 ALA B C 1
ATOM 2639 O O . ALA B 1 142 ? -1.543 7.938 1.047 1 96.81 142 ALA B O 1
ATOM 2640 N N . LEU B 1 143 ? -2.865 9.469 0.106 1 96.56 143 LEU B N 1
ATOM 2641 C CA . LEU B 1 143 ? -3.998 9.211 0.989 1 96.56 143 LEU B CA 1
ATOM 2642 C C . LEU B 1 143 ? -4.527 7.793 0.785 1 96.56 143 LEU B C 1
ATOM 2644 O O . LEU B 1 143 ? -4.836 7.098 1.754 1 96.56 143 LEU B O 1
ATOM 2648 N N . VAL B 1 144 ? -4.637 7.387 -0.43 1 97.06 144 VAL B N 1
ATOM 2649 C CA . VAL B 1 144 ? -5.105 6.039 -0.743 1 97.06 144 VAL B CA 1
ATOM 2650 C C . VAL B 1 144 ? -4.117 5.012 -0.196 1 97.06 144 VAL B C 1
ATOM 2652 O O . VAL B 1 144 ? -4.52 4.004 0.391 1 97.06 144 VAL B O 1
ATOM 2655 N N . GLY B 1 145 ? -2.807 5.266 -0.393 1 96.94 145 GLY B N 1
ATOM 2656 C CA . GLY B 1 145 ? -1.804 4.383 0.182 1 96.94 145 GLY B CA 1
ATOM 2657 C C . GLY B 1 145 ? -1.924 4.246 1.688 1 96.94 145 GLY B C 1
ATOM 2658 O O . GLY B 1 145 ? -1.865 3.135 2.221 1 96.94 145 GLY B O 1
ATOM 2659 N N . ALA B 1 146 ? -2.105 5.332 2.367 1 97.44 146 ALA B N 1
ATOM 2660 C CA . ALA B 1 146 ? -2.322 5.316 3.811 1 97.44 146 ALA B CA 1
ATOM 2661 C C . ALA B 1 146 ? -3.568 4.512 4.168 1 97.44 146 ALA B C 1
ATOM 2663 O O . ALA B 1 146 ? -3.547 3.701 5.098 1 97.44 146 ALA B O 1
ATOM 2664 N N . GLY B 1 147 ? -4.625 4.762 3.443 1 96.94 147 GLY B N 1
ATOM 2665 C CA . GLY B 1 147 ? -5.859 4.031 3.664 1 96.94 147 GLY B CA 1
ATOM 2666 C C . GLY B 1 147 ? -5.711 2.535 3.461 1 96.94 147 GLY B C 1
ATOM 2667 O O . GLY B 1 147 ? -6.27 1.741 4.223 1 96.94 147 GLY B O 1
ATOM 2668 N N . GLU B 1 148 ? -5.008 2.189 2.4 1 95.88 148 GLU B N 1
ATOM 2669 C CA . GLU B 1 148 ? -4.77 0.776 2.127 1 95.88 148 GLU B CA 1
ATOM 2670 C C . GLU B 1 148 ? -4.027 0.109 3.283 1 95.88 148 GLU B C 1
ATOM 2672 O O . GLU B 1 148 ? -4.375 -1.003 3.688 1 95.88 148 GLU B O 1
ATOM 2677 N N . ALA B 1 149 ? -3.008 0.742 3.766 1 95.56 149 ALA B N 1
ATOM 2678 C CA . ALA B 1 149 ? -2.242 0.192 4.883 1 95.56 149 ALA B CA 1
ATOM 2679 C C . ALA B 1 149 ? -3.125 0.015 6.117 1 95.56 149 ALA B C 1
ATOM 2681 O O . ALA B 1 149 ? -3.08 -1.027 6.773 1 95.56 149 ALA B O 1
ATOM 2682 N N . MET B 1 150 ? -3.979 0.978 6.398 1 96.44 150 MET B N 1
ATOM 2683 C CA . MET B 1 150 ? -4.879 0.921 7.543 1 96.44 150 MET B CA 1
ATOM 2684 C C . MET B 1 150 ? -5.926 -0.172 7.359 1 96.44 150 MET B C 1
ATOM 2686 O O . MET B 1 150 ? -6.246 -0.897 8.305 1 96.44 150 MET B O 1
ATOM 2690 N N . ALA B 1 151 ? -6.422 -0.218 6.195 1 96.12 151 ALA B N 1
ATOM 2691 C CA . ALA B 1 151 ? -7.418 -1.239 5.875 1 96.12 151 ALA B CA 1
ATOM 2692 C C . ALA B 1 151 ? -6.848 -2.641 6.078 1 96.12 151 ALA B C 1
ATOM 2694 O O . ALA B 1 151 ? -7.539 -3.529 6.586 1 96.12 151 ALA B O 1
ATOM 2695 N N . THR B 1 152 ? -5.645 -2.826 5.699 1 93.88 152 THR B N 1
ATOM 2696 C CA . THR B 1 152 ? -5 -4.125 5.859 1 93.88 152 THR B CA 1
ATOM 2697 C C . THR B 1 152 ? -4.852 -4.477 7.336 1 93.88 152 THR B C 1
ATOM 2699 O O . THR B 1 152 ? -5.141 -5.605 7.742 1 93.88 152 THR B O 1
ATOM 2702 N N . ARG B 1 153 ? -4.48 -3.498 8.125 1 94.12 153 ARG B N 1
ATOM 2703 C CA . ARG B 1 153 ? -4.387 -3.746 9.562 1 94.12 153 ARG B CA 1
ATOM 2704 C C . ARG B 1 153 ? -5.762 -4.035 10.156 1 94.12 153 ARG B C 1
ATOM 2706 O O . ARG B 1 153 ? -5.895 -4.879 11.039 1 94.12 153 ARG B O 1
ATOM 2713 N N . LEU B 1 154 ? -6.703 -3.359 9.68 1 94.62 154 LEU B N 1
ATOM 2714 C CA . LEU B 1 154 ? -8.07 -3.555 10.148 1 94.62 154 LEU B CA 1
ATOM 2715 C C . LEU B 1 154 ? -8.578 -4.938 9.773 1 94.62 154 LEU B C 1
ATOM 2717 O O . LEU B 1 154 ? -9.227 -5.609 10.578 1 94.62 154 LEU B O 1
ATOM 2721 N N . SER B 1 155 ? -8.305 -5.371 8.609 1 93.75 155 SER B N 1
ATOM 2722 C CA . SER B 1 155 ? -8.812 -6.637 8.086 1 93.75 155 SER B CA 1
ATOM 2723 C C . SER B 1 155 ? -8.242 -7.82 8.859 1 93.75 155 SER B C 1
ATOM 2725 O O . SER B 1 155 ? -8.883 -8.875 8.945 1 93.75 155 SER B O 1
ATOM 2727 N N . THR B 1 156 ? -7.055 -7.715 9.5 1 90.56 156 THR B N 1
ATOM 2728 C CA . THR B 1 156 ? -6.445 -8.797 10.258 1 90.56 156 THR B CA 1
ATOM 2729 C C . THR B 1 156 ? -6.832 -8.703 11.734 1 90.56 156 THR B C 1
ATOM 2731 O O . THR B 1 156 ? -6.469 -9.57 12.531 1 90.56 156 THR B O 1
ATOM 2734 N N . GLY B 1 157 ? -7.547 -7.637 12.047 1 89.75 157 GLY B N 1
ATOM 2735 C CA . GLY B 1 157 ? -8.039 -7.496 13.406 1 89.75 157 GLY B CA 1
ATOM 2736 C C . GLY B 1 157 ? -7.031 -6.859 14.344 1 89.75 157 GLY B C 1
ATOM 2737 O O . GLY B 1 157 ? -7.172 -6.941 15.562 1 89.75 157 GLY B O 1
ATOM 2738 N N . ASP B 1 158 ? -6.074 -6.164 13.805 1 89.62 158 ASP B N 1
ATOM 2739 C CA . ASP B 1 158 ? -4.969 -5.633 14.594 1 89.62 158 ASP B CA 1
ATOM 2740 C C . ASP B 1 158 ? -5.332 -4.273 15.195 1 89.62 158 ASP B C 1
ATOM 2742 O O . ASP B 1 158 ? -4.676 -3.811 16.125 1 89.62 158 ASP B O 1
ATOM 2746 N N . ILE B 1 159 ? -6.348 -3.648 14.594 1 91.75 159 ILE B N 1
ATOM 2747 C CA . ILE B 1 159 ? -6.711 -2.33 15.102 1 91.75 159 ILE B CA 1
ATOM 2748 C C . ILE B 1 159 ? -8.227 -2.207 15.18 1 91.75 159 ILE B C 1
ATOM 2750 O O . ILE B 1 159 ? -8.953 -2.936 14.492 1 91.75 159 ILE B O 1
ATOM 2754 N N . ASP B 1 160 ? -8.648 -1.259 16.047 1 95 160 ASP B N 1
ATOM 2755 C CA . ASP B 1 160 ? -10.062 -0.955 16.219 1 95 160 ASP B CA 1
ATOM 2756 C C . ASP B 1 160 ? -10.531 0.062 15.172 1 95 160 ASP B C 1
ATOM 2758 O O . ASP B 1 160 ? -9.836 1.045 14.906 1 95 160 ASP B O 1
ATOM 2762 N N . VAL B 1 161 ? -11.742 -0.187 14.641 1 96.38 161 VAL B N 1
ATOM 2763 C CA . VAL B 1 161 ? -12.234 0.601 13.516 1 96.38 161 VAL B CA 1
ATOM 2764 C C . VAL B 1 161 ? -12.445 2.049 13.953 1 96.38 161 VAL B C 1
ATOM 2766 O O . VAL B 1 161 ? -12.148 2.98 13.203 1 96.38 161 VAL B O 1
ATOM 2769 N N . ASP B 1 162 ? -12.938 2.303 15.148 1 96.06 162 ASP B N 1
ATOM 2770 C CA . ASP B 1 162 ? -13.211 3.66 15.609 1 96.06 162 ASP B CA 1
ATOM 2771 C C . ASP B 1 162 ? -11.914 4.418 15.883 1 96.06 162 ASP B C 1
ATOM 2773 O O . ASP B 1 162 ? -11.797 5.598 15.539 1 96.06 162 ASP B O 1
ATOM 2777 N N . ASP B 1 163 ? -10.977 3.736 16.453 1 94.94 163 ASP B N 1
ATOM 2778 C CA . ASP B 1 163 ? -9.672 4.34 16.703 1 94.94 163 ASP B CA 1
ATOM 2779 C C . ASP B 1 163 ? -8.977 4.703 15.383 1 94.94 163 ASP B C 1
ATOM 2781 O O . ASP B 1 163 ? -8.391 5.781 15.266 1 94.94 163 ASP B O 1
ATOM 2785 N N . ALA B 1 164 ? -9.07 3.793 14.461 1 96.19 164 ALA B N 1
ATOM 2786 C CA . ALA B 1 164 ? -8.469 4.02 13.148 1 96.19 164 ALA B CA 1
ATOM 2787 C C . ALA B 1 164 ? -9.086 5.227 12.461 1 96.19 164 ALA B C 1
ATOM 2789 O O . ALA B 1 164 ? -8.375 6.062 11.891 1 96.19 164 ALA B O 1
ATOM 2790 N N . ALA B 1 165 ? -10.406 5.285 12.547 1 96.5 165 ALA B N 1
ATOM 2791 C CA . ALA B 1 165 ? -11.109 6.379 11.891 1 96.5 165 ALA B CA 1
ATOM 2792 C C . ALA B 1 165 ? -10.727 7.727 12.492 1 96.5 165 ALA B C 1
ATOM 2794 O O . ALA B 1 165 ? -10.43 8.68 11.766 1 96.5 165 ALA B O 1
ATOM 2795 N N . GLU B 1 166 ? -10.75 7.797 13.773 1 94.44 166 GLU B N 1
ATOM 2796 C CA . GLU B 1 166 ? -10.414 9.047 14.453 1 94.44 166 GLU B CA 1
ATOM 2797 C C . GLU B 1 166 ? -9.008 9.508 14.102 1 94.44 166 GLU B C 1
ATOM 2799 O O . GLU B 1 166 ? -8.789 10.688 13.797 1 94.44 166 GLU B O 1
ATOM 2804 N N . LEU B 1 167 ? -8.156 8.617 14.102 1 93.12 167 LEU B N 1
ATOM 2805 C CA . LEU B 1 167 ? -6.766 8.938 13.812 1 93.12 167 LEU B CA 1
ATOM 2806 C C . LEU B 1 167 ? -6.602 9.383 12.367 1 93.12 167 LEU B C 1
ATOM 2808 O O . LEU B 1 167 ? -5.91 10.367 12.086 1 93.12 167 LEU B O 1
ATOM 2812 N N . MET B 1 168 ? -7.152 8.672 11.453 1 95.44 168 MET B N 1
ATOM 2813 C CA . MET B 1 168 ? -7.031 8.992 10.031 1 95.44 168 MET B CA 1
ATOM 2814 C C . MET B 1 168 ? -7.668 10.336 9.711 1 95.44 168 MET B C 1
ATOM 2816 O O . MET B 1 168 ? -7.133 11.109 8.922 1 95.44 168 MET B O 1
ATOM 2820 N N . ILE B 1 169 ? -8.805 10.602 10.359 1 94.25 169 ILE B N 1
ATOM 2821 C CA . ILE B 1 169 ? -9.484 11.867 10.133 1 94.25 169 ILE B CA 1
ATOM 2822 C C . ILE B 1 169 ? -8.594 13.023 10.578 1 94.25 169 ILE B C 1
ATOM 2824 O O . ILE B 1 169 ? -8.43 14.008 9.852 1 94.25 169 ILE B O 1
ATOM 2828 N N . GLY B 1 170 ? -8.047 12.93 11.758 1 90.38 170 GLY B N 1
ATOM 2829 C CA . GLY B 1 170 ? -7.145 13.969 12.242 1 90.38 170 GLY B CA 1
ATOM 2830 C C . GLY B 1 170 ? -5.93 14.164 11.352 1 90.38 170 GLY B C 1
ATOM 2831 O O . GLY B 1 170 ? -5.609 15.289 10.969 1 90.38 170 GLY B O 1
ATOM 2832 N N . LEU B 1 171 ? -5.309 13.078 10.977 1 90.62 171 LEU B N 1
ATOM 2833 C CA . LEU B 1 171 ? -4.102 13.109 10.156 1 90.62 171 LEU B CA 1
ATOM 2834 C C . LEU B 1 171 ? -4.395 13.711 8.781 1 90.62 171 LEU B C 1
ATOM 2836 O O . LEU B 1 171 ? -3.676 14.609 8.336 1 90.62 171 LEU B O 1
ATOM 2840 N N . PHE B 1 172 ? -5.441 13.258 8.125 1 92.62 172 PHE B N 1
ATOM 2841 C CA . PHE B 1 172 ? -5.746 13.695 6.77 1 92.62 172 PHE B CA 1
ATOM 2842 C C . PHE B 1 172 ? -6.277 15.125 6.766 1 92.62 172 PHE B C 1
ATOM 2844 O O . PHE B 1 172 ? -5.938 15.914 5.883 1 92.62 172 PHE B O 1
ATOM 2851 N N . TRP B 1 173 ? -7.133 15.422 7.758 1 89.81 173 TRP B N 1
ATOM 2852 C CA . TRP B 1 173 ? -7.695 16.766 7.82 1 89.81 173 TRP B CA 1
ATOM 2853 C C . TRP B 1 173 ? -6.594 17.812 7.949 1 89.81 173 TRP B C 1
ATOM 2855 O O . TRP B 1 173 ? -6.535 18.766 7.16 1 89.81 173 TRP B O 1
ATOM 2865 N N . HIS B 1 174 ? -5.73 17.641 8.891 1 86.5 174 HIS B N 1
ATOM 2866 C CA . HIS B 1 174 ? -4.664 18.609 9.117 1 86.5 174 HIS B CA 1
ATOM 2867 C C . HIS B 1 174 ? -3.646 18.578 7.984 1 86.5 174 HIS B C 1
ATOM 2869 O O . HIS B 1 174 ? -3.096 19.609 7.609 1 86.5 174 HIS B O 1
ATOM 2875 N N . GLY B 1 175 ? -3.418 17.453 7.43 1 87.19 175 GLY B N 1
ATOM 2876 C CA . GLY B 1 175 ? -2.518 17.344 6.297 1 87.19 175 GLY B CA 1
ATOM 2877 C C . GLY B 1 175 ? -3.025 18.062 5.062 1 87.19 175 GLY B C 1
ATOM 2878 O O . GLY B 1 175 ? -2.248 18.703 4.344 1 87.19 175 GLY B O 1
ATOM 2879 N N . LEU B 1 176 ? -4.285 17.984 4.859 1 85.94 176 LEU B N 1
ATOM 2880 C CA . LEU B 1 176 ? -4.895 18.562 3.666 1 85.94 176 LEU B CA 1
ATOM 2881 C C . LEU B 1 176 ? -5.102 20.062 3.84 1 85.94 176 LEU B C 1
ATOM 2883 O O . LEU B 1 176 ? -5.027 20.812 2.869 1 85.94 176 LEU B O 1
ATOM 2887 N N . ARG B 1 177 ? -5.367 20.516 5.012 1 81.62 177 ARG B N 1
ATOM 2888 C CA . ARG B 1 177 ? -5.629 21.922 5.27 1 81.62 177 ARG B CA 1
ATOM 2889 C C . ARG B 1 177 ? -4.34 22.734 5.266 1 81.62 177 ARG B C 1
ATOM 2891 O O . ARG B 1 177 ? -4.344 23.922 4.945 1 81.62 177 ARG B O 1
ATOM 2898 N N . GLY B 1 178 ? -3.221 22.078 5.402 1 71.19 178 GLY B N 1
ATOM 2899 C CA . GLY B 1 178 ? -1.975 22.828 5.496 1 71.19 178 GLY B CA 1
ATOM 2900 C C . GLY B 1 178 ? -1.958 23.828 6.641 1 71.19 178 GLY B C 1
ATOM 2901 O O . GLY B 1 178 ? -2.873 23.844 7.469 1 71.19 178 GLY B O 1
ATOM 2902 N N . ALA B 1 179 ? -0.736 24.656 6.91 1 53.28 179 ALA B N 1
ATOM 2903 C CA . ALA B 1 179 ? -0.663 25.703 7.914 1 53.28 179 ALA B CA 1
ATOM 2904 C C . ALA B 1 179 ? -1.726 26.781 7.668 1 53.28 179 ALA B C 1
ATOM 2906 O O . ALA B 1 179 ? -2.064 27.078 6.52 1 53.28 179 ALA B O 1
ATOM 2907 N N . PRO B 1 180 ? -2.562 27.094 8.695 1 45 180 PRO B N 1
ATOM 2908 C CA . PRO B 1 180 ? -3.389 28.281 8.461 1 45 180 PRO B CA 1
ATOM 2909 C C . PRO B 1 180 ? -2.613 29.422 7.801 1 45 180 PRO B C 1
ATOM 2911 O O . PRO B 1 180 ? -1.409 29.562 8.031 1 45 180 PRO B O 1
ATOM 2914 N N . GLN B 1 181 ? -2.748 29.688 6.562 1 41.44 181 GLN B N 1
ATOM 2915 C CA . GLN B 1 181 ? -2.154 30.922 6.074 1 41.44 181 GLN B CA 1
ATOM 2916 C C . GLN B 1 181 ? -2.002 31.953 7.199 1 41.44 181 GLN B C 1
ATOM 2918 O O . GLN B 1 181 ? -2.984 32.312 7.848 1 41.44 181 GLN B O 1
ATOM 2923 N N . ASP B 1 182 ? -0.989 31.969 7.945 1 37.84 182 ASP B N 1
ATOM 2924 C CA . ASP B 1 182 ? -0.707 33.188 8.703 1 37.84 182 ASP B CA 1
ATOM 2925 C C . ASP B 1 182 ? -1.063 34.438 7.898 1 37.84 182 ASP B C 1
ATOM 2927 O O . ASP B 1 182 ? -0.453 34.688 6.863 1 37.84 182 ASP B O 1
ATOM 2931 N N . ARG B 1 183 ? -2.326 34.875 7.668 1 36.78 183 ARG B N 1
ATOM 2932 C CA . ARG B 1 183 ? -2.723 36.188 7.207 1 36.78 183 ARG B CA 1
ATOM 2933 C C . ARG B 1 183 ? -1.764 37.25 7.723 1 36.78 183 ARG B C 1
ATOM 2935 O O . ARG B 1 183 ? -1.86 38.438 7.34 1 36.78 183 ARG B O 1
ATOM 2942 N N . ASP B 1 184 ? -1.312 37.156 8.969 1 36.03 184 ASP B N 1
ATOM 2943 C CA . ASP B 1 184 ? -0.852 38.438 9.523 1 36.03 184 ASP B CA 1
ATOM 2944 C C . ASP B 1 184 ? 0.422 38.906 8.828 1 36.03 184 ASP B C 1
ATOM 2946 O O . ASP B 1 184 ? 0.98 39.938 9.18 1 36.03 184 ASP B O 1
ATOM 2950 N N . GLY B 1 185 ? 1.298 37.969 8.312 1 35.38 185 GLY B N 1
ATOM 2951 C CA . GLY B 1 185 ? 2.559 38.688 8.203 1 35.38 185 GLY B CA 1
ATOM 2952 C C . GLY B 1 185 ? 2.572 39.688 7.074 1 35.38 185 GLY B C 1
ATOM 2953 O O . GLY B 1 185 ? 3.492 39.719 6.25 1 35.38 185 GLY B O 1
ATOM 2954 N N . ALA B 1 186 ? 1.448 39.969 6.422 1 36.28 186 ALA B N 1
ATOM 2955 C CA . ALA B 1 186 ? 1.654 41.219 5.699 1 36.28 186 ALA B CA 1
ATOM 2956 C C . ALA B 1 186 ? 2.301 42.281 6.598 1 36.28 186 ALA B C 1
ATOM 2958 O O . ALA B 1 186 ? 1.688 42.75 7.562 1 36.28 186 ALA B O 1
ATOM 2959 N N . LEU B 1 187 ? 3.619 42.125 6.875 1 35 187 LEU B N 1
ATOM 2960 C CA . LEU B 1 187 ? 4.297 43.281 7.461 1 35 187 LEU B CA 1
ATOM 2961 C C . LEU B 1 187 ? 3.742 44.594 6.898 1 35 187 LEU B C 1
ATOM 2963 O O . LEU B 1 187 ? 3.471 44.688 5.699 1 35 187 LEU B O 1
ATOM 2967 N N . PRO B 1 188 ? 2.998 45.281 7.699 1 34.78 188 PRO B N 1
ATOM 2968 C CA . PRO B 1 188 ? 2.59 46.625 7.242 1 34.78 188 PRO B CA 1
ATOM 2969 C C . PRO B 1 188 ? 3.678 47.312 6.434 1 34.78 188 PRO B C 1
ATOM 2971 O O . PRO B 1 188 ? 4.863 47.219 6.766 1 34.78 188 PRO B O 1
ATOM 2974 N N . GLU B 1 189 ? 3.701 47.125 5.121 1 36.34 189 GLU B N 1
ATOM 2975 C CA . GLU B 1 189 ? 4.551 48.062 4.363 1 36.34 189 GLU B CA 1
ATOM 2976 C C . GLU B 1 189 ? 4.641 49.406 5.043 1 36.34 189 GLU B C 1
ATOM 2978 O O . GLU B 1 189 ? 3.621 50.062 5.258 1 36.34 189 GLU B O 1
ATOM 2983 N N . VAL B 1 190 ? 5.422 49.5 6.176 1 34.59 190 VAL B N 1
ATOM 2984 C CA . VAL B 1 190 ? 5.734 50.812 6.695 1 34.59 190 VAL B CA 1
ATOM 2985 C C . VAL B 1 190 ? 5.914 51.812 5.535 1 34.59 190 VAL B C 1
ATOM 2987 O O . VAL B 1 190 ? 6.672 51.531 4.598 1 34.59 190 VAL B O 1
ATOM 2990 N N . ASP B 1 191 ? 4.855 52.406 5.117 1 37.09 191 ASP B N 1
ATOM 2991 C CA . ASP B 1 191 ? 4.836 53.594 4.273 1 37.09 191 ASP B CA 1
ATOM 2992 C C . ASP B 1 191 ? 6.027 54.5 4.57 1 37.09 191 ASP B C 1
ATOM 2994 O O . ASP B 1 191 ? 6.098 55.125 5.637 1 37.09 191 ASP B O 1
ATOM 2998 N N . GLY B 1 192 ? 7.324 53.938 4.551 1 35.28 192 GLY B N 1
ATOM 2999 C CA . GLY B 1 192 ? 8.461 54.875 4.621 1 35.28 192 GLY B CA 1
ATOM 3000 C C . GLY B 1 192 ? 8.234 56.156 3.85 1 35.28 192 GLY B C 1
ATOM 3001 O O . GLY B 1 192 ? 8.227 56.156 2.617 1 35.28 192 GLY B O 1
ATOM 3002 N N . HIS B 1 193 ? 7.215 56.969 4.309 1 34.62 193 HIS B N 1
ATOM 3003 C CA . HIS B 1 193 ? 7.082 58.344 3.895 1 34.62 193 HIS B CA 1
ATOM 3004 C C . HIS B 1 193 ? 8.445 59 3.68 1 34.62 193 HIS B C 1
ATOM 3006 O O . HIS B 1 193 ? 9.312 58.938 4.559 1 34.62 193 HIS B O 1
ATOM 3012 N N . ASN B 1 194 ? 8.914 58.969 2.439 1 35.94 194 ASN B N 1
ATOM 3013 C CA . ASN B 1 194 ? 9.984 59.719 1.793 1 35.94 194 ASN B CA 1
ATOM 3014 C C . ASN B 1 194 ? 10.117 61.125 2.381 1 35.94 194 ASN B C 1
ATOM 3016 O O . ASN B 1 194 ? 9.266 61.969 2.148 1 35.94 194 ASN B O 1
ATOM 3020 N N . VAL B 1 195 ? 10.375 61.25 3.76 1 35.47 195 VAL B N 1
ATOM 3021 C CA . VAL B 1 195 ? 10.68 62.594 4.242 1 35.47 195 VAL B CA 1
ATOM 3022 C C . VAL B 1 195 ? 11.688 63.25 3.314 1 35.47 195 VAL B C 1
ATOM 3024 O O . VAL B 1 195 ? 12.797 62.75 3.123 1 35.47 195 VAL B O 1
ATOM 3027 N N . ALA B 1 196 ? 11.172 63.781 2.229 1 34.97 196 ALA B N 1
ATOM 3028 C CA . ALA B 1 196 ? 11.836 64.812 1.389 1 34.97 196 ALA B CA 1
ATOM 3029 C C . ALA B 1 196 ? 12.594 65.812 2.238 1 34.97 196 ALA B C 1
ATOM 3031 O O . ALA B 1 196 ? 11.984 66.562 2.979 1 34.97 196 ALA B O 1
ATOM 3032 N N . ALA B 1 197 ? 13.695 65.312 2.887 1 31.88 197 ALA B N 1
ATOM 3033 C CA . ALA B 1 197 ? 14.617 66.25 3.488 1 31.88 197 ALA B CA 1
ATOM 3034 C C . ALA B 1 197 ? 14.836 67.438 2.568 1 31.88 197 ALA B C 1
ATOM 3036 O O . ALA B 1 197 ? 15.195 67.312 1.4 1 31.88 197 ALA B O 1
ATOM 3037 N N . GLY B 1 198 ? 14.336 68.562 2.961 1 28.48 198 GLY B N 1
ATOM 3038 C CA . GLY B 1 198 ? 14.828 69.938 2.648 1 28.48 198 GLY B CA 1
ATOM 3039 C C . GLY B 1 198 ? 16.328 70.062 2.777 1 28.48 198 GLY B C 1
ATOM 3040 O O . GLY B 1 198 ? 16.953 69.312 3.545 1 28.48 198 GLY B O 1
#

InterPro domains:
  IPR001647 DNA-binding HTH domain, TetR-type [PF00440] (2-47)
  IPR001647 DNA-binding HTH domain, TetR-type [PR00455] (1-14)
  IPR001647 DNA-binding HTH domain, TetR-type [PR00455] (22-45)
  IPR001647 DNA-binding HTH domain, TetR-type [PS50977] (1-55)
  IPR009057 Homedomain-like superfamily [SSF46689] (2-72)
  IPR036271 Tetracyclin repressor-like, C-terminal domain superfamily [SSF48498] (68-177)
  IPR050109 HTH-type, TetR-like transcriptional regulator [PTHR30055] (2-181)
  IPR054129 DesT tetracyclin repressor-like, C-terminal domain [PF21943] (69-174)

Radius of gyration: 25.43 Å; Cα contacts (8 Å, |Δi|>4): 436; chains: 2; bounding box: 58×100×70 Å

Organism: NCBI:txid722731

Sequence (396 aa):
MLDAAVQMFSVNGYHETSMDTIAAAAEISKPMLYLYYGSKEDLFGACLNRELTRFIEAVRADIDFTKSPRDLLRNTIVSFLRYIDANRASWIVMYTQAISSQAFAHTVREGREQIIEMVAGLVRSGSRTPRSDAEHQMMAVALVGAGEAMATRLSTGDIDVDDAAELMIGLFWHGLRGAPQDRDGALPEVDGHNVAAGMLDAAVQMFSVNGYHETSMDTIAAAAEISKPMLYLYYGSKEDLFGACLNRELTRFIEAVRADIDFTKSPRDLLRNTIVSFLRYIDANRASWIVMYTQAISSQAFAHTVREGREQIIEMVAGLVRSGSRTPRSDAEHQMMAVALVGAGEAMATRLSTGDIDVDDAAELMIGLFWHGLRGAPQDRDGALPEVDGHNVAAG

Nearest PDB structures (foldseek):
  3f1b-assembly1_A-2  TM=8.945E-01  e=2.998E-12  Rhodococcus jostii RHA1
  3ppb-assembly1_B  TM=7.278E-01  e=1.083E-05  Shewanella loihica PV-4
  6azh-assembly1_B  TM=8.044E-01  e=1.097E-04  Clostridium perfringens
  4me9-assembly1_B  TM=7.306E-01  e=3.781E-05  Bacillus cereus ATCC 10987
  9b7y-assembly1_D  TM=7.476E-01  e=1.401E-03  Mycobacterium tuberculosis H37Rv

pLDDT: mean 85.99, std 17.81, range [26.34, 97.56]